Protein AF-A0A7Y1TLY4-F1 (afdb_monomer_lite)

Foldseek 3Di:
DVDPCLALLAAAEAAAPVVQLCCQQQQLRQNLRYYYFAAADALVPQDDDDPVVLLVQQVLVQVQQCVPHPAHKAAALVVPLPDPDPQGKHKYFNHIDTRQDRRPQEAEEEAADELAVQQPLLLVLVLVLLLLVDPVSVVVCVVPVSHAYEYEYEAAHDPPCVVSVSVSSVSLNVSLVSHDPSCRRRYMYIYSNNVLVDPVSVVVDPDGDDPLSVLLSHLEYERAGQDDDQCVVLLSNLSNLHAYEYECHPPNSSSCVNQVVVDDPLLGQDHLYDYDSDRDSVSSVVSSCSRPPVVVCVVNSVSSNVNSVCRHHPVNSVVVVVVSVVSSVLSVVPDDPDQDVVLVVLLVVLVCLLPFDDPLLCLQFVCVPDPQAQFLDQQQFDFDPCVLVPLVCVSSVVSNLSSNLSVLLVVLVVLDPPPPPDDPNLNSQLSVSLVSLQVAFPDFAPDDDSRGPCVSVVHGTHRSSSRHDSQSSQLSSLVSVCVRVVDPDFDDPPDADDFDPDLVRRLQVLQVFPAAQADPSVVLLVQLLDQAEEEEEDDLRRVSVCCRNPVVSVCVNLVHDPPDDDDLVSCVVRVPSRAAYEYEAEPPDRRRGDHPVRVVCVLCVCPPVRSVSCVVVRSYHYQYFQTRGPADSQSRGDPRVSNVLSVSLVRLHAYEGEDQSHVRRCAQGQHKYWYWYAQQDPSSCQLQVHDHRHTYTATDHHGDDQFPDPPDTPGHVSNSSVVCVDPVVVVVVD

pLDDT: mean 88.94, std 9.63, range [45.25, 98.44]

Sequence (734 aa):
MVYPWNSRSWLNVNINELQHKHLINKKGHNPANSAMIGTAVDTSKSHQISRRDIIKALMQMASIFANKKDTITVHNVANHIESERSLKPILLGCKTIQKFDFVHNNIIFLQPTRVISRKTIELNFLLVKQLFNDADFVKKFEENSQLTLSILVSGPIPHGQRNYYKNLLEDFKDFLEKIDPKFRSNVLLGFFFSEFDKHEFKKNYKRPIDIERLYEVASLILLPSQTEGRGLPIIEAAACGTPIFCKQYEPRAVYEHVIGYHLDESERLKVLEFKGNTIPRSLIKKISDHIFYPQNNMEDLLHNRNVIQQRYSLEALQKNIEYLLKRLHSQLKAISNEPNENVVRLLKKYKKMVDFENDDLKTILNKKTRHYLPGYGRLAFMIYLKSLIDPSFFRVEEQMIKGRLMKYTRLMENDLPDLKNTDLSKIHDYYNAVEDIFSCVEGESKIRHDHSLAYRHRNKKLYSYHQFTYQELTGLVNMIYNDIFKPKKRQDHSLAPQFFSDWELALFQLTNSTFLGIDNRKRLTEMLKDNVPKGYFPGRFIKNELEYFVLQPIRAQLKLSLEEELTTNILEARGKNLKKVYIFIHEPKISKWFSGANIRSYLELETEPELAILYKAGVIEIVETEQWCEGVHFPQMGAAAIKVLRKIKESEGFLIINGEHASMMADIIEIDHFHIGKARHRMTAKIMGIPKESGFIQFVPAGVRTTLAYPTPIQTSKNFDNALKSELYNELQE

Secondary structure (DSSP, 8-state):
---GGGSTT--EEESSHHHHHHHHHTT---GGGEEE------GGG-PPPPHHHHHHHHHHHHHHHHTTSSSEEEEEGGGTSS----S--EEEESS-EEEE-SSSSEEEEEE-S-S-GGG-TTHHHHHHHHHTTSHHHHHHHHH-TT-EEEEEE-S---TT-HHHHHHHHHHHHHHHHTS-TTTGGGEEEEE-TTGGGSHHHHHT-SS---HHHHHHH-SEEEE--SB-SS-HHHHHHHHHT--EEEE-PBSHHHHHHHHTTTS-GGGS---EEE-TT---HHHHHHHHHHHH-GGGGHHHHHHHHHHHHHHSSHHHHHHHHHHHHHHHHHHHHT--SS--HHHHHHHHHHHHHHT---HHHHHHB-TTTS----SS-BTTB---HHHHH-TTTHHHHHHHHHHHHHHHHHHHHHT-GGGTT--HHHHHHHHHHHHHTTT-EEEE-S---TTBHHHHTTS-EEEGGGGSBHHHHHHHHHHHHHHHH--S--------PPPPS-HHHHHHHHTT-S-EEEE-HHHHHHHHHSSS-EEEE--S-HHHHHIIIIIHHHHHHTT--SS----HHHHHHH-TTPPPEEEEEESS--TTSPPHHHHHHHHHS-SSHHHHHHHHTTSEEEEEE---SSS--GGGS-HHHHHHHHHHHHTT-EEEEESHHHHTT-TTBSSEEEEEEE--SHHHHHHHTS-TT-EEEEEE-TT--SSBSSSS-SB-HHHHHHHTTSHHHHHHH-

Radius of gyration: 34.44 Å; chains: 1; bounding box: 81×58×98 Å

Structure (mmCIF, N/CA/C/O backbone):
data_AF-A0A7Y1TLY4-F1
#
_entry.id   AF-A0A7Y1TLY4-F1
#
loop_
_atom_site.group_PDB
_atom_site.id
_atom_site.type_symbol
_atom_site.label_atom_id
_atom_site.label_alt_id
_atom_site.label_comp_id
_atom_site.label_asym_id
_atom_site.label_entity_id
_atom_site.label_seq_id
_atom_site.pdbx_PDB_ins_code
_atom_site.Cartn_x
_atom_site.Cartn_y
_atom_site.Cartn_z
_atom_site.occupancy
_atom_site.B_iso_or_equiv
_atom_site.auth_seq_id
_atom_site.auth_comp_id
_atom_site.auth_asym_id
_atom_site.auth_atom_id
_atom_site.pdbx_PDB_model_num
ATOM 1 N N . MET A 1 1 ? 22.346 17.360 7.745 1.00 52.28 1 MET A N 1
ATOM 2 C CA . MET A 1 1 ? 20.945 16.910 7.574 1.00 52.28 1 MET A CA 1
ATOM 3 C C . MET A 1 1 ? 20.066 17.897 8.344 1.00 52.28 1 MET A C 1
ATOM 5 O O . MET A 1 1 ? 20.391 18.149 9.491 1.00 52.28 1 MET A O 1
ATOM 9 N N . VAL A 1 2 ? 19.054 18.535 7.736 1.00 55.41 2 VAL A N 1
ATOM 10 C CA . VAL A 1 2 ? 18.255 19.600 8.408 1.00 55.41 2 VAL A CA 1
ATOM 11 C C . VAL A 1 2 ? 17.177 19.023 9.339 1.00 55.41 2 VAL A C 1
ATOM 13 O O . VAL A 1 2 ? 16.756 19.680 10.282 1.00 55.41 2 VAL A O 1
ATOM 16 N N . TYR A 1 3 ? 16.759 17.777 9.102 1.00 71.38 3 TYR A N 1
ATOM 17 C CA . TYR A 1 3 ? 15.761 17.078 9.909 1.00 71.38 3 TYR A CA 1
ATOM 18 C C . TYR A 1 3 ? 16.442 16.003 10.763 1.00 71.38 3 TYR A C 1
ATOM 20 O O . TYR A 1 3 ? 16.709 14.917 10.244 1.00 71.38 3 TYR A O 1
ATOM 28 N N . PRO A 1 4 ? 16.757 16.280 12.042 1.00 75.94 4 PRO A N 1
ATOM 29 C CA . PRO A 1 4 ? 17.478 15.333 12.893 1.00 75.94 4 PRO A CA 1
ATOM 30 C C . PRO A 1 4 ? 16.724 14.006 13.054 1.00 75.94 4 PRO A C 1
ATOM 32 O O . PRO A 1 4 ? 17.350 12.951 13.067 1.00 75.94 4 PRO A O 1
ATOM 35 N N . TRP A 1 5 ? 15.388 14.040 13.040 1.00 82.75 5 TRP A N 1
ATOM 36 C CA . TRP A 1 5 ? 14.511 12.864 13.146 1.00 82.75 5 TRP A CA 1
ATOM 37 C C . TRP A 1 5 ? 14.529 11.911 11.938 1.00 82.75 5 TRP A C 1
ATOM 39 O O . TRP A 1 5 ? 13.851 10.882 11.963 1.00 82.75 5 TRP A O 1
ATOM 49 N N . ASN A 1 6 ? 15.266 12.250 10.876 1.00 81.31 6 ASN A N 1
ATOM 50 C CA . ASN A 1 6 ? 15.497 11.376 9.724 1.00 81.31 6 ASN A CA 1
ATOM 51 C C . ASN A 1 6 ? 16.886 10.713 9.753 1.00 81.31 6 ASN A C 1
ATOM 53 O O . ASN A 1 6 ? 17.294 10.110 8.769 1.00 81.31 6 ASN A O 1
ATOM 57 N N . SER A 1 7 ? 17.641 10.884 10.841 1.00 86.50 7 SER A N 1
ATOM 58 C CA . SER A 1 7 ? 18.947 10.251 11.017 1.00 86.50 7 SER A CA 1
ATOM 59 C C . SER A 1 7 ? 18.830 8.913 11.746 1.00 86.50 7 SER A C 1
ATOM 61 O O . SER A 1 7 ? 17.825 8.630 12.402 1.00 86.50 7 SER A O 1
ATOM 63 N N . ARG A 1 8 ? 19.898 8.112 11.684 1.00 89.94 8 ARG A N 1
ATOM 64 C CA . ARG A 1 8 ? 19.963 6.792 12.326 1.00 89.94 8 ARG A CA 1
ATOM 65 C C . ARG A 1 8 ? 19.817 6.829 13.848 1.00 89.94 8 ARG A C 1
ATOM 67 O O . ARG A 1 8 ? 19.443 5.827 14.444 1.00 89.94 8 ARG A O 1
ATOM 74 N N . SER A 1 9 ? 20.051 7.979 14.482 1.00 90.00 9 SER A N 1
ATOM 75 C CA . SER A 1 9 ? 19.856 8.144 15.926 1.00 90.00 9 SER A CA 1
ATOM 76 C C . SER A 1 9 ? 18.391 8.272 16.349 1.00 90.00 9 SER A C 1
ATOM 78 O O . SER A 1 9 ? 18.110 8.326 17.544 1.00 90.00 9 SER A O 1
ATOM 80 N N . TRP A 1 10 ? 17.451 8.288 15.397 1.00 92.25 10 TRP A N 1
ATOM 81 C CA . TRP A 1 10 ? 16.020 8.398 15.664 1.00 92.25 10 TRP A CA 1
ATOM 82 C C . TRP A 1 10 ? 15.254 7.187 15.125 1.00 92.25 10 TRP A C 1
ATOM 84 O O . TRP A 1 10 ? 15.478 6.730 14.005 1.00 92.25 10 TRP A O 1
ATOM 94 N N . LEU A 1 11 ? 14.294 6.694 15.911 1.00 93.62 11 LEU A N 1
ATOM 95 C CA . LEU A 1 11 ? 13.315 5.692 15.491 1.00 93.62 11 LEU A CA 1
ATOM 96 C C . LEU A 1 11 ? 11.920 6.322 15.519 1.00 93.62 11 LEU A C 1
ATOM 98 O O . LEU A 1 11 ? 11.433 6.744 16.564 1.00 93.62 11 LEU A O 1
ATOM 102 N N . ASN A 1 12 ? 11.263 6.372 14.363 1.00 94.44 12 ASN A N 1
ATOM 103 C CA . ASN A 1 12 ? 9.893 6.855 14.247 1.00 94.44 12 ASN A CA 1
ATOM 104 C C . ASN A 1 12 ? 8.931 5.707 14.568 1.00 94.44 12 ASN A C 1
ATOM 106 O O . ASN A 1 12 ? 8.779 4.767 13.781 1.00 94.44 12 ASN A O 1
ATOM 110 N N . VAL A 1 13 ? 8.279 5.789 15.724 1.00 94.44 13 VAL A N 1
ATOM 111 C CA . VAL A 1 13 ? 7.338 4.777 16.206 1.00 94.44 13 VAL A CA 1
ATOM 112 C C . VAL A 1 13 ? 5.909 5.233 15.918 1.00 94.44 13 VAL A C 1
ATOM 114 O O . VAL A 1 13 ? 5.438 6.237 16.446 1.00 94.44 13 VAL A O 1
ATOM 117 N N . ASN A 1 14 ? 5.226 4.506 15.038 1.00 91.31 14 ASN A N 1
ATOM 118 C CA . ASN A 1 14 ? 3.929 4.888 14.487 1.00 91.31 14 ASN A CA 1
ATOM 119 C C . ASN A 1 14 ? 2.808 4.049 15.090 1.00 91.31 14 ASN A C 1
ATOM 121 O O . ASN A 1 14 ? 2.974 2.864 15.361 1.00 91.31 14 ASN A O 1
ATOM 125 N N . ILE A 1 15 ? 1.632 4.648 15.230 1.00 85.12 15 ILE A N 1
ATOM 126 C CA . ILE A 1 15 ? 0.485 4.012 15.894 1.00 85.12 15 ILE A CA 1
ATOM 127 C C . ILE A 1 15 ? -0.463 3.338 14.895 1.00 85.12 15 ILE A C 1
ATOM 129 O O . ILE A 1 15 ? -1.442 2.712 15.285 1.00 85.12 15 ILE A O 1
ATOM 133 N N . ASN A 1 16 ? -0.208 3.527 13.598 1.00 81.31 16 ASN A N 1
ATOM 134 C CA . ASN A 1 16 ? -0.938 2.898 12.509 1.00 81.31 16 ASN A CA 1
ATOM 135 C C . ASN A 1 16 ? -0.050 2.733 11.267 1.00 81.31 16 ASN A C 1
ATOM 137 O O . ASN A 1 16 ? 0.959 3.421 11.079 1.00 81.31 16 ASN A O 1
ATOM 141 N N . GLU A 1 17 ? -0.471 1.824 10.392 1.00 83.94 17 GLU A N 1
ATOM 142 C CA . GLU A 1 17 ? 0.270 1.465 9.187 1.00 83.94 17 GLU A CA 1
ATOM 143 C C . GLU A 1 17 ? 0.312 2.602 8.151 1.00 83.94 17 GLU A C 1
ATOM 145 O O . GLU A 1 17 ? 1.292 2.740 7.419 1.00 83.94 17 GLU A O 1
ATOM 150 N N . LEU A 1 18 ? -0.718 3.456 8.099 1.00 86.25 18 LEU A N 1
ATOM 151 C CA . LEU A 1 18 ? -0.786 4.573 7.152 1.00 86.25 18 LEU A CA 1
ATOM 152 C C . LEU A 1 18 ? 0.327 5.597 7.406 1.00 86.25 18 LEU A C 1
ATOM 154 O O . LEU A 1 18 ? 1.001 6.012 6.462 1.00 86.25 18 LEU A O 1
ATOM 158 N N . GLN A 1 19 ? 0.559 5.964 8.669 1.00 88.50 19 GLN A N 1
ATOM 159 C CA . GLN A 1 19 ? 1.664 6.837 9.079 1.00 88.50 19 GLN A CA 1
ATOM 160 C C . GLN A 1 19 ? 3.016 6.196 8.759 1.00 88.50 19 GLN A C 1
ATOM 162 O O . GLN A 1 19 ? 3.852 6.816 8.101 1.00 88.50 19 GLN A O 1
ATOM 167 N N . HIS A 1 20 ? 3.190 4.924 9.128 1.00 90.62 20 HIS A N 1
ATOM 168 C CA . HIS A 1 20 ? 4.411 4.170 8.849 1.00 90.62 20 HIS A CA 1
ATOM 169 C C . HIS A 1 20 ? 4.730 4.123 7.339 1.00 90.62 20 HIS A C 1
ATOM 171 O O . HIS A 1 20 ? 5.833 4.481 6.913 1.00 90.62 20 HIS A O 1
ATOM 177 N N . LYS A 1 21 ? 3.740 3.771 6.504 1.00 91.25 21 LYS A N 1
ATOM 178 C CA . LYS A 1 21 ? 3.849 3.775 5.035 1.00 91.25 21 LYS A CA 1
ATOM 179 C C . LYS A 1 21 ? 4.097 5.177 4.481 1.00 91.25 21 LYS A C 1
ATOM 181 O O . LYS A 1 21 ? 4.828 5.302 3.503 1.00 91.25 21 LYS A O 1
ATOM 186 N N . HIS A 1 22 ? 3.510 6.224 5.061 1.00 92.75 22 HIS A N 1
ATOM 187 C CA . HIS A 1 22 ? 3.726 7.602 4.617 1.00 92.75 22 HIS A CA 1
ATOM 188 C C . HIS A 1 22 ? 5.175 8.053 4.841 1.00 92.75 22 HIS A C 1
ATOM 190 O O . HIS A 1 22 ? 5.802 8.561 3.908 1.00 92.75 22 HIS A O 1
ATOM 196 N N . LEU A 1 23 ? 5.728 7.830 6.038 1.00 93.44 23 LEU A N 1
ATOM 197 C CA . LEU A 1 23 ? 7.110 8.206 6.355 1.00 93.44 23 LEU A CA 1
ATOM 198 C C . LEU A 1 23 ? 8.109 7.545 5.400 1.00 93.44 23 LEU A C 1
ATOM 200 O O . LEU A 1 23 ? 8.995 8.207 4.864 1.00 93.44 23 LEU A O 1
ATOM 204 N N . ILE A 1 24 ? 7.912 6.265 5.097 1.00 93.50 24 ILE A N 1
ATOM 205 C CA . ILE A 1 24 ? 8.792 5.543 4.177 1.00 93.50 24 ILE A CA 1
ATOM 206 C C . ILE A 1 24 ? 8.528 5.981 2.732 1.00 93.50 24 ILE A C 1
ATOM 208 O O . ILE A 1 24 ? 9.391 6.564 2.086 1.00 93.50 24 ILE A O 1
ATOM 212 N N . ASN A 1 25 ? 7.310 5.777 2.224 1.00 92.94 25 ASN A N 1
ATOM 213 C CA . ASN A 1 25 ? 7.016 5.883 0.790 1.00 92.94 25 ASN A CA 1
ATOM 214 C C . ASN A 1 25 ? 6.947 7.327 0.270 1.00 92.94 25 ASN A C 1
ATOM 216 O O . ASN A 1 25 ? 6.978 7.542 -0.945 1.00 92.94 25 ASN A O 1
ATOM 220 N N . LYS A 1 26 ? 6.748 8.313 1.157 1.00 90.19 26 LYS A N 1
ATOM 221 C CA . LYS A 1 26 ? 6.586 9.732 0.791 1.00 90.19 26 LYS A CA 1
ATOM 222 C C . LYS A 1 26 ? 7.655 10.632 1.388 1.00 90.19 26 LYS A C 1
ATOM 224 O O . LYS A 1 26 ? 8.052 11.571 0.707 1.00 90.19 26 LYS A O 1
ATOM 229 N N . LYS A 1 27 ? 8.081 10.380 2.630 1.00 91.50 27 LYS A N 1
ATOM 230 C CA . LYS A 1 27 ? 9.113 11.189 3.298 1.00 91.50 27 LYS A CA 1
ATOM 231 C C . LYS A 1 27 ? 10.525 10.634 3.124 1.00 91.50 27 LYS A C 1
ATOM 233 O O . LYS A 1 27 ? 11.475 11.360 3.393 1.00 91.50 27 LYS A O 1
ATOM 238 N N . GLY A 1 28 ? 10.668 9.402 2.630 1.00 92.31 28 GLY A N 1
ATOM 239 C CA . GLY A 1 28 ? 11.972 8.801 2.367 1.00 92.31 28 GLY A CA 1
ATOM 240 C C . GLY A 1 28 ? 12.731 8.412 3.625 1.00 92.31 28 GLY A C 1
ATOM 241 O O . GLY A 1 28 ? 13.956 8.380 3.584 1.00 92.31 28 GLY A O 1
ATOM 242 N N . HIS A 1 29 ? 12.021 8.145 4.725 1.00 93.81 29 HIS A N 1
ATOM 243 C CA . HIS A 1 29 ? 12.646 7.605 5.927 1.00 93.81 29 HIS A CA 1
ATOM 244 C C . HIS A 1 29 ? 13.159 6.195 5.640 1.00 93.81 29 HIS A C 1
ATOM 246 O O . HIS A 1 29 ? 12.454 5.389 5.018 1.00 93.81 29 HIS A O 1
ATOM 252 N N . ASN A 1 30 ? 14.358 5.897 6.136 1.00 93.88 30 ASN A N 1
ATOM 253 C CA . ASN A 1 30 ? 14.908 4.552 6.145 1.00 93.88 30 ASN A CA 1
ATOM 254 C C . ASN A 1 30 ? 13.918 3.608 6.868 1.00 93.88 30 ASN A C 1
ATOM 256 O O . ASN A 1 30 ? 13.531 3.891 8.010 1.00 93.88 30 ASN A O 1
ATOM 260 N N . PRO A 1 31 ? 13.460 2.509 6.234 1.00 93.69 31 PRO A N 1
ATOM 261 C CA . PRO A 1 31 ? 12.548 1.562 6.864 1.00 93.69 31 PRO A CA 1
ATOM 262 C C . PRO A 1 31 ? 13.073 1.014 8.189 1.00 93.69 31 PRO A C 1
ATOM 264 O O . PRO A 1 31 ? 12.267 0.790 9.087 1.00 93.69 31 PRO A O 1
ATOM 267 N N . ALA A 1 32 ? 14.393 0.886 8.355 1.00 93.31 32 ALA A N 1
ATOM 268 C CA . ALA A 1 32 ? 15.025 0.468 9.600 1.00 93.31 32 ALA A CA 1
ATOM 269 C C . ALA A 1 32 ? 14.797 1.461 10.762 1.00 93.31 32 ALA A C 1
ATOM 271 O O . ALA A 1 32 ? 14.731 1.025 11.912 1.00 93.31 32 ALA A O 1
ATOM 272 N N . ASN A 1 33 ? 14.546 2.742 10.466 1.00 92.75 33 ASN A N 1
ATOM 273 C CA . ASN A 1 33 ? 14.225 3.824 11.410 1.00 92.75 33 ASN A CA 1
ATOM 274 C C . ASN A 1 33 ? 12.724 4.138 11.499 1.00 92.75 33 ASN A C 1
ATOM 276 O O . ASN A 1 33 ? 12.330 5.179 12.035 1.00 92.75 33 ASN A O 1
ATOM 280 N N . SER A 1 34 ? 11.863 3.254 10.995 1.00 93.44 34 SER A N 1
ATOM 281 C CA . SER A 1 34 ? 10.414 3.388 11.113 1.00 93.44 34 SER A CA 1
ATOM 282 C C . SER A 1 34 ? 9.780 2.064 11.520 1.00 93.44 34 SER A C 1
ATOM 284 O O . SER A 1 34 ? 10.058 1.007 10.950 1.00 93.44 34 SER A O 1
ATOM 286 N N . ALA A 1 35 ? 8.898 2.109 12.508 1.00 92.19 35 ALA A N 1
ATOM 287 C CA . ALA A 1 35 ? 8.239 0.923 13.029 1.00 92.19 35 ALA A CA 1
ATOM 288 C C . ALA A 1 35 ? 6.820 1.238 13.500 1.00 92.19 35 ALA A C 1
ATOM 290 O O . ALA A 1 35 ? 6.435 2.407 13.591 1.00 92.19 35 ALA A O 1
ATOM 291 N N . MET A 1 36 ? 6.050 0.193 13.785 1.00 90.69 36 MET A N 1
ATOM 292 C CA . MET A 1 36 ? 4.739 0.310 14.413 1.00 90.69 36 MET A CA 1
ATOM 293 C C . MET A 1 36 ? 4.813 -0.134 15.869 1.00 90.69 36 MET A C 1
ATOM 295 O O . MET A 1 36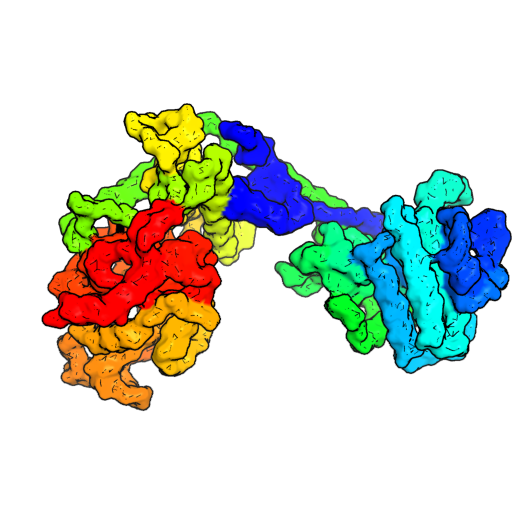 ? 5.528 -1.088 16.186 1.00 90.69 36 MET A O 1
ATOM 299 N N . ILE A 1 37 ? 4.061 0.557 16.724 1.00 91.25 37 ILE A N 1
ATOM 300 C CA . ILE A 1 37 ? 3.813 0.136 18.099 1.00 91.25 37 ILE A CA 1
ATOM 301 C C . ILE A 1 37 ? 2.388 -0.377 18.244 1.00 91.25 37 ILE A C 1
ATOM 303 O O . ILE A 1 37 ? 1.440 0.243 17.753 1.00 91.25 37 ILE A O 1
ATOM 307 N N . GLY A 1 38 ? 2.263 -1.517 18.913 1.00 87.44 38 GLY A N 1
ATOM 308 C CA . GLY A 1 38 ? 0.983 -2.100 19.275 1.00 87.44 38 GLY A CA 1
ATOM 309 C C . GLY A 1 38 ? 0.253 -1.298 20.352 1.00 87.44 38 GLY A C 1
ATOM 310 O O . GLY A 1 38 ? 0.688 -0.245 20.824 1.00 87.44 38 GLY A O 1
ATOM 311 N N . THR A 1 39 ? -0.894 -1.827 20.751 1.00 89.81 39 THR A N 1
ATOM 312 C CA . THR A 1 39 ? -1.624 -1.391 21.940 1.00 89.81 39 THR A CA 1
ATOM 313 C C . THR A 1 39 ? -1.836 -2.604 22.829 1.00 89.81 39 THR A C 1
ATOM 315 O O . THR A 1 39 ? -1.827 -3.723 22.323 1.00 89.81 39 THR A O 1
ATOM 318 N N . ALA A 1 40 ? -2.035 -2.387 24.124 1.00 92.12 40 ALA A N 1
ATOM 319 C CA . ALA A 1 40 ? -2.321 -3.469 25.050 1.00 92.12 40 ALA A CA 1
ATOM 320 C C . ALA A 1 40 ? -3.453 -3.119 26.007 1.00 92.12 40 ALA A C 1
ATOM 322 O O . ALA A 1 40 ? -3.703 -1.944 26.284 1.00 92.12 40 ALA A O 1
ATOM 323 N N . VAL A 1 41 ? -4.090 -4.170 26.502 1.00 91.62 41 VAL A N 1
ATOM 324 C CA . VAL A 1 41 ? -4.985 -4.181 27.654 1.00 91.62 41 VAL A CA 1
ATOM 325 C C . VAL A 1 41 ? -4.409 -5.139 28.694 1.00 91.62 41 VAL A C 1
ATOM 327 O O . VAL A 1 41 ? -3.687 -6.081 28.358 1.00 91.62 41 VAL A O 1
ATOM 330 N N . ASP A 1 42 ? -4.688 -4.873 29.965 1.00 86.62 42 ASP A N 1
ATOM 331 C CA . ASP A 1 42 ? -4.224 -5.720 31.057 1.00 86.62 42 ASP A CA 1
ATOM 332 C C . ASP A 1 42 ? -5.088 -6.986 31.135 1.00 86.62 42 ASP A C 1
ATOM 334 O O . ASP A 1 42 ? -6.185 -6.986 31.692 1.00 86.62 42 ASP A O 1
ATOM 338 N N . THR A 1 43 ? -4.600 -8.075 30.543 1.00 80.94 43 THR A N 1
ATOM 339 C CA . THR A 1 43 ? -5.309 -9.361 30.533 1.00 80.94 43 THR A CA 1
ATOM 340 C C . THR A 1 43 ? -5.289 -10.047 31.889 1.00 80.94 43 THR A C 1
ATOM 342 O O . THR A 1 43 ? -6.163 -10.874 32.150 1.00 80.94 43 THR A O 1
ATOM 345 N N . SER A 1 44 ? -4.366 -9.665 32.782 1.00 72.06 44 SER A N 1
ATOM 346 C CA . SER A 1 44 ? -4.296 -10.232 34.126 1.00 72.06 44 SER A CA 1
ATOM 347 C C . SER A 1 44 ? -5.527 -9.885 34.950 1.00 72.06 44 SER A C 1
ATOM 349 O O . SER A 1 44 ? -5.855 -10.634 35.854 1.00 72.06 44 SER A O 1
ATOM 351 N N . LYS A 1 45 ? -6.244 -8.801 34.631 1.00 66.69 45 LYS A N 1
ATOM 352 C CA . LYS A 1 45 ? -7.449 -8.378 35.355 1.00 66.69 45 LYS A CA 1
ATOM 353 C C . LYS A 1 45 ? -8.730 -9.067 34.899 1.00 66.69 45 LYS A C 1
ATOM 355 O O . LYS A 1 45 ? -9.667 -9.128 35.691 1.00 66.69 45 LYS A O 1
ATOM 360 N N . SER A 1 46 ? -8.750 -9.665 33.706 1.00 59.75 46 SER A N 1
ATOM 361 C CA . SER A 1 46 ? -9.901 -10.409 33.179 1.00 59.75 46 SER A CA 1
ATOM 362 C C . SER A 1 46 ? -10.045 -11.757 33.896 1.00 59.75 46 SER A C 1
ATOM 364 O O . SER A 1 46 ? -9.536 -12.787 33.454 1.00 59.75 46 SER A O 1
ATOM 366 N N . HIS A 1 47 ? -10.699 -11.752 35.058 1.00 59.91 47 HIS A N 1
ATOM 367 C CA . HIS A 1 47 ? -10.922 -12.953 35.864 1.00 59.91 47 HIS A CA 1
ATOM 368 C C . HIS A 1 47 ? -12.319 -13.526 35.631 1.00 59.91 47 HIS A C 1
ATOM 370 O O . HIS A 1 47 ? -13.265 -12.808 35.317 1.00 59.91 47 HIS A O 1
ATOM 376 N N . GLN A 1 48 ? -12.487 -14.831 35.868 1.00 63.62 48 GLN A N 1
ATOM 377 C CA . GLN A 1 48 ? -13.823 -15.398 36.040 1.00 63.62 48 GLN A CA 1
ATOM 378 C C . GLN A 1 48 ? -14.510 -14.733 37.230 1.00 63.62 48 GLN A C 1
ATOM 380 O O . GLN A 1 48 ? -14.081 -14.822 38.380 1.00 63.62 48 GLN A O 1
ATOM 385 N N . ILE A 1 49 ? -15.601 -14.056 36.925 1.00 74.31 49 ILE A N 1
ATOM 386 C CA . ILE A 1 49 ? -16.342 -13.270 37.884 1.00 74.31 49 ILE A CA 1
ATOM 387 C C . ILE A 1 49 ? -17.345 -14.161 38.595 1.00 74.31 49 ILE A C 1
ATOM 389 O O . ILE A 1 49 ? -18.150 -14.839 37.956 1.00 74.31 49 ILE A O 1
ATOM 393 N N . SER A 1 50 ? -17.382 -14.094 39.923 1.00 81.38 50 SER A N 1
ATOM 394 C CA . SER A 1 50 ? -18.449 -14.763 40.660 1.00 81.38 50 SER A CA 1
ATOM 395 C C . SER A 1 50 ? -19.792 -14.051 40.454 1.00 81.38 50 SER A C 1
ATOM 397 O O . SER A 1 50 ? -19.872 -12.821 40.380 1.00 81.38 50 SER A O 1
ATOM 399 N N . ARG A 1 51 ? -20.899 -14.803 40.487 1.00 82.12 51 ARG A N 1
ATOM 400 C CA . ARG A 1 51 ? -22.257 -14.224 40.486 1.00 82.12 51 ARG A CA 1
ATOM 401 C C . ARG A 1 51 ? -22.427 -13.140 41.561 1.00 82.12 51 ARG A C 1
ATOM 403 O O . ARG A 1 51 ? -23.112 -12.144 41.343 1.00 82.12 51 ARG A O 1
ATOM 410 N N . ARG A 1 52 ? -21.770 -13.303 42.716 1.00 85.44 52 ARG A N 1
ATOM 411 C CA . ARG A 1 52 ? -21.796 -12.329 43.816 1.00 85.44 52 ARG A CA 1
ATOM 412 C C . ARG A 1 52 ? -21.134 -11.012 43.425 1.00 85.44 52 ARG A C 1
ATOM 414 O O . ARG A 1 52 ? -21.623 -9.955 43.816 1.00 85.44 52 ARG A O 1
ATOM 421 N N . ASP A 1 53 ? -20.046 -11.057 42.671 1.00 85.94 53 ASP A N 1
ATOM 422 C CA . ASP A 1 53 ? -19.366 -9.845 42.233 1.00 85.94 53 ASP A CA 1
ATOM 423 C C . ASP A 1 53 ? -20.164 -9.131 41.135 1.00 85.94 53 ASP A C 1
ATOM 425 O O . ASP A 1 53 ? -20.137 -7.900 41.085 1.00 85.94 53 ASP A O 1
ATOM 429 N N . ILE A 1 54 ? -20.878 -9.859 40.262 1.00 86.31 54 ILE A N 1
ATOM 430 C CA . ILE A 1 54 ? -21.804 -9.247 39.285 1.00 86.31 54 ILE A CA 1
ATOM 431 C C . ILE A 1 54 ? -22.881 -8.464 40.038 1.00 86.31 54 ILE A C 1
ATOM 433 O O . ILE A 1 54 ? -23.059 -7.274 39.796 1.00 86.31 54 ILE A O 1
ATOM 437 N N . ILE A 1 55 ? -23.520 -9.094 41.030 1.00 89.25 55 ILE A N 1
ATOM 438 C CA . ILE A 1 55 ? -24.540 -8.443 41.865 1.00 89.25 55 ILE A CA 1
ATOM 439 C C . ILE A 1 55 ? -23.971 -7.194 42.549 1.00 89.25 55 ILE A C 1
ATOM 441 O O . ILE A 1 55 ? -24.591 -6.137 42.502 1.00 89.25 55 ILE A O 1
ATOM 445 N N . LYS A 1 56 ? -22.771 -7.268 43.140 1.00 90.88 56 LYS A N 1
ATOM 446 C CA . LYS A 1 56 ? -22.127 -6.096 43.763 1.00 90.88 56 LYS A CA 1
ATOM 447 C C . LYS A 1 56 ? -21.888 -4.958 42.768 1.00 90.88 56 LYS A C 1
ATOM 449 O O . LYS A 1 56 ? -22.057 -3.799 43.137 1.00 90.88 56 LYS A O 1
ATOM 454 N N . ALA A 1 57 ? -21.480 -5.270 41.539 1.00 91.25 57 ALA A N 1
ATOM 455 C CA . ALA A 1 57 ? -21.275 -4.263 40.504 1.00 91.25 57 ALA A CA 1
ATOM 456 C C . ALA A 1 57 ? -22.605 -3.628 40.067 1.00 91.25 57 ALA A C 1
ATOM 458 O O . ALA A 1 57 ? -22.703 -2.404 40.025 1.00 91.25 57 ALA A O 1
ATOM 459 N N . LEU A 1 58 ? -23.656 -4.431 39.878 1.00 92.44 58 LEU A N 1
ATOM 460 C CA . LEU A 1 58 ? -25.010 -3.941 39.604 1.00 92.44 58 LEU A CA 1
ATOM 461 C C . LEU A 1 58 ? -25.554 -3.062 40.739 1.00 92.44 58 LEU A C 1
ATOM 463 O O . LEU A 1 58 ? -26.154 -2.027 40.471 1.00 92.44 58 LEU A O 1
ATOM 467 N N . MET A 1 59 ? -25.295 -3.413 42.003 1.00 91.88 59 MET A N 1
ATOM 468 C CA . MET A 1 59 ? -25.662 -2.584 43.160 1.00 91.88 59 MET A CA 1
ATOM 469 C C . MET A 1 59 ? -24.934 -1.232 43.168 1.00 91.88 59 MET A C 1
ATOM 471 O O . MET A 1 59 ? -25.511 -0.216 43.552 1.00 91.88 59 MET A O 1
ATOM 475 N N . GLN A 1 60 ? -23.671 -1.198 42.739 1.00 93.75 60 GLN A N 1
ATOM 476 C CA . GLN A 1 60 ? -22.926 0.051 42.581 1.00 93.75 60 GLN A CA 1
ATOM 477 C C . GLN A 1 60 ? -23.445 0.884 41.396 1.00 93.75 60 GLN A C 1
ATOM 479 O O . GLN A 1 60 ? -23.568 2.097 41.511 1.00 93.75 60 GLN A O 1
ATOM 484 N N . MET A 1 61 ? -23.834 0.260 40.281 1.00 93.88 61 MET A N 1
ATOM 485 C CA . MET A 1 61 ? -24.499 0.962 39.170 1.00 93.88 61 MET A CA 1
ATOM 486 C C . MET A 1 61 ? -25.866 1.522 39.590 1.00 93.88 61 MET A C 1
ATOM 488 O O . MET A 1 61 ? -26.218 2.652 39.255 1.00 93.88 61 MET A O 1
ATOM 492 N N . ALA A 1 62 ? -26.616 0.752 40.378 1.00 92.94 62 ALA A N 1
ATOM 493 C CA . ALA A 1 62 ? -27.880 1.164 40.968 1.00 92.94 62 ALA A CA 1
ATOM 494 C C . ALA A 1 62 ? -27.716 2.406 41.864 1.00 92.94 62 ALA A C 1
ATOM 496 O O . ALA A 1 62 ? -28.502 3.349 41.755 1.00 92.94 62 ALA A O 1
ATOM 497 N N . SER A 1 63 ? -26.670 2.456 42.699 1.00 92.44 63 SER A N 1
ATOM 498 C CA . SER A 1 63 ? -26.418 3.609 43.577 1.00 92.44 63 SER A CA 1
ATOM 499 C C . SER A 1 63 ? -26.051 4.882 42.805 1.00 92.44 63 SER A C 1
ATOM 501 O O . SER A 1 63 ? -26.455 5.976 43.211 1.00 92.44 63 SER A O 1
ATOM 503 N N . ILE A 1 64 ? -25.370 4.747 41.659 1.00 92.69 64 ILE A N 1
ATOM 504 C CA . ILE A 1 64 ? -25.092 5.862 40.740 1.00 92.69 64 ILE A CA 1
ATOM 505 C C . ILE A 1 64 ? -26.406 6.503 40.274 1.00 92.69 64 ILE A C 1
ATOM 507 O O . ILE A 1 64 ? -26.565 7.720 40.375 1.00 92.69 64 ILE A O 1
ATOM 511 N N . PHE A 1 65 ? -27.377 5.700 39.826 1.00 93.25 65 PHE A N 1
ATOM 512 C CA . PHE A 1 65 ? -28.679 6.211 39.382 1.00 93.25 65 PHE A CA 1
ATOM 513 C C . PHE A 1 65 ? -29.576 6.701 40.523 1.00 93.25 65 PHE A C 1
ATOM 515 O O . PHE A 1 65 ? -30.381 7.612 40.320 1.00 93.25 65 PHE A O 1
ATOM 522 N N . ALA A 1 66 ? -29.436 6.141 41.726 1.00 90.00 66 ALA A N 1
ATOM 523 C CA . ALA A 1 66 ? -30.188 6.590 42.893 1.00 90.00 66 ALA A CA 1
ATOM 524 C C . ALA A 1 66 ? -29.775 8.004 43.353 1.00 90.00 66 ALA A C 1
ATOM 526 O O . ALA A 1 66 ? -30.583 8.711 43.954 1.00 90.00 66 ALA A O 1
ATOM 527 N N . ASN A 1 67 ? -28.553 8.457 43.029 1.00 82.62 67 ASN A N 1
ATOM 528 C CA . ASN A 1 67 ? -28.084 9.832 43.243 1.00 82.62 67 ASN A CA 1
ATOM 529 C C . ASN A 1 67 ? -28.337 10.330 44.685 1.00 82.62 67 ASN A C 1
ATOM 531 O O . ASN A 1 67 ? -28.990 11.353 44.905 1.00 82.62 67 ASN A O 1
ATOM 535 N N . LYS A 1 68 ? -27.821 9.566 45.663 1.00 77.62 68 LYS A N 1
ATOM 536 C CA . LYS A 1 68 ? -27.970 9.751 47.126 1.00 77.62 68 LYS A CA 1
ATOM 537 C C . LYS A 1 68 ? -29.366 9.460 47.708 1.00 77.62 68 LYS A C 1
ATOM 539 O O . LYS A 1 68 ? -29.585 9.737 48.881 1.00 77.62 68 LYS A O 1
ATOM 544 N N . LYS A 1 69 ? -30.299 8.917 46.921 1.00 82.75 69 LYS A N 1
ATOM 545 C CA . LYS A 1 69 ? -31.602 8.425 47.406 1.00 82.75 69 LYS A CA 1
ATOM 546 C C . LYS A 1 69 ? -31.553 6.926 47.707 1.00 82.75 69 LYS A C 1
ATOM 548 O O . LYS A 1 69 ? -30.691 6.223 47.189 1.00 82.75 69 LYS A O 1
ATOM 553 N N . ASP A 1 70 ? -32.545 6.437 48.448 1.00 83.31 70 ASP A N 1
ATOM 554 C CA . ASP A 1 70 ? -32.685 5.006 48.767 1.00 83.31 70 ASP A CA 1
ATOM 555 C C . ASP A 1 70 ? -33.229 4.170 47.601 1.00 83.31 70 ASP A C 1
ATOM 557 O O . ASP A 1 70 ? -33.126 2.947 47.600 1.00 83.31 70 ASP A O 1
ATOM 561 N N . THR A 1 71 ? -33.849 4.811 46.604 1.00 89.12 71 THR A N 1
ATOM 562 C CA . THR A 1 71 ? -34.505 4.120 45.488 1.00 89.12 71 THR A CA 1
ATOM 563 C C . THR A 1 71 ? -34.228 4.799 44.152 1.00 89.12 71 THR A C 1
ATOM 565 O O . THR A 1 71 ? -34.052 6.018 44.073 1.00 89.12 71 THR A O 1
ATOM 568 N N . ILE A 1 72 ? -34.211 4.002 43.082 1.00 93.12 72 ILE A N 1
ATOM 569 C CA . ILE A 1 72 ? -34.030 4.491 41.714 1.00 93.12 72 ILE A CA 1
ATOM 570 C C . ILE A 1 72 ? -35.372 4.968 41.169 1.00 93.12 72 ILE A C 1
ATOM 572 O O . ILE A 1 72 ? -36.412 4.331 41.356 1.00 93.12 72 ILE A O 1
ATOM 576 N N . THR A 1 73 ? -35.340 6.102 40.474 1.00 93.38 73 THR A N 1
ATOM 577 C CA . THR A 1 73 ? -36.477 6.613 39.709 1.00 93.38 73 THR A CA 1
ATOM 578 C C . THR A 1 73 ? -36.115 6.610 38.231 1.00 93.38 73 THR A C 1
ATOM 580 O O . THR A 1 73 ? -35.174 7.295 37.832 1.00 93.38 73 THR A O 1
ATOM 583 N N . VAL A 1 74 ? -36.875 5.872 37.422 1.00 94.88 74 VAL A N 1
ATOM 584 C CA . VAL A 1 74 ? -36.866 6.055 35.965 1.00 94.88 74 VAL A CA 1
ATOM 585 C C . VAL A 1 74 ? -37.695 7.292 35.675 1.00 94.88 74 VAL A C 1
ATOM 587 O O . VAL A 1 74 ? -38.813 7.413 36.175 1.00 94.88 74 VAL A O 1
ATOM 590 N N . HIS A 1 75 ? -37.164 8.217 34.890 1.00 94.12 75 HIS A N 1
ATOM 591 C CA . HIS A 1 75 ? -37.872 9.432 34.517 1.00 94.12 75 HIS A CA 1
ATOM 592 C C . HIS A 1 75 ? -38.475 9.319 33.112 1.00 94.12 75 HIS A C 1
ATOM 594 O O . HIS A 1 75 ? -37.860 8.751 32.213 1.00 94.12 75 HIS A O 1
ATOM 600 N N . ASN A 1 76 ? -39.657 9.904 32.902 1.00 93.94 76 ASN A N 1
ATOM 601 C CA . ASN A 1 76 ? -40.213 10.044 31.555 1.00 93.94 76 ASN A CA 1
ATOM 602 C C . ASN A 1 76 ? -39.304 10.941 30.696 1.00 93.94 76 ASN A C 1
ATOM 604 O O . ASN A 1 76 ? -39.101 12.106 31.047 1.00 93.94 76 ASN A O 1
ATOM 608 N N . VAL A 1 77 ? -38.797 10.419 29.574 1.00 93.62 77 VAL A N 1
ATOM 609 C CA . VAL A 1 77 ? -37.927 11.166 28.651 1.00 93.62 77 VAL A CA 1
ATOM 610 C C . VAL A 1 77 ? -38.568 12.467 28.163 1.00 93.62 77 VAL A C 1
ATOM 612 O O . VAL A 1 77 ? -37.888 13.489 28.133 1.00 93.62 77 VAL A O 1
ATOM 615 N N . ALA A 1 78 ? -39.878 12.475 27.889 1.00 90.19 78 ALA A N 1
ATOM 616 C CA . ALA A 1 78 ? -40.584 13.650 27.373 1.00 90.19 78 ALA A CA 1
ATOM 617 C C . ALA A 1 78 ? -40.473 14.871 28.304 1.00 90.19 78 ALA A C 1
ATOM 619 O O . ALA A 1 78 ? -40.438 16.003 27.836 1.00 90.19 78 ALA A O 1
ATOM 620 N N . ASN A 1 79 ? -40.338 14.639 29.614 1.00 88.38 79 ASN A N 1
ATOM 621 C CA . ASN A 1 79 ? -40.240 15.700 30.617 1.00 88.38 79 ASN A CA 1
ATOM 622 C C . ASN A 1 79 ? -38.792 16.172 30.861 1.00 88.38 79 ASN A C 1
ATOM 624 O O . ASN A 1 79 ? -38.580 17.080 31.661 1.00 88.38 79 ASN A O 1
ATOM 628 N N . HIS A 1 80 ? -37.788 15.540 30.236 1.00 84.88 80 HIS A N 1
ATOM 629 C CA . HIS A 1 80 ? -36.361 15.828 30.463 1.00 84.88 80 HIS A CA 1
ATOM 630 C C . HIS A 1 80 ? -35.631 16.408 29.245 1.00 84.88 80 HIS A C 1
ATOM 632 O O . HIS A 1 80 ? -34.486 16.823 29.399 1.00 84.88 80 HIS A O 1
ATOM 638 N N . ILE A 1 81 ? -36.282 16.505 28.080 1.00 81.12 81 ILE A N 1
ATOM 639 C CA . ILE A 1 81 ? -35.694 17.068 26.846 1.00 81.12 81 ILE A CA 1
ATOM 640 C C . ILE A 1 81 ? -35.272 18.536 27.034 1.00 81.12 81 ILE A C 1
ATOM 642 O O . ILE A 1 81 ? -34.212 18.944 26.563 1.00 81.12 81 ILE A O 1
ATOM 646 N N . GLU A 1 82 ? -36.075 19.324 27.752 1.00 74.31 82 GLU A N 1
ATOM 647 C CA . GLU A 1 82 ? -35.821 20.757 27.980 1.00 74.31 82 GLU A CA 1
ATOM 648 C C . GLU A 1 82 ? -35.299 21.077 29.383 1.00 74.31 82 GLU A C 1
ATOM 650 O O . GLU A 1 82 ? -35.067 22.237 29.711 1.00 74.31 82 GLU A O 1
ATOM 655 N N . SER A 1 83 ? -35.103 20.068 30.238 1.00 69.88 83 SER A N 1
ATOM 656 C CA . SER A 1 83 ? -34.687 20.339 31.612 1.00 69.88 83 SER A CA 1
ATOM 657 C C . SER A 1 83 ? -33.235 20.832 31.653 1.00 69.88 83 SER A C 1
ATOM 659 O O . SER A 1 83 ? -32.329 20.164 31.154 1.00 69.88 83 SER A O 1
ATOM 661 N N . GLU A 1 84 ? -32.981 21.944 32.347 1.00 62.06 84 GLU A N 1
ATOM 662 C CA . GLU A 1 84 ? -31.623 22.427 32.663 1.00 62.06 84 GLU A CA 1
ATOM 663 C C . GLU A 1 84 ? -30.905 21.562 33.719 1.00 62.06 84 GLU A C 1
ATOM 665 O O . GLU A 1 84 ? -29.927 21.983 34.344 1.00 62.06 84 GLU A O 1
ATOM 670 N N . ARG A 1 85 ? -31.408 20.348 33.980 1.00 60.31 85 ARG A N 1
ATOM 671 C CA . ARG A 1 85 ? -30.951 19.508 35.081 1.00 60.31 85 ARG A CA 1
ATOM 672 C C . ARG A 1 85 ? -29.439 19.301 34.983 1.00 60.31 85 ARG A C 1
ATOM 674 O O . ARG A 1 85 ? -28.898 18.932 33.944 1.00 60.31 85 ARG A O 1
ATOM 681 N N . SER A 1 86 ? -28.762 19.522 36.112 1.00 56.19 86 SER A N 1
ATOM 682 C CA . SER A 1 86 ? -27.330 19.268 36.292 1.00 56.19 86 SER A CA 1
ATOM 683 C C . SER A 1 86 ? -26.939 17.902 35.716 1.00 56.19 86 SER A C 1
ATOM 685 O O . SER A 1 86 ? -27.694 16.959 35.951 1.00 56.19 86 SER A O 1
ATOM 687 N N . LEU A 1 87 ? -25.768 17.805 35.064 1.00 71.12 87 LEU A N 1
ATOM 688 C CA . LEU A 1 87 ? -25.098 16.606 34.506 1.00 71.12 87 LEU A CA 1
ATOM 689 C C . LEU A 1 87 ? -24.876 15.480 35.546 1.00 71.12 87 LEU A C 1
ATOM 691 O O . LEU A 1 87 ? -23.751 15.071 35.827 1.00 71.12 87 LEU A O 1
ATOM 695 N N . LYS A 1 88 ? -25.952 15.024 36.178 1.00 87.00 88 LYS A N 1
ATOM 696 C CA . LYS A 1 88 ? -25.999 13.947 37.157 1.00 87.00 88 LYS A CA 1
ATOM 697 C C . LYS A 1 88 ? -26.522 12.697 36.464 1.00 87.00 88 LYS A C 1
ATOM 699 O O . LYS A 1 88 ? -27.318 12.828 35.531 1.00 87.00 88 LYS A O 1
ATOM 704 N N . PRO A 1 89 ? -26.113 11.511 36.927 1.00 92.06 89 PRO A N 1
ATOM 705 C CA . PRO A 1 89 ? -26.601 10.262 36.375 1.00 92.06 89 PRO A CA 1
ATOM 706 C C . PRO A 1 89 ? -28.123 10.218 36.305 1.00 92.06 89 PRO A C 1
ATOM 708 O O . PRO A 1 89 ? -28.814 10.676 37.223 1.00 92.06 89 PRO A O 1
ATOM 711 N N . ILE A 1 90 ? -28.641 9.676 35.209 1.00 93.19 90 ILE A N 1
ATOM 712 C CA . ILE A 1 90 ? -30.076 9.647 34.938 1.00 93.19 90 ILE A CA 1
ATOM 713 C C . ILE A 1 90 ? -30.459 8.367 34.206 1.00 93.19 90 ILE A C 1
ATOM 715 O O . ILE A 1 90 ? -29.704 7.880 33.368 1.00 93.19 90 ILE A O 1
ATOM 719 N N . LEU A 1 91 ? -31.644 7.851 34.526 1.00 95.44 91 LEU A N 1
ATOM 720 C CA . LEU A 1 91 ? -32.281 6.729 33.849 1.00 95.44 91 LEU A CA 1
ATOM 721 C C . LEU A 1 91 ? -33.631 7.192 33.291 1.00 95.44 91 LEU A C 1
ATOM 723 O O . LEU A 1 91 ? -34.435 7.793 34.011 1.00 95.44 91 LEU A O 1
ATOM 727 N N . LEU A 1 92 ? -33.851 6.952 32.003 1.00 95.69 92 LEU A N 1
ATOM 728 C CA . LEU A 1 92 ? -34.966 7.466 31.214 1.00 95.69 92 LEU A CA 1
ATOM 729 C C . LEU A 1 92 ? -35.785 6.318 30.620 1.00 95.69 92 LEU A C 1
ATOM 731 O O . LEU A 1 92 ? -35.230 5.289 30.242 1.00 95.69 92 LEU A O 1
ATOM 735 N N . GLY A 1 93 ? -37.095 6.518 30.500 1.00 96.44 93 GLY A N 1
ATOM 736 C CA . GLY A 1 93 ? -38.028 5.577 29.877 1.00 96.44 93 GLY A CA 1
ATOM 737 C C . GLY A 1 93 ? -39.299 6.273 29.385 1.00 96.44 93 GLY A C 1
ATOM 738 O O . GLY A 1 93 ? -39.391 7.503 29.402 1.00 96.44 93 GLY A O 1
ATOM 739 N N . CYS A 1 94 ? -40.302 5.494 28.968 1.00 95.44 94 CYS A N 1
ATOM 740 C CA . CYS A 1 94 ? -41.558 6.034 28.421 1.00 95.44 94 CYS A CA 1
ATOM 741 C C . CYS A 1 94 ? -42.470 6.690 29.476 1.00 95.44 94 CYS A C 1
ATOM 743 O O . CYS A 1 94 ? -43.352 7.476 29.144 1.00 95.44 94 CYS A O 1
ATOM 745 N N . LYS A 1 95 ? -42.294 6.337 30.754 1.00 94.38 95 LYS A N 1
ATOM 746 C CA . LYS A 1 95 ? -43.053 6.865 31.893 1.00 94.38 95 LYS A CA 1
ATOM 747 C C . LYS A 1 95 ? -42.175 6.909 33.137 1.00 94.38 95 LYS A C 1
ATOM 749 O O . LYS A 1 95 ? -41.141 6.247 33.199 1.00 94.38 95 LYS A O 1
ATOM 754 N N . THR A 1 96 ? -42.605 7.667 34.140 1.00 94.50 96 THR A N 1
ATOM 755 C CA . THR A 1 96 ? -41.921 7.688 35.434 1.00 94.50 96 THR A CA 1
ATOM 756 C C . THR A 1 96 ? -42.210 6.395 36.199 1.00 94.50 96 THR A C 1
ATOM 758 O O . THR A 1 96 ? -43.374 6.048 36.389 1.00 94.50 96 THR A O 1
ATOM 761 N N . ILE A 1 97 ? -41.166 5.701 36.655 1.00 93.50 97 ILE A N 1
ATOM 762 C CA . ILE A 1 97 ? -41.271 4.480 37.470 1.00 93.50 97 ILE A CA 1
ATOM 763 C C . ILE A 1 97 ? -40.529 4.730 38.780 1.00 93.50 97 ILE A C 1
ATOM 765 O O . ILE A 1 97 ? -39.332 5.023 38.779 1.00 93.50 97 ILE A O 1
ATOM 769 N N . GLN A 1 98 ? -41.246 4.643 39.898 1.00 92.06 98 GLN A N 1
ATOM 770 C CA . GLN A 1 98 ? -40.663 4.758 41.234 1.00 92.06 98 GLN A CA 1
ATOM 771 C C . GLN A 1 98 ? -40.201 3.387 41.732 1.00 92.06 98 GLN A C 1
ATOM 773 O O . GLN A 1 98 ? -40.809 2.377 41.391 1.00 92.06 98 GLN A O 1
ATOM 778 N N . LYS A 1 99 ? -39.162 3.368 42.576 1.00 90.69 99 LYS A N 1
ATOM 779 C CA . LYS A 1 99 ? -38.604 2.142 43.173 1.00 90.69 99 LYS A CA 1
ATOM 780 C C . LYS A 1 99 ? -38.213 1.094 42.125 1.00 90.69 99 LYS A C 1
ATOM 782 O O . LYS A 1 99 ? -38.507 -0.086 42.279 1.00 90.69 99 LYS A O 1
ATOM 787 N N . PHE A 1 100 ? -37.564 1.544 41.054 1.00 92.31 100 PHE A N 1
ATOM 788 C CA . PHE A 1 100 ? -37.105 0.656 39.993 1.00 92.31 100 PHE A CA 1
ATOM 789 C C . PHE A 1 100 ? -36.013 -0.294 40.504 1.00 92.31 100 PHE A C 1
ATOM 791 O O . PHE A 1 100 ? -35.028 0.158 41.093 1.00 92.31 100 PHE A O 1
ATOM 798 N N . ASP A 1 101 ? -36.179 -1.592 40.254 1.00 90.75 101 ASP A N 1
ATOM 799 C CA . ASP A 1 101 ? -35.155 -2.596 40.526 1.00 90.75 101 ASP A CA 1
ATOM 800 C C . ASP A 1 101 ? -34.223 -2.718 39.319 1.00 90.75 101 ASP A C 1
ATOM 802 O O . ASP A 1 101 ? -34.570 -3.297 38.296 1.00 90.75 101 ASP A O 1
ATOM 806 N N . PHE A 1 102 ? -33.031 -2.136 39.436 1.00 90.12 102 PHE A N 1
ATOM 807 C CA . PHE A 1 102 ? -32.012 -2.194 38.389 1.00 90.12 102 PHE A CA 1
ATOM 808 C C . PHE A 1 102 ? -31.172 -3.479 38.438 1.00 90.12 102 PHE A C 1
ATOM 810 O O . PHE A 1 102 ? -30.489 -3.802 37.465 1.00 90.12 102 PHE A O 1
ATOM 817 N N . VAL A 1 103 ? -31.172 -4.182 39.575 1.00 88.12 103 VAL A N 1
ATOM 818 C CA . VAL A 1 103 ? -30.257 -5.300 39.841 1.00 88.12 103 VAL A CA 1
ATOM 819 C C . VAL A 1 103 ? -30.814 -6.608 39.287 1.00 88.12 103 VAL A C 1
ATOM 821 O O . VAL A 1 103 ? -30.044 -7.437 38.801 1.00 88.12 103 VAL A O 1
ATOM 824 N N . HIS A 1 104 ? -32.131 -6.799 39.341 1.00 86.81 104 HIS A N 1
ATOM 825 C CA . HIS A 1 104 ? -32.786 -8.009 38.843 1.00 86.81 104 HIS A CA 1
ATOM 826 C C . HIS A 1 104 ? -33.483 -7.765 37.502 1.00 86.81 104 HIS A C 1
ATOM 828 O O . HIS A 1 104 ? -33.941 -6.664 37.219 1.00 86.81 104 HIS A O 1
ATOM 834 N N . ASN A 1 105 ? -33.589 -8.821 36.685 1.00 86.44 105 ASN A N 1
ATOM 835 C CA . ASN A 1 105 ? -34.356 -8.824 35.433 1.00 86.44 105 ASN A CA 1
ATOM 836 C C . ASN A 1 105 ? -33.998 -7.677 34.465 1.00 86.44 105 ASN A C 1
ATOM 838 O O . ASN A 1 105 ? -34.877 -7.112 33.821 1.00 86.44 105 ASN A O 1
ATOM 842 N N . ASN A 1 106 ? -32.715 -7.331 34.339 1.00 92.62 106 ASN A N 1
ATOM 843 C CA . ASN A 1 106 ? -32.260 -6.251 33.464 1.00 92.62 106 ASN A CA 1
ATOM 844 C C . ASN A 1 106 ? -31.144 -6.726 32.524 1.00 92.62 106 ASN A C 1
ATOM 846 O O . ASN A 1 106 ? -30.084 -7.163 32.973 1.00 92.62 106 ASN A O 1
ATOM 850 N N . ILE A 1 107 ? -31.389 -6.626 31.219 1.00 95.94 107 ILE A N 1
ATOM 851 C CA . ILE A 1 107 ? -30.408 -6.834 30.152 1.00 95.94 107 ILE A CA 1
ATOM 852 C C . ILE A 1 107 ? -29.679 -5.512 29.939 1.00 95.94 107 ILE A C 1
ATOM 854 O O . ILE A 1 107 ? -30.301 -4.486 29.667 1.00 95.94 107 ILE A O 1
ATOM 858 N N . ILE A 1 108 ? -28.352 -5.529 30.035 1.00 97.12 108 ILE A N 1
ATOM 859 C CA . ILE A 1 108 ? -27.548 -4.307 29.972 1.00 97.12 108 ILE A CA 1
ATOM 860 C C . ILE A 1 108 ? -26.807 -4.246 28.648 1.00 97.12 108 ILE A C 1
ATOM 862 O O . ILE A 1 108 ? -25.907 -5.041 28.385 1.00 97.12 108 ILE A O 1
ATOM 866 N N . PHE A 1 109 ? -27.143 -3.255 27.833 1.00 98.25 109 PHE A N 1
ATOM 867 C CA . PHE A 1 109 ? -26.353 -2.888 26.670 1.00 98.25 109 PHE A CA 1
ATOM 868 C C . PHE A 1 109 ? -25.474 -1.695 27.021 1.00 98.25 109 PHE A C 1
ATOM 870 O O . PHE A 1 109 ? -25.981 -0.616 27.318 1.00 98.25 109 PHE A O 1
ATOM 877 N N . LEU A 1 110 ? -24.156 -1.867 26.991 1.00 98.12 110 LEU A N 1
ATOM 878 C CA . LEU A 1 110 ? -23.218 -0.822 27.388 1.00 98.12 110 LEU A CA 1
ATOM 879 C C . LEU A 1 110 ? -22.598 -0.147 26.167 1.00 98.12 110 LEU A C 1
ATOM 881 O O . LEU A 1 110 ? -21.954 -0.793 25.347 1.00 98.12 110 LEU A O 1
ATOM 885 N N . GLN A 1 111 ? -22.703 1.176 26.103 1.00 97.00 111 GLN A N 1
ATOM 886 C CA . GLN A 1 111 ? -21.922 2.024 25.215 1.00 97.00 111 GLN A CA 1
ATOM 887 C C . GLN A 1 111 ? -20.839 2.777 26.015 1.00 97.00 111 GLN A C 1
ATOM 889 O O . GLN A 1 111 ? -21.116 3.813 26.637 1.00 97.00 111 GLN A O 1
ATOM 894 N N . PRO A 1 112 ? -19.579 2.303 25.990 1.00 95.25 112 PRO A N 1
ATOM 895 C CA . PRO A 1 112 ? -18.491 2.817 26.820 1.00 95.25 112 PRO A CA 1
ATOM 896 C C . PRO A 1 112 ? -17.848 4.082 26.219 1.00 95.25 112 PRO A C 1
ATOM 898 O O . PRO A 1 112 ? -16.643 4.147 25.976 1.00 95.25 112 PRO A O 1
ATOM 901 N N . THR A 1 113 ? -18.648 5.101 25.894 1.00 94.38 113 THR A N 1
ATOM 902 C CA . THR A 1 113 ? -18.165 6.278 25.153 1.00 94.38 113 THR A CA 1
ATOM 903 C C . THR A 1 113 ? -18.674 7.597 25.719 1.00 94.38 113 THR A C 1
ATOM 905 O O . THR A 1 113 ? -19.699 7.653 26.390 1.00 94.38 113 THR A O 1
ATOM 908 N N . ARG A 1 114 ? -17.970 8.689 25.395 1.00 93.62 114 ARG A N 1
ATOM 909 C CA . ARG A 1 114 ? -18.476 10.057 25.593 1.00 93.62 114 ARG A CA 1
ATOM 910 C C . ARG A 1 114 ? -19.695 10.306 24.704 1.00 93.62 114 ARG A C 1
ATOM 912 O O . ARG A 1 114 ? -19.739 9.803 23.582 1.00 93.62 114 ARG A O 1
ATOM 919 N N . VAL A 1 115 ? -20.612 11.154 25.161 1.00 94.19 115 VAL A N 1
ATOM 920 C CA . VAL A 1 115 ? -21.810 11.548 24.406 1.00 94.19 115 VAL A CA 1
ATOM 921 C C . VAL A 1 115 ? -21.434 12.591 23.349 1.00 94.19 115 VAL A C 1
ATOM 923 O O . VAL A 1 115 ? -21.432 13.790 23.620 1.00 94.19 115 VAL A O 1
ATOM 926 N N . ILE A 1 116 ? -21.032 12.129 22.161 1.00 94.69 116 ILE A N 1
ATOM 927 C CA . ILE A 1 116 ? -20.621 12.973 21.025 1.00 94.69 116 ILE A CA 1
ATOM 928 C C . ILE A 1 116 ? -21.146 12.413 19.702 1.00 94.69 116 ILE A C 1
ATOM 930 O O . ILE A 1 116 ? -21.177 11.195 19.523 1.00 94.69 116 ILE A O 1
ATOM 934 N N . SER A 1 117 ? -21.450 13.291 18.745 1.00 93.25 117 SER A N 1
ATOM 935 C CA . SER A 1 117 ? -22.126 12.920 17.488 1.00 93.25 117 SER A CA 1
ATOM 936 C C . SER A 1 117 ? -21.443 11.805 16.691 1.00 93.25 117 SER A C 1
ATOM 938 O O . SER A 1 117 ? -22.092 10.874 16.231 1.00 93.25 117 SER A O 1
ATOM 940 N N . ARG A 1 118 ? -20.108 11.816 16.586 1.00 92.44 118 ARG A N 1
ATOM 941 C CA . ARG A 1 118 ? -19.357 10.781 15.843 1.00 92.44 118 ARG A CA 1
ATOM 942 C C . ARG A 1 118 ? -19.460 9.361 16.424 1.00 92.44 118 ARG A C 1
ATOM 944 O O . ARG A 1 118 ? -19.015 8.418 15.771 1.00 92.44 118 ARG A O 1
ATOM 951 N N . LYS A 1 119 ? -19.952 9.215 17.663 1.00 94.38 119 LYS A N 1
ATOM 952 C CA . LYS A 1 119 ? -20.205 7.915 18.308 1.00 94.38 119 LYS A CA 1
ATOM 953 C C . LYS A 1 119 ? -21.570 7.338 17.951 1.00 94.38 119 LYS A C 1
ATOM 955 O O . LYS A 1 119 ? -21.791 6.175 18.262 1.00 94.38 119 LYS A O 1
ATOM 960 N N . THR A 1 120 ? -22.432 8.129 17.308 1.00 94.75 120 THR A N 1
ATOM 961 C CA . THR A 1 120 ? -23.699 7.698 16.702 1.00 94.75 120 THR A CA 1
ATOM 962 C C . THR A 1 120 ? -24.530 6.786 17.604 1.00 94.75 120 THR A C 1
ATOM 964 O O . THR A 1 120 ? -24.896 5.674 17.219 1.00 94.75 120 THR A O 1
ATOM 967 N N . ILE A 1 121 ? -24.761 7.237 18.841 1.00 95.88 121 ILE A N 1
ATOM 968 C CA . ILE A 1 121 ? -25.488 6.496 19.885 1.00 95.88 121 ILE A CA 1
ATOM 969 C C . ILE A 1 121 ? -26.905 6.135 19.412 1.00 95.88 121 ILE A C 1
ATOM 971 O O . ILE A 1 121 ? -27.418 5.071 19.747 1.00 95.88 121 ILE A O 1
ATOM 975 N N . GLU A 1 122 ? -27.512 6.975 18.576 1.00 95.12 122 GLU A N 1
ATOM 976 C CA . GLU A 1 122 ? -28.846 6.786 18.008 1.00 95.12 122 GLU A CA 1
ATOM 977 C C . GLU A 1 122 ? -29.002 5.475 17.209 1.00 95.12 122 GLU A C 1
ATOM 979 O O . GLU A 1 122 ? -30.095 4.910 17.142 1.00 95.12 122 GLU A O 1
ATOM 984 N N . LEU A 1 123 ? -27.913 4.907 16.668 1.00 95.50 123 LEU A N 1
ATOM 985 C CA . LEU A 1 123 ? -27.957 3.602 15.991 1.00 95.50 123 LEU A CA 1
ATOM 986 C C . LEU A 1 123 ? -28.271 2.439 16.944 1.00 95.50 123 LEU A C 1
ATOM 988 O O . LEU A 1 123 ? -28.763 1.400 16.499 1.00 95.50 123 LEU A O 1
ATOM 992 N N . ASN A 1 124 ? -28.062 2.610 18.249 1.00 96.69 124 ASN A N 1
ATOM 993 C CA . ASN A 1 124 ? -28.489 1.622 19.237 1.00 96.69 124 ASN A CA 1
ATOM 994 C C . ASN A 1 124 ? -30.011 1.488 19.272 1.00 96.69 124 ASN A C 1
ATOM 996 O O . ASN A 1 124 ? -30.529 0.389 19.449 1.00 96.69 124 ASN A O 1
ATOM 1000 N N . PHE A 1 125 ? -30.736 2.590 19.069 1.00 97.31 125 PHE A N 1
ATOM 1001 C CA . PHE A 1 125 ? -32.198 2.581 19.040 1.00 97.31 125 PHE A CA 1
ATOM 1002 C C . PHE A 1 125 ? -32.706 1.794 17.833 1.00 97.31 125 PHE A C 1
ATOM 1004 O O . PHE A 1 125 ? -33.674 1.044 17.937 1.00 97.31 125 PHE A O 1
ATOM 1011 N N . LEU A 1 126 ? -32.006 1.887 16.697 1.00 95.44 126 LEU A N 1
ATOM 1012 C CA . LEU A 1 126 ? -32.293 1.060 15.527 1.00 95.44 126 LEU A CA 1
ATOM 1013 C C . LEU A 1 126 ? -32.080 -0.431 15.818 1.00 95.44 126 LEU A C 1
ATOM 1015 O O . LEU A 1 126 ? -32.942 -1.234 15.463 1.00 95.44 126 LEU A O 1
ATOM 1019 N N . LEU A 1 127 ? -30.974 -0.797 16.477 1.00 96.94 127 LEU A N 1
ATOM 1020 C CA . LEU A 1 127 ? -30.714 -2.182 16.884 1.00 96.94 127 LEU A CA 1
ATOM 1021 C C . LEU A 1 127 ? -31.835 -2.709 17.787 1.00 96.94 127 LEU A C 1
ATOM 1023 O O . LEU A 1 127 ? -32.422 -3.751 17.498 1.00 96.94 127 LEU A O 1
ATOM 1027 N N . VAL A 1 128 ? -32.159 -1.976 18.854 1.00 97.44 128 VAL A N 1
ATOM 1028 C CA . VAL A 1 128 ? -33.191 -2.395 19.811 1.00 97.44 128 VAL A CA 1
ATOM 1029 C C . VAL A 1 128 ? -34.557 -2.475 19.137 1.00 97.44 128 VAL A C 1
ATOM 1031 O O . VAL A 1 128 ? -35.275 -3.448 19.344 1.00 97.44 128 VAL A O 1
ATOM 1034 N N . LYS A 1 129 ? -34.895 -1.535 18.246 1.00 96.50 129 LYS A N 1
ATOM 1035 C CA . LYS A 1 129 ? -36.126 -1.613 17.448 1.00 96.50 129 LYS A CA 1
ATOM 1036 C C . LYS A 1 129 ? -36.204 -2.915 16.654 1.00 96.50 129 LYS A C 1
ATOM 1038 O O . LYS A 1 129 ? -37.262 -3.527 16.592 1.00 96.50 129 LYS A O 1
ATOM 1043 N N . GLN A 1 130 ? -35.108 -3.325 16.021 1.00 96.12 130 GLN A N 1
ATOM 1044 C CA . GLN A 1 130 ? -35.090 -4.563 15.247 1.00 96.12 130 GLN A CA 1
ATOM 1045 C C . GLN A 1 130 ? -35.184 -5.811 16.130 1.00 96.12 130 GLN A C 1
ATOM 1047 O O . GLN A 1 130 ? -35.867 -6.748 15.732 1.00 96.12 130 GLN A O 1
ATOM 1052 N N . LEU A 1 131 ? -34.578 -5.805 17.323 1.00 96.81 131 LEU A N 1
ATOM 1053 C CA . LEU A 1 131 ? -34.734 -6.886 18.304 1.00 96.81 131 LEU A CA 1
ATOM 1054 C C . LEU A 1 131 ? -36.198 -7.032 18.746 1.00 96.81 131 LEU A C 1
ATOM 1056 O O . LEU A 1 131 ? -36.735 -8.128 18.716 1.00 96.81 131 LEU A O 1
ATOM 1060 N N . PHE A 1 132 ? -36.893 -5.936 19.054 1.00 96.00 132 PHE A N 1
ATOM 1061 C CA . PHE A 1 132 ? -38.321 -5.977 19.415 1.00 96.00 132 PHE A CA 1
ATOM 1062 C C . PHE A 1 132 ? -39.276 -6.229 18.232 1.00 96.00 132 PHE A C 1
ATOM 1064 O O . PHE A 1 132 ? -40.477 -6.366 18.443 1.00 96.00 132 PHE A O 1
ATOM 1071 N N . ASN A 1 133 ? -38.763 -6.312 17.001 1.00 94.00 133 ASN A N 1
ATOM 1072 C CA . ASN A 1 133 ? -39.515 -6.790 15.837 1.00 94.00 133 ASN A CA 1
ATOM 1073 C C . ASN A 1 133 ? -39.256 -8.276 15.540 1.00 94.00 133 ASN A C 1
ATOM 1075 O O . ASN A 1 133 ? -39.885 -8.836 14.641 1.00 94.00 133 ASN A O 1
ATOM 1079 N N . ASP A 1 134 ? -38.309 -8.900 16.241 1.00 94.50 134 ASP A N 1
ATOM 1080 C CA . ASP A 1 134 ? -37.994 -10.316 16.117 1.00 94.50 134 ASP A CA 1
ATOM 1081 C C . ASP A 1 134 ? -38.867 -11.132 17.081 1.00 94.50 134 ASP A C 1
ATOM 1083 O O . ASP A 1 134 ? -38.909 -10.868 18.284 1.00 94.50 134 ASP A O 1
ATOM 1087 N N . ALA A 1 135 ? -39.597 -12.111 16.544 1.00 91.94 135 ALA A N 1
ATOM 1088 C CA . ALA A 1 135 ? -40.591 -12.862 17.308 1.00 91.94 135 ALA A CA 1
ATOM 1089 C C . ALA A 1 135 ? -39.964 -13.689 18.444 1.00 91.94 135 ALA A C 1
ATOM 1091 O O . ALA A 1 135 ? -40.538 -13.763 19.531 1.00 91.94 135 ALA A O 1
ATOM 1092 N N . ASP A 1 136 ? -38.778 -14.265 18.221 1.00 90.38 136 ASP A N 1
ATOM 1093 C CA . ASP A 1 136 ? -38.093 -15.092 19.219 1.00 90.38 136 ASP A CA 1
ATOM 1094 C C . ASP A 1 136 ? -37.587 -14.237 20.386 1.00 90.38 136 ASP A C 1
ATOM 1096 O O . ASP A 1 136 ? -37.720 -14.623 21.551 1.00 90.38 136 ASP A O 1
ATOM 1100 N N . PHE A 1 137 ? -37.057 -13.047 20.085 1.00 94.62 137 PHE A N 1
ATOM 1101 C CA . PHE A 1 137 ? -36.642 -12.079 21.100 1.00 94.62 137 PHE A CA 1
ATOM 1102 C C . PHE A 1 137 ? -37.834 -11.580 21.930 1.00 94.62 137 PHE A C 1
ATOM 1104 O O . PHE A 1 137 ? -37.789 -11.582 23.162 1.00 94.62 137 PHE A O 1
ATOM 1111 N N . VAL A 1 138 ? -38.926 -11.191 21.263 1.00 94.12 138 VAL A N 1
ATOM 1112 C CA . VAL A 1 138 ? -40.153 -10.693 21.904 1.00 94.12 138 VAL A CA 1
ATOM 1113 C C . VAL A 1 138 ? -40.771 -11.729 22.838 1.00 94.12 138 VAL A C 1
ATOM 1115 O O . VAL A 1 138 ? -41.151 -11.386 23.960 1.00 94.12 138 VAL A O 1
ATOM 1118 N N . LYS A 1 139 ? -40.799 -13.002 22.428 1.00 93.38 139 LYS A N 1
ATOM 1119 C CA . LYS A 1 139 ? -41.335 -14.102 23.237 1.00 93.38 139 LYS A CA 1
ATOM 1120 C C . LYS A 1 139 ? -40.714 -14.155 24.639 1.00 93.38 139 LYS A C 1
ATOM 1122 O O . LYS A 1 139 ? -41.408 -14.449 25.606 1.00 93.38 139 LYS A O 1
ATOM 1127 N N . LYS A 1 140 ? -39.432 -13.798 24.789 1.00 92.94 140 LYS A N 1
ATOM 1128 C CA . LYS A 1 140 ? -38.756 -13.749 26.099 1.00 92.94 140 LYS A CA 1
ATOM 1129 C C . LYS A 1 140 ? -39.270 -12.650 27.023 1.00 92.94 140 LYS A C 1
ATOM 1131 O O . LYS A 1 140 ? -39.331 -12.859 28.232 1.00 92.94 140 LYS A O 1
ATOM 1136 N N . PHE A 1 141 ? -39.679 -11.512 26.471 1.00 93.94 141 PHE A N 1
ATOM 1137 C CA . PHE A 1 141 ? -40.316 -10.436 27.236 1.00 93.94 141 PHE A CA 1
ATOM 1138 C C . PHE A 1 141 ? -41.785 -10.744 27.557 1.00 93.94 141 PHE A C 1
ATOM 1140 O O . PHE A 1 141 ? -42.301 -10.259 28.561 1.00 93.94 141 PHE A O 1
ATOM 1147 N N . GLU A 1 142 ? -42.455 -11.571 26.750 1.00 93.00 142 GLU A N 1
ATOM 1148 C CA . GLU A 1 142 ? -43.800 -12.079 27.060 1.00 93.00 142 GLU A CA 1
ATOM 1149 C C . GLU A 1 142 ? -43.766 -13.133 28.175 1.00 93.00 142 GLU A C 1
ATOM 1151 O O . GLU A 1 142 ? -44.588 -13.089 29.087 1.00 93.00 142 GLU A O 1
ATOM 1156 N N . GLU A 1 143 ? -42.781 -14.039 28.142 1.00 92.50 143 GLU A N 1
ATOM 1157 C CA . GLU A 1 143 ? -42.546 -15.057 29.177 1.00 92.50 143 GLU A CA 1
ATOM 1158 C C . GLU A 1 143 ? -42.150 -14.436 30.533 1.00 92.50 143 GLU A C 1
ATOM 1160 O O . GLU A 1 143 ? -42.430 -15.015 31.583 1.00 92.50 143 GLU A O 1
ATOM 1165 N N . ASN A 1 144 ? -41.515 -13.255 30.534 1.00 89.88 144 ASN A N 1
ATOM 1166 C CA . ASN A 1 144 ? -41.121 -12.537 31.746 1.00 89.88 144 ASN A CA 1
ATOM 1167 C C . ASN A 1 144 ? -41.406 -11.031 31.640 1.00 89.88 144 ASN A C 1
ATOM 1169 O O . ASN A 1 144 ? -40.562 -10.244 31.207 1.00 89.88 144 ASN A O 1
ATOM 1173 N N . SER A 1 145 ? -42.567 -10.610 32.145 1.00 86.25 145 SER A N 1
ATOM 1174 C CA . SER A 1 145 ? -43.007 -9.210 32.102 1.00 86.25 145 SER A CA 1
ATOM 1175 C C . SER A 1 145 ? -42.154 -8.245 32.938 1.00 86.25 145 SER A C 1
ATOM 1177 O O . SER A 1 145 ? -42.268 -7.030 32.767 1.00 86.25 145 SER A O 1
ATOM 1179 N N . GLN A 1 146 ? -41.326 -8.754 33.861 1.00 88.31 146 GLN A N 1
ATOM 1180 C CA . GLN A 1 146 ? -40.408 -7.941 34.669 1.00 88.31 146 GLN A CA 1
ATOM 1181 C C . GLN A 1 146 ? -39.076 -7.671 33.958 1.00 88.31 146 GLN A C 1
ATOM 1183 O O . GLN A 1 146 ? -38.286 -6.865 34.446 1.00 88.31 146 GLN A O 1
ATOM 1188 N N . LEU A 1 147 ? -38.809 -8.339 32.830 1.00 93.50 147 LEU A N 1
ATOM 1189 C CA . LEU A 1 147 ? -37.566 -8.190 32.085 1.00 93.50 147 LEU A CA 1
ATOM 1190 C C . LEU A 1 147 ? -37.462 -6.794 31.466 1.00 93.50 147 LEU A C 1
ATOM 1192 O O . LEU A 1 147 ? -38.382 -6.315 30.809 1.00 93.50 147 LEU A O 1
ATOM 1196 N N . THR A 1 148 ? -36.322 -6.144 31.649 1.00 95.81 148 THR A N 1
ATOM 1197 C CA . THR A 1 148 ? -36.019 -4.817 31.110 1.00 95.81 148 THR A CA 1
ATOM 1198 C C . THR A 1 148 ? -34.751 -4.862 30.268 1.00 95.81 148 THR A C 1
ATOM 1200 O O . THR A 1 148 ? -33.919 -5.753 30.428 1.00 95.81 148 THR A O 1
ATOM 1203 N N . LEU A 1 149 ? -34.615 -3.916 29.341 1.00 97.69 149 LEU A N 1
ATOM 1204 C CA . LEU A 1 149 ? -33.422 -3.700 28.533 1.00 97.69 149 LEU A CA 1
ATOM 1205 C C . LEU A 1 149 ? -32.958 -2.261 28.723 1.00 97.69 149 LEU A C 1
ATOM 1207 O O . LEU A 1 149 ? -33.637 -1.319 28.314 1.00 97.69 149 LEU A O 1
ATOM 1211 N N . SER A 1 150 ? -31.785 -2.100 29.325 1.00 97.94 150 SER A N 1
ATOM 1212 C CA . SER A 1 150 ? -31.169 -0.803 29.587 1.00 97.94 150 SER A CA 1
ATOM 1213 C C . SER A 1 150 ? -30.000 -0.550 28.640 1.00 97.94 150 SER A C 1
ATOM 1215 O O . SER A 1 150 ? -28.994 -1.256 28.687 1.00 97.94 150 SER A O 1
ATOM 1217 N N . ILE A 1 151 ? -30.096 0.500 27.823 1.00 98.44 151 ILE A N 1
ATOM 1218 C CA . ILE A 1 151 ? -28.966 1.046 27.062 1.00 98.44 151 ILE A CA 1
ATOM 1219 C C . ILE A 1 151 ? -28.232 2.032 27.969 1.00 98.44 151 ILE A C 1
ATOM 1221 O O . ILE A 1 151 ? -28.807 3.038 28.375 1.00 98.44 151 ILE A O 1
ATOM 1225 N N . LEU A 1 152 ? -26.973 1.771 28.303 1.00 97.88 152 LEU A N 1
ATOM 1226 C CA . LEU A 1 152 ? -26.192 2.577 29.239 1.00 97.88 152 LEU A CA 1
ATOM 1227 C C . LEU A 1 152 ? -25.034 3.264 28.530 1.00 97.88 152 LEU A C 1
ATOM 1229 O O . LEU A 1 152 ? -24.183 2.603 27.943 1.00 97.88 152 LEU A O 1
ATOM 1233 N N . VAL A 1 153 ? -24.948 4.585 28.644 1.00 97.00 153 VAL A N 1
ATOM 1234 C CA . VAL A 1 153 ? -23.823 5.370 28.130 1.00 97.00 153 VAL A CA 1
ATOM 1235 C C . VAL A 1 153 ? -22.951 5.826 29.296 1.00 97.00 153 VAL A C 1
ATOM 1237 O O . VAL A 1 153 ? -23.411 6.529 30.202 1.00 97.00 153 VAL A O 1
ATOM 1240 N N . SER A 1 154 ? -21.683 5.411 29.301 1.00 95.00 154 SER A N 1
ATOM 1241 C CA . SER A 1 154 ? -20.825 5.587 30.480 1.00 95.00 154 SER A CA 1
ATOM 1242 C C . SER A 1 154 ? -20.200 6.982 30.601 1.00 95.00 154 SER A C 1
ATOM 1244 O O . SER A 1 154 ? -20.087 7.508 31.708 1.00 95.00 154 SER A O 1
ATOM 1246 N N . GLY A 1 155 ? -19.787 7.588 29.484 1.00 92.75 155 GLY A N 1
ATOM 1247 C CA . GLY A 1 155 ? -18.956 8.792 29.478 1.00 92.75 155 GLY A CA 1
ATOM 1248 C C . GLY A 1 155 ? -19.724 10.114 29.624 1.00 92.75 155 GLY A C 1
ATOM 1249 O O . GLY A 1 155 ? -20.950 10.156 29.519 1.00 92.75 155 GLY A O 1
ATOM 1250 N N . PRO A 1 156 ? -19.009 11.235 29.835 1.00 92.75 156 PRO A N 1
ATOM 1251 C CA . PRO A 1 156 ? -19.604 12.560 29.983 1.00 92.75 156 PRO A CA 1
ATOM 1252 C C . PRO A 1 156 ? -20.060 13.145 28.639 1.00 92.75 156 PRO A C 1
ATOM 1254 O O . PRO A 1 156 ? -19.700 12.645 27.569 1.00 92.75 156 PRO A O 1
ATOM 1257 N N . ILE A 1 157 ? -20.783 14.267 28.711 1.00 92.25 157 ILE A N 1
ATOM 1258 C CA . ILE A 1 157 ? -21.080 15.154 27.577 1.00 92.25 157 ILE A CA 1
ATOM 1259 C C . ILE A 1 157 ? -19.955 16.199 27.472 1.00 92.25 157 ILE A C 1
ATOM 1261 O O . ILE A 1 157 ? -19.824 17.036 28.369 1.00 92.25 157 ILE A O 1
ATOM 1265 N N . PRO A 1 158 ? -19.117 16.182 26.420 1.00 90.75 158 PRO A N 1
ATOM 1266 C CA . PRO A 1 158 ? -18.072 17.187 26.234 1.00 90.75 158 PRO A CA 1
ATOM 1267 C C . PRO A 1 158 ? -18.630 18.577 25.915 1.00 90.75 158 PRO A C 1
ATOM 1269 O O . PRO A 1 158 ? -19.785 18.741 25.513 1.00 90.75 158 PRO A O 1
ATOM 1272 N N . HIS A 1 159 ? -17.776 19.594 26.045 1.00 85.88 159 HIS A N 1
ATOM 1273 C CA . HIS A 1 159 ? -18.135 20.962 25.677 1.00 85.88 159 HIS A CA 1
ATOM 1274 C C . HIS A 1 159 ? -18.580 21.044 24.203 1.00 85.88 159 HIS A C 1
ATOM 1276 O O . HIS A 1 159 ? -17.993 20.400 23.333 1.00 85.88 159 HIS A O 1
ATOM 1282 N N . GLY A 1 160 ? -19.648 21.800 23.931 1.00 86.88 160 GLY A N 1
ATOM 1283 C CA . GLY A 1 160 ? -20.230 21.946 22.589 1.00 86.88 160 GLY A CA 1
ATOM 1284 C C . GLY A 1 160 ? -21.120 20.789 22.105 1.00 86.88 160 GLY A C 1
ATOM 1285 O O . GLY A 1 160 ? -21.630 20.855 20.994 1.00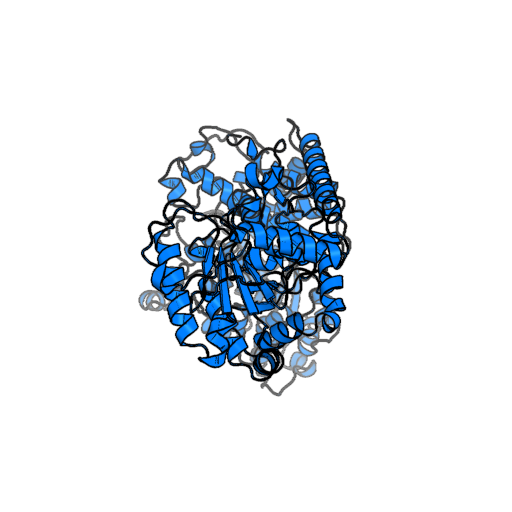 86.88 160 GLY A O 1
ATOM 1286 N N . GLN A 1 161 ? -21.342 19.740 22.909 1.00 91.38 161 GLN A N 1
ATOM 1287 C CA . GLN A 1 161 ? -22.127 18.553 22.507 1.00 91.38 161 GLN A CA 1
ATOM 1288 C C . GLN A 1 161 ? -23.497 18.457 23.204 1.00 91.38 161 GLN A C 1
ATOM 1290 O O . GLN A 1 161 ? -24.173 17.435 23.121 1.00 91.38 161 GLN A O 1
ATOM 1295 N N . ARG A 1 162 ? -23.943 19.535 23.866 1.00 89.06 162 ARG A N 1
ATOM 1296 C CA . ARG A 1 162 ? -25.256 19.587 24.536 1.00 89.06 162 ARG A CA 1
ATOM 1297 C C . ARG A 1 162 ? -26.423 19.433 23.561 1.00 89.06 162 ARG A C 1
ATOM 1299 O O . ARG A 1 162 ? -27.357 18.706 23.869 1.00 89.06 162 ARG A O 1
ATOM 1306 N N . ASN A 1 163 ? -26.335 20.046 22.380 1.00 91.19 163 ASN A N 1
ATOM 1307 C CA . ASN A 1 163 ? -27.370 19.910 21.350 1.00 91.19 163 ASN A CA 1
ATOM 1308 C C . ASN A 1 163 ? -27.479 18.462 20.865 1.00 91.19 163 ASN A C 1
ATOM 1310 O O . ASN A 1 163 ? -28.578 17.948 20.737 1.00 91.19 163 ASN A O 1
ATOM 1314 N N . TYR A 1 164 ? -26.347 17.773 20.680 1.00 94.06 164 TYR A N 1
ATOM 1315 C CA . TYR A 1 164 ? -26.365 16.352 20.330 1.00 94.06 164 TYR A CA 1
ATOM 1316 C C . TYR A 1 164 ? -27.035 15.509 21.421 1.00 94.06 164 TYR A C 1
ATOM 1318 O O . TYR A 1 164 ? -27.854 14.655 21.108 1.00 94.06 164 TYR A O 1
ATOM 1326 N N . TYR A 1 165 ? -26.744 15.778 22.698 1.00 93.00 165 TYR A N 1
ATOM 1327 C CA . TYR A 1 165 ? -27.436 15.109 23.799 1.00 93.00 165 TYR A CA 1
ATOM 1328 C C . TYR A 1 165 ? -28.949 15.376 23.789 1.00 93.00 165 TYR A C 1
ATOM 1330 O O . TYR A 1 165 ? -29.710 14.430 23.951 1.00 93.00 165 TYR A O 1
ATOM 1338 N N . LYS A 1 166 ? -29.392 16.621 23.550 1.00 92.19 166 LYS A N 1
ATOM 1339 C CA . LYS A 1 166 ? -30.824 16.954 23.439 1.00 92.19 166 LYS A CA 1
ATOM 1340 C C . LYS A 1 166 ? -31.492 16.169 22.305 1.00 92.19 166 LYS A C 1
ATOM 1342 O O . LYS A 1 166 ? -32.476 15.481 22.556 1.00 92.19 166 LYS A O 1
ATOM 1347 N N . ASN A 1 167 ? -30.899 16.198 21.112 1.00 94.31 167 ASN A N 1
ATOM 1348 C CA . ASN A 1 167 ? -31.394 15.449 19.956 1.00 94.31 167 ASN A CA 1
ATOM 1349 C C . ASN A 1 167 ? -31.459 13.946 20.252 1.00 94.31 167 ASN A C 1
ATOM 1351 O O . ASN A 1 167 ? -32.420 13.291 19.885 1.00 94.31 167 ASN A O 1
ATOM 1355 N N . LEU A 1 168 ? -30.487 13.400 20.988 1.00 94.94 168 LEU A N 1
ATOM 1356 C CA . LEU A 1 168 ? -30.490 11.990 21.374 1.00 94.94 168 LEU A CA 1
ATOM 1357 C C . LEU A 1 168 ? -31.672 11.627 22.293 1.00 94.94 168 LEU A C 1
ATOM 1359 O O . LEU A 1 168 ? -32.177 10.507 22.226 1.00 94.94 168 LEU A O 1
ATOM 1363 N N . LEU A 1 169 ? -32.118 12.549 23.154 1.00 94.88 169 LEU A N 1
ATOM 1364 C CA . LEU A 1 169 ? -33.316 12.347 23.977 1.00 94.88 169 LEU A CA 1
ATOM 1365 C C . LEU A 1 169 ? -34.597 12.389 23.134 1.00 94.88 169 LEU A C 1
ATOM 1367 O O . LEU A 1 169 ? -35.506 11.595 23.378 1.00 94.88 169 LEU A O 1
ATOM 1371 N N . GLU A 1 170 ? -34.655 13.286 22.148 1.00 95.25 170 GLU A N 1
ATOM 1372 C CA . GLU A 1 170 ? -35.743 13.353 21.163 1.00 95.25 170 GLU A CA 1
ATOM 1373 C C . GLU A 1 170 ? -35.796 12.063 20.329 1.00 95.25 170 GLU A C 1
ATOM 1375 O O . GLU A 1 170 ? -36.829 11.395 20.296 1.00 95.25 170 GLU A O 1
ATOM 1380 N N . ASP A 1 171 ? -34.657 11.623 19.790 1.00 96.38 171 ASP A N 1
ATOM 1381 C CA . ASP A 1 171 ? -34.523 10.367 19.048 1.00 96.38 171 ASP A CA 1
ATOM 1382 C C . ASP A 1 171 ? -34.967 9.158 19.886 1.00 96.38 171 ASP A C 1
ATOM 1384 O O . ASP A 1 171 ? -35.625 8.250 19.372 1.00 96.38 171 ASP A O 1
ATOM 1388 N N . PHE A 1 172 ? -34.634 9.134 21.185 1.00 97.38 172 PHE A N 1
ATOM 1389 C CA . PHE A 1 172 ? -35.057 8.066 22.093 1.00 97.38 172 PHE A CA 1
ATOM 1390 C C . PHE A 1 172 ? -36.571 8.081 22.337 1.00 97.38 172 PHE A C 1
ATOM 1392 O O . PHE A 1 172 ? -37.201 7.022 22.340 1.00 97.38 172 PHE A O 1
ATOM 1399 N N . LYS A 1 173 ? -37.174 9.265 22.508 1.00 96.25 173 LYS A N 1
ATOM 1400 C CA . LYS A 1 173 ? -38.630 9.417 22.639 1.00 96.25 173 LYS A CA 1
ATOM 1401 C C . LYS A 1 173 ? -39.343 8.881 21.392 1.00 96.25 173 LYS A C 1
ATOM 1403 O O . LYS A 1 173 ? -40.204 8.009 21.513 1.00 96.25 173 LYS A O 1
ATOM 1408 N N . ASP A 1 174 ? -38.931 9.335 20.213 1.00 96.50 174 ASP A N 1
ATOM 1409 C CA . ASP A 1 174 ? -39.514 8.925 18.930 1.00 96.50 174 ASP A CA 1
ATOM 1410 C C . ASP A 1 174 ? -39.297 7.432 18.651 1.00 96.50 174 ASP A C 1
ATOM 1412 O O . ASP A 1 174 ? -40.098 6.765 17.989 1.00 96.50 174 ASP A O 1
ATOM 1416 N N . PHE A 1 175 ? -38.184 6.880 19.135 1.00 96.88 175 PHE A N 1
ATOM 1417 C CA . PHE A 1 175 ? -37.917 5.450 19.098 1.00 96.88 175 PHE A CA 1
ATOM 1418 C C . PHE A 1 175 ? -38.907 4.656 19.962 1.00 96.88 175 PHE A C 1
ATOM 1420 O O . PHE A 1 175 ? -39.449 3.662 19.476 1.00 96.88 175 PHE A O 1
ATOM 1427 N N . LEU A 1 176 ? -39.183 5.086 21.198 1.00 96.50 176 LEU A N 1
ATOM 1428 C CA . LEU A 1 176 ? -40.117 4.391 22.093 1.00 96.50 176 LEU A CA 1
ATOM 1429 C C . LEU A 1 176 ? -41.534 4.327 21.508 1.00 96.50 176 LEU A C 1
ATOM 1431 O O . LEU A 1 176 ? -42.221 3.321 21.676 1.00 96.50 176 LEU A O 1
ATOM 1435 N N . GLU A 1 177 ? -41.966 5.352 20.770 1.00 94.94 177 GLU A N 1
ATOM 1436 C CA . GLU A 1 177 ? -43.262 5.350 20.074 1.00 94.94 177 GLU A CA 1
ATOM 1437 C C . GLU A 1 177 ? -43.350 4.264 18.986 1.00 94.94 177 GLU A C 1
ATOM 1439 O O . GLU A 1 177 ? -44.436 3.750 18.706 1.00 94.94 177 GLU A O 1
ATOM 1444 N N . LYS A 1 178 ? -42.207 3.851 18.425 1.00 95.19 178 LYS A N 1
ATOM 1445 C CA . LYS A 1 178 ? -42.102 2.806 17.391 1.00 95.19 178 LYS A CA 1
ATOM 1446 C C . LYS A 1 178 ? -42.014 1.385 17.961 1.00 95.19 178 LYS A C 1
ATOM 1448 O O . LYS A 1 178 ? -42.000 0.442 17.173 1.00 95.19 178 LYS A O 1
ATOM 1453 N N . ILE A 1 179 ? -41.925 1.231 19.283 1.00 95.69 179 ILE A N 1
ATOM 1454 C CA . ILE A 1 179 ? -42.014 -0.059 19.980 1.00 95.69 179 ILE A CA 1
ATOM 1455 C C . ILE A 1 179 ? -43.484 -0.344 20.316 1.00 95.69 179 ILE A C 1
ATOM 1457 O O . ILE A 1 179 ? -44.237 0.583 20.637 1.00 95.69 179 ILE A O 1
ATOM 1461 N N . ASP A 1 180 ? -43.885 -1.619 20.256 1.00 94.12 180 ASP A N 1
ATOM 1462 C CA . ASP A 1 180 ? -45.216 -2.073 20.681 1.00 94.12 180 ASP A CA 1
ATOM 1463 C C . ASP A 1 180 ? -45.538 -1.518 22.087 1.00 94.12 180 ASP A C 1
ATOM 1465 O O . ASP A 1 180 ? -44.717 -1.679 23.002 1.00 94.12 180 ASP A O 1
ATOM 1469 N N . PRO A 1 181 ? -46.700 -0.856 22.284 1.00 93.81 181 PRO A N 1
ATOM 1470 C CA . PRO A 1 181 ? -47.116 -0.293 23.567 1.00 93.81 181 PRO A CA 1
ATOM 1471 C C . PRO A 1 181 ? -46.892 -1.203 24.777 1.00 93.81 181 PRO A C 1
ATOM 1473 O O . PRO A 1 181 ? -46.536 -0.693 25.842 1.00 93.81 181 PRO A O 1
ATOM 1476 N N . LYS A 1 182 ? -47.043 -2.526 24.614 1.00 93.75 182 LYS A N 1
ATOM 1477 C CA . LYS A 1 182 ? -46.881 -3.496 25.706 1.00 93.75 182 LYS A CA 1
ATOM 1478 C C . LYS A 1 182 ? -45.446 -3.602 26.237 1.00 93.75 182 LYS A C 1
ATOM 1480 O O . LYS A 1 182 ? -45.271 -3.956 27.397 1.00 93.75 182 LYS A O 1
ATOM 1485 N N . PHE A 1 183 ? -44.438 -3.235 25.437 1.00 95.06 183 PHE A N 1
ATOM 1486 C CA . PHE A 1 183 ? -43.016 -3.328 25.804 1.00 95.06 183 PHE A CA 1
ATOM 1487 C C . PHE A 1 183 ? -42.325 -1.986 26.039 1.00 95.06 183 PHE A C 1
ATOM 1489 O O . PHE A 1 183 ? -41.170 -1.950 26.464 1.00 95.06 183 PHE A O 1
ATOM 1496 N N . ARG A 1 184 ? -42.995 -0.855 25.782 1.00 94.62 184 ARG A N 1
ATOM 1497 C CA . ARG A 1 184 ? -42.369 0.478 25.891 1.00 94.62 184 ARG A CA 1
ATOM 1498 C C . ARG A 1 184 ? -41.776 0.753 27.271 1.00 94.62 184 ARG A C 1
ATOM 1500 O O . ARG A 1 184 ? -40.747 1.413 27.372 1.00 94.62 184 ARG A O 1
ATOM 1507 N N . SER A 1 185 ? -42.405 0.244 28.332 1.00 93.88 185 SER A N 1
ATOM 1508 C CA . SER A 1 185 ? -41.904 0.397 29.703 1.00 93.88 185 SER A CA 1
ATOM 1509 C C . SER A 1 185 ? -40.707 -0.491 30.036 1.00 93.88 185 SER A C 1
ATOM 1511 O O . SER A 1 185 ? -40.072 -0.262 31.061 1.00 93.88 185 SER A O 1
ATOM 1513 N N . ASN A 1 186 ? -40.404 -1.485 29.200 1.00 95.31 186 ASN A N 1
ATOM 1514 C CA . ASN A 1 186 ? -39.292 -2.408 29.399 1.00 95.31 186 ASN A CA 1
ATOM 1515 C C . ASN A 1 186 ? -37.972 -1.851 28.843 1.00 95.31 186 ASN A C 1
ATOM 1517 O O . ASN A 1 186 ? -36.917 -2.353 29.213 1.00 95.31 186 ASN A O 1
ATOM 1521 N N . VAL A 1 187 ? -38.002 -0.822 27.986 1.00 97.50 187 VAL A N 1
ATOM 1522 C CA . VAL A 1 187 ? -36.803 -0.255 27.348 1.00 97.50 187 VAL A CA 1
ATOM 1523 C C . VAL A 1 187 ? -36.383 1.050 28.018 1.00 97.50 187 VAL A C 1
ATOM 1525 O O . VAL A 1 187 ? -37.166 1.997 28.109 1.00 97.50 187 VAL A O 1
ATOM 1528 N N . LEU A 1 188 ? -35.125 1.109 28.457 1.00 97.94 188 LEU A N 1
ATOM 1529 C CA . LEU A 1 188 ? -34.568 2.207 29.243 1.00 97.94 188 LEU A CA 1
ATOM 1530 C C . LEU A 1 188 ? -33.281 2.758 28.615 1.00 97.94 188 LEU A C 1
ATOM 1532 O O . LEU A 1 188 ? -32.507 2.024 27.999 1.00 97.94 188 LEU A O 1
ATOM 1536 N N . LEU A 1 189 ? -33.022 4.049 28.827 1.00 97.62 189 LEU A N 1
ATOM 1537 C CA . LEU A 1 189 ? -31.781 4.728 28.448 1.00 97.62 189 LEU A CA 1
ATOM 1538 C C . LEU A 1 189 ? -31.153 5.384 29.679 1.00 97.62 189 LEU A C 1
ATOM 1540 O O . LEU A 1 189 ? -31.761 6.241 30.318 1.00 97.62 189 LEU A O 1
ATOM 1544 N N . GLY A 1 190 ? -29.936 4.980 30.020 1.00 96.00 190 GLY A N 1
ATOM 1545 C CA . GLY A 1 190 ? -29.194 5.467 31.175 1.00 96.00 190 GLY A CA 1
ATOM 1546 C C . GLY A 1 190 ? -27.918 6.202 30.784 1.00 96.00 190 GLY A C 1
ATOM 1547 O O . GLY A 1 190 ? -27.203 5.786 29.874 1.00 96.00 190 GLY A O 1
ATOM 1548 N N . PHE A 1 191 ? -27.588 7.259 31.521 1.00 95.50 191 PHE A N 1
ATOM 1549 C CA . PHE A 1 191 ? -26.315 7.968 31.402 1.00 95.50 191 PHE A CA 1
ATOM 1550 C C . PHE A 1 191 ? -25.614 8.027 32.755 1.00 95.50 191 PHE A C 1
ATOM 1552 O O . PHE A 1 191 ? -26.196 8.499 33.732 1.00 95.50 191 PHE A O 1
ATOM 1559 N N . PHE A 1 192 ? -24.356 7.584 32.811 1.00 94.38 192 PHE A N 1
ATOM 1560 C CA . PHE A 1 192 ? -23.534 7.684 34.023 1.00 94.38 192 PHE A CA 1
ATOM 1561 C C . PHE A 1 192 ? -22.747 8.986 34.122 1.00 94.38 192 PHE A C 1
ATOM 1563 O O . PHE A 1 192 ? -22.391 9.387 35.223 1.00 94.38 192 PHE A O 1
ATOM 1570 N N . PHE A 1 193 ? -22.430 9.628 32.995 1.00 92.69 193 PHE A N 1
ATOM 1571 C CA . PHE A 1 193 ? -21.600 10.837 32.948 1.00 92.69 193 PHE A CA 1
ATOM 1572 C C . PHE A 1 193 ? -20.278 10.727 33.736 1.00 92.69 193 PHE A C 1
ATOM 1574 O O . PHE A 1 193 ? -19.849 11.686 34.379 1.00 92.69 193 PHE A O 1
ATOM 1581 N N . SER A 1 194 ? -19.624 9.560 33.676 1.00 90.31 194 SER A N 1
ATOM 1582 C CA . SER A 1 194 ? -18.394 9.244 34.420 1.00 90.31 194 SER A CA 1
ATOM 1583 C C . SER A 1 194 ? -18.506 9.400 35.945 1.00 90.31 194 SER A C 1
ATOM 1585 O O . SER A 1 194 ? -17.515 9.683 36.614 1.00 90.31 194 SER A O 1
ATOM 1587 N N . GLU A 1 195 ? -19.689 9.199 36.536 1.00 90.44 195 GLU A N 1
ATOM 1588 C CA . GLU A 1 195 ? -19.857 9.277 37.997 1.00 90.44 195 GLU A CA 1
ATOM 1589 C C . GLU A 1 195 ? -18.960 8.288 38.749 1.00 90.44 195 GLU A C 1
ATOM 1591 O O . GLU A 1 195 ? -18.370 8.644 39.766 1.00 90.44 195 GLU A O 1
ATOM 1596 N N . PHE A 1 196 ? -18.794 7.075 38.214 1.00 90.81 196 PHE A N 1
ATOM 1597 C CA . PHE A 1 196 ? -17.943 6.041 38.809 1.00 90.81 196 PHE A CA 1
ATOM 1598 C C . PHE A 1 196 ? -16.455 6.436 38.857 1.00 90.81 196 PHE A C 1
ATOM 1600 O O . PHE A 1 196 ? -15.706 5.930 39.693 1.00 90.81 196 PHE A O 1
ATOM 1607 N N . ASP A 1 197 ? -16.019 7.383 38.019 1.00 89.62 197 ASP A N 1
ATOM 1608 C CA . ASP A 1 197 ? -14.646 7.891 38.024 1.00 89.62 197 ASP A CA 1
ATOM 1609 C C . ASP A 1 197 ? -14.395 8.940 39.115 1.00 89.62 197 ASP A C 1
ATOM 1611 O O . ASP A 1 197 ? -13.235 9.179 39.476 1.00 89.62 197 ASP A O 1
ATOM 1615 N N . LYS A 1 198 ? -15.455 9.553 39.664 1.00 90.00 198 LYS A N 1
ATOM 1616 C CA . LYS A 1 198 ? -15.344 10.643 40.639 1.00 90.00 198 LYS A CA 1
ATOM 1617 C C . LYS A 1 198 ? -14.794 10.154 41.975 1.00 90.00 198 LYS A C 1
ATOM 1619 O O . LYS A 1 198 ? -15.160 9.097 42.489 1.00 90.00 198 LYS A O 1
ATOM 1624 N N . HIS A 1 199 ? -13.965 10.992 42.595 1.00 88.56 199 HIS A N 1
ATOM 1625 C CA . HIS A 1 199 ? -13.362 10.691 43.892 1.00 88.56 199 HIS A CA 1
ATOM 1626 C C . HIS A 1 199 ? -14.424 10.452 44.984 1.00 88.56 199 HIS A C 1
ATOM 1628 O O . HIS A 1 199 ? -14.252 9.564 45.820 1.00 88.56 199 HIS A O 1
ATOM 1634 N N . GLU A 1 200 ? -15.519 11.217 44.981 1.00 88.19 200 GLU A N 1
ATOM 1635 C CA . GLU A 1 200 ? -16.620 11.055 45.942 1.00 88.19 200 GLU A CA 1
ATOM 1636 C C . GLU A 1 200 ? -17.241 9.658 45.875 1.00 88.19 200 GLU A C 1
ATOM 1638 O O . GLU A 1 200 ? -17.430 9.024 46.910 1.00 88.19 200 GLU A O 1
ATOM 1643 N N . PHE A 1 201 ? -17.489 9.144 44.667 1.00 89.75 201 PHE A N 1
ATOM 1644 C CA . PHE A 1 201 ? -18.022 7.799 44.475 1.00 89.75 201 PHE A CA 1
ATOM 1645 C C . PHE A 1 201 ? -17.028 6.733 44.948 1.00 89.75 201 PHE A C 1
ATOM 1647 O O . PHE A 1 201 ? -17.386 5.851 45.730 1.00 89.75 201 PHE A O 1
ATOM 1654 N N . LYS A 1 202 ? -15.757 6.850 44.538 1.00 90.69 202 LYS A N 1
ATOM 1655 C CA . LYS A 1 202 ? -14.709 5.875 44.878 1.00 90.69 202 LYS A CA 1
ATOM 1656 C C . LYS A 1 202 ? -14.470 5.742 46.386 1.00 90.69 202 LYS A C 1
ATOM 1658 O O . LYS A 1 202 ? -14.153 4.650 46.839 1.00 90.69 202 LYS A O 1
ATOM 1663 N N . LYS A 1 203 ? -14.671 6.808 47.177 1.00 91.06 203 LYS A N 1
ATOM 1664 C CA . LYS A 1 203 ? -14.557 6.760 48.652 1.00 91.06 203 LYS A CA 1
ATOM 1665 C C . LYS A 1 203 ? -15.613 5.872 49.318 1.00 91.06 203 LYS A C 1
ATOM 1667 O O . LYS A 1 203 ? -15.354 5.347 50.397 1.00 91.06 203 LYS A O 1
ATOM 1672 N N . ASN A 1 204 ? -16.777 5.694 48.694 1.00 88.06 204 ASN A N 1
ATOM 1673 C CA . ASN A 1 204 ? -17.896 4.964 49.298 1.00 88.06 204 ASN A CA 1
ATOM 1674 C C . ASN A 1 204 ? -17.729 3.438 49.232 1.00 88.06 204 ASN A C 1
ATOM 1676 O O . ASN A 1 204 ? -18.486 2.708 49.870 1.00 88.06 204 ASN A O 1
ATOM 1680 N N . TYR A 1 205 ? -16.744 2.940 48.478 1.00 88.88 205 TYR A N 1
ATOM 1681 C CA . TYR A 1 205 ? -16.570 1.515 48.223 1.00 88.88 205 TYR A CA 1
ATOM 1682 C C . TYR A 1 205 ? -15.112 1.093 48.400 1.00 88.88 205 TYR A C 1
ATOM 1684 O O . TYR A 1 205 ? -14.204 1.702 47.851 1.00 88.88 205 TYR A O 1
ATOM 1692 N N . LYS A 1 206 ? -14.882 -0.024 49.105 1.00 86.31 206 LYS A N 1
ATOM 1693 C CA . LYS A 1 206 ? -13.538 -0.630 49.221 1.00 86.31 206 LYS A CA 1
ATOM 1694 C C . LYS A 1 206 ? -12.981 -1.089 47.867 1.00 86.31 206 LYS A C 1
ATOM 1696 O O . LYS A 1 206 ? -11.773 -1.103 47.668 1.00 86.31 206 LYS A O 1
ATOM 1701 N N . ARG A 1 207 ? -13.871 -1.515 46.966 1.00 87.50 207 ARG A N 1
ATOM 1702 C CA . ARG A 1 207 ? -13.585 -1.913 45.581 1.00 87.50 207 ARG A CA 1
ATOM 1703 C C . ARG A 1 207 ? -14.627 -1.243 44.678 1.00 87.50 207 ARG A C 1
ATOM 1705 O O . ARG A 1 207 ? -15.687 -1.839 44.455 1.00 87.50 207 ARG A O 1
ATOM 1712 N N . PRO A 1 208 ? -14.402 0.020 44.283 1.00 90.75 208 PRO A N 1
ATOM 1713 C CA . PRO A 1 208 ? -15.329 0.731 43.415 1.00 90.75 208 PRO A CA 1
ATOM 1714 C C . PRO A 1 208 ? -15.360 0.085 42.027 1.00 90.75 208 PRO A C 1
ATOM 1716 O O . PRO A 1 208 ? -14.342 -0.439 41.575 1.00 90.75 208 PRO A O 1
ATOM 1719 N N . ILE A 1 209 ? -16.515 0.116 41.362 1.00 91.38 209 ILE A N 1
ATOM 1720 C CA . ILE A 1 209 ? -16.612 -0.298 39.958 1.00 91.38 209 ILE A CA 1
ATOM 1721 C C . ILE A 1 209 ? -15.776 0.619 39.062 1.00 91.38 209 ILE A C 1
ATOM 1723 O O . ILE A 1 209 ? -15.702 1.830 39.279 1.00 91.38 209 ILE A O 1
ATOM 1727 N N . ASP A 1 210 ? -15.183 0.029 38.034 1.00 89.44 210 ASP A N 1
ATOM 1728 C CA . ASP A 1 210 ? -14.465 0.704 36.961 1.00 89.44 210 ASP A CA 1
ATOM 1729 C C . ASP A 1 210 ? -15.036 0.293 35.595 1.00 89.44 210 ASP A C 1
ATOM 1731 O O . ASP A 1 210 ? -16.047 -0.407 35.504 1.00 89.44 210 ASP A O 1
ATOM 1735 N N . ILE A 1 211 ? -14.418 0.770 34.513 1.00 90.31 211 ILE A N 1
ATOM 1736 C CA . ILE A 1 211 ? -14.903 0.501 33.158 1.00 90.31 211 ILE A CA 1
ATOM 1737 C C . ILE A 1 211 ? -14.798 -0.982 32.779 1.00 90.31 211 ILE A C 1
ATOM 1739 O O . ILE A 1 211 ? -15.718 -1.496 32.151 1.00 90.31 211 ILE A O 1
ATOM 1743 N N . GLU A 1 212 ? -13.734 -1.677 33.198 1.00 88.31 212 GLU A N 1
ATOM 1744 C CA . GLU A 1 212 ? -13.547 -3.121 32.980 1.00 88.31 212 GLU A CA 1
ATOM 1745 C C . GLU A 1 212 ? -14.720 -3.886 33.598 1.00 88.31 212 GLU A C 1
ATOM 1747 O O . GLU A 1 212 ? -15.390 -4.676 32.930 1.00 88.31 212 GLU A O 1
ATOM 1752 N N . ARG A 1 213 ? -15.077 -3.531 34.836 1.00 89.00 213 ARG A N 1
ATOM 1753 C CA . ARG A 1 213 ? -16.228 -4.103 35.528 1.00 89.00 213 ARG A CA 1
ATOM 1754 C C . ARG A 1 213 ? -17.557 -3.830 34.831 1.00 89.00 213 ARG A C 1
ATOM 1756 O O . ARG A 1 213 ? -18.459 -4.660 34.897 1.00 89.00 213 ARG A O 1
ATOM 1763 N N . LEU A 1 214 ? -17.697 -2.676 34.179 1.00 92.31 214 LEU A N 1
ATOM 1764 C CA . LEU A 1 214 ? -18.883 -2.366 33.381 1.00 92.31 214 LEU A CA 1
ATOM 1765 C C . LEU A 1 214 ? -18.961 -3.242 32.123 1.00 92.31 214 LEU A C 1
ATOM 1767 O O . LEU A 1 214 ? -20.045 -3.738 31.818 1.00 92.31 214 LEU A O 1
ATOM 1771 N N . TYR A 1 215 ? -17.844 -3.460 31.416 1.00 92.25 215 TYR A N 1
ATOM 1772 C CA . TYR A 1 215 ? -17.802 -4.374 30.265 1.00 92.25 215 TYR A CA 1
ATOM 1773 C C . TYR A 1 215 ? -18.242 -5.782 30.656 1.00 92.25 215 TYR A C 1
ATOM 1775 O O . TYR A 1 215 ? -19.043 -6.408 29.965 1.00 92.25 215 TYR A O 1
ATOM 1783 N N . GLU A 1 216 ? -17.736 -6.248 31.789 1.00 89.12 216 GLU A N 1
ATOM 1784 C CA . GLU A 1 216 ? -17.966 -7.574 32.340 1.00 89.12 216 GLU A CA 1
ATOM 1785 C C . GLU A 1 216 ? -19.422 -7.871 32.741 1.00 89.12 216 GLU A C 1
ATOM 1787 O O . GLU A 1 216 ? -19.872 -9.009 32.625 1.00 89.12 216 GLU A O 1
ATOM 1792 N N . VAL A 1 217 ? -20.160 -6.876 33.250 1.00 90.75 217 VAL A N 1
ATOM 1793 C CA . VAL A 1 217 ? -21.576 -7.052 33.638 1.00 90.75 217 VAL A CA 1
ATOM 1794 C C . VAL A 1 217 ? -22.552 -6.795 32.494 1.00 90.75 217 VAL A C 1
ATOM 1796 O O . VAL A 1 217 ? -23.740 -7.090 32.627 1.00 90.75 217 VAL A O 1
ATOM 1799 N N . ALA A 1 218 ? -22.083 -6.214 31.392 1.00 94.12 218 ALA A N 1
ATOM 1800 C CA . ALA A 1 218 ? -22.916 -5.956 30.233 1.00 94.12 218 ALA A CA 1
ATOM 1801 C C . ALA A 1 218 ? -23.262 -7.261 29.503 1.00 94.12 218 ALA A C 1
ATOM 1803 O O . ALA A 1 218 ? -22.446 -8.168 29.373 1.00 94.12 218 ALA A O 1
ATOM 1804 N N . SER A 1 219 ? -24.477 -7.328 28.970 1.00 94.75 219 SER A N 1
ATOM 1805 C CA . SER A 1 219 ? -24.928 -8.410 28.091 1.00 94.75 219 SER A CA 1
ATOM 1806 C C . SER A 1 219 ? -24.432 -8.221 26.652 1.00 94.75 219 SER A C 1
ATOM 1808 O O . SER A 1 219 ? -24.260 -9.192 25.922 1.00 94.75 219 SER A O 1
ATOM 1810 N N . LEU A 1 220 ? -24.213 -6.970 26.233 1.00 97.12 220 LEU A N 1
ATOM 1811 C CA . LEU A 1 220 ? -23.722 -6.610 24.903 1.00 97.12 220 LEU A CA 1
ATOM 1812 C C . LEU A 1 220 ? -23.013 -5.254 24.950 1.00 97.12 220 LEU A C 1
ATOM 1814 O O . LEU A 1 220 ? -23.513 -4.305 25.560 1.00 97.12 220 LEU A O 1
ATOM 1818 N N . ILE A 1 221 ? -21.880 -5.140 24.261 1.00 97.88 221 ILE A N 1
ATOM 1819 C CA . ILE A 1 221 ? -21.178 -3.868 24.068 1.00 97.88 221 ILE A CA 1
ATOM 1820 C C . ILE A 1 221 ? -21.601 -3.238 22.747 1.00 97.88 221 ILE A C 1
ATOM 1822 O O . ILE A 1 221 ? -21.579 -3.894 21.707 1.00 97.88 221 ILE A O 1
ATOM 1826 N N . LEU A 1 222 ? -21.955 -1.955 22.784 1.00 97.94 222 LEU A N 1
ATOM 1827 C CA . LEU A 1 222 ? -22.422 -1.182 21.639 1.00 97.94 222 LEU A CA 1
ATOM 1828 C C . LEU A 1 222 ? -21.361 -0.171 21.191 1.00 97.94 222 LEU A C 1
ATOM 1830 O O . LEU A 1 222 ? -21.047 0.790 21.899 1.00 97.94 222 LEU A O 1
ATOM 1834 N N . LEU A 1 223 ? -20.830 -0.374 19.985 1.00 96.62 223 LEU A N 1
ATOM 1835 C CA . LEU A 1 223 ? -19.821 0.481 19.352 1.00 96.62 223 LEU A CA 1
ATOM 1836 C C . LEU A 1 223 ? -20.236 0.869 17.921 1.00 96.62 223 LEU A C 1
ATOM 1838 O O . LEU A 1 223 ? -19.554 0.512 16.954 1.00 96.62 223 LEU A O 1
ATOM 1842 N N . PRO A 1 224 ? -21.343 1.614 17.740 1.00 95.06 224 PRO A N 1
ATOM 1843 C CA . PRO A 1 224 ? -21.821 2.005 16.413 1.00 95.06 224 PRO A CA 1
ATOM 1844 C C . PRO A 1 224 ? -21.008 3.138 15.756 1.00 95.06 224 PRO A C 1
ATOM 1846 O O . PRO A 1 224 ? -21.396 3.610 14.690 1.00 95.06 224 PRO A O 1
ATOM 1849 N N . SER A 1 225 ? -19.906 3.579 16.371 1.00 93.81 225 SER A N 1
ATOM 1850 C CA . SER A 1 225 ? -19.101 4.745 15.992 1.00 93.81 225 SER A CA 1
ATOM 1851 C C . SER A 1 225 ? -18.801 4.866 14.495 1.00 93.81 225 SER A C 1
ATOM 1853 O O . SER A 1 225 ? -18.438 3.899 13.830 1.00 93.81 225 SER A O 1
ATOM 1855 N N . GLN A 1 226 ? -18.820 6.098 13.978 1.00 91.94 226 GLN A N 1
ATOM 1856 C CA . GLN A 1 226 ? -18.339 6.393 12.622 1.00 91.94 226 GLN A CA 1
ATOM 1857 C C . GLN A 1 226 ? -16.818 6.382 12.532 1.00 91.94 226 GLN A C 1
ATOM 1859 O O . GLN A 1 226 ? -16.273 6.016 11.496 1.00 91.94 226 GLN A O 1
ATOM 1864 N N . THR A 1 227 ? -16.137 6.819 13.596 1.00 90.06 227 THR A N 1
ATOM 1865 C CA . THR A 1 227 ? -14.674 6.884 13.637 1.00 90.06 227 THR A CA 1
ATOM 1866 C C . THR A 1 227 ? -14.117 6.453 14.984 1.00 90.06 227 THR A C 1
ATOM 1868 O O . THR A 1 227 ? -14.631 6.837 16.041 1.00 90.06 227 THR A O 1
ATOM 1871 N N . GLU A 1 228 ? -13.019 5.702 14.946 1.00 84.88 228 GLU A N 1
ATOM 1872 C CA . GLU A 1 228 ? -12.251 5.304 16.126 1.00 84.88 228 GLU A CA 1
ATOM 1873 C C . GLU A 1 228 ? -10.750 5.475 15.894 1.00 84.88 228 GLU A C 1
ATOM 1875 O O . GLU A 1 228 ? -10.255 5.395 14.773 1.00 84.88 228 GLU A O 1
ATOM 1880 N N . GLY A 1 229 ? -10.015 5.731 16.979 1.00 80.12 229 GLY A N 1
ATOM 1881 C CA . GLY A 1 229 ? -8.567 5.942 16.914 1.00 80.12 229 GLY A CA 1
ATOM 1882 C C . GLY A 1 229 ? -7.774 4.638 16.815 1.00 80.12 229 GLY A C 1
ATOM 1883 O O . GLY A 1 229 ? -7.016 4.445 15.873 1.00 80.12 229 GLY A O 1
ATOM 1884 N N . ARG A 1 230 ? -7.926 3.759 17.815 1.00 82.00 230 ARG A N 1
ATOM 1885 C CA . ARG A 1 230 ? -7.182 2.486 17.927 1.00 82.00 230 ARG A CA 1
ATOM 1886 C C . ARG A 1 230 ? -8.068 1.266 18.193 1.00 82.00 230 ARG A C 1
ATOM 1888 O O . ARG A 1 230 ? -7.547 0.191 18.446 1.00 82.00 230 ARG A O 1
ATOM 1895 N N . GLY A 1 231 ? -9.390 1.444 18.204 1.00 88.19 231 GLY A N 1
ATOM 1896 C CA . GLY A 1 231 ? -10.331 0.367 18.522 1.00 88.19 231 GLY A CA 1
ATOM 1897 C C . GLY A 1 231 ? -10.222 -0.180 19.950 1.00 88.19 231 GLY A C 1
ATOM 1898 O O . GLY A 1 231 ? -10.678 -1.289 20.185 1.00 88.19 231 GLY A O 1
ATOM 1899 N N . LEU A 1 232 ? -9.656 0.581 20.900 1.00 90.75 232 LEU A N 1
ATOM 1900 C CA . LEU A 1 232 ? -9.501 0.156 22.302 1.00 90.75 232 LEU A CA 1
ATOM 1901 C C . LEU A 1 232 ? -10.786 -0.426 22.913 1.00 90.75 232 LEU A C 1
ATOM 1903 O O . LEU A 1 232 ? -10.692 -1.514 23.462 1.00 90.75 232 LEU A O 1
ATOM 1907 N N . PRO A 1 233 ? -11.983 0.171 22.731 1.00 92.50 233 PRO A N 1
ATOM 1908 C CA . PRO A 1 233 ? -13.202 -0.418 23.281 1.00 92.50 233 PRO A CA 1
ATOM 1909 C C . PRO A 1 233 ? -13.537 -1.819 22.749 1.00 92.50 233 PRO A C 1
ATOM 1911 O O . PRO A 1 233 ? -14.126 -2.620 23.464 1.00 92.50 233 PRO A O 1
ATOM 1914 N N . ILE A 1 234 ? -13.156 -2.135 21.502 1.00 94.81 234 ILE A N 1
ATOM 1915 C CA . ILE A 1 234 ? -13.312 -3.488 20.943 1.00 94.81 234 ILE A CA 1
ATOM 1916 C C . ILE A 1 234 ? -12.351 -4.445 21.653 1.00 94.81 234 ILE A C 1
ATOM 1918 O O . ILE A 1 234 ? -12.738 -5.545 22.031 1.00 94.81 234 ILE A O 1
ATOM 1922 N N . ILE A 1 235 ? -11.102 -4.017 21.843 1.00 94.25 235 ILE A N 1
ATOM 1923 C CA . ILE A 1 235 ? -10.044 -4.815 22.472 1.00 94.25 235 ILE A CA 1
ATOM 1924 C C . ILE A 1 235 ? -10.380 -5.081 23.949 1.00 94.25 235 ILE A C 1
ATOM 1926 O O . ILE A 1 235 ? -10.286 -6.217 24.399 1.00 94.25 235 ILE A O 1
ATOM 1930 N N . GLU A 1 236 ? -10.828 -4.057 24.679 1.00 92.81 236 GLU A N 1
ATOM 1931 C CA . GLU A 1 236 ? -11.275 -4.140 26.078 1.00 92.81 236 GLU A CA 1
ATOM 1932 C C . GLU A 1 236 ? -12.464 -5.099 26.226 1.00 92.81 236 GLU A C 1
ATOM 1934 O O . GLU A 1 236 ? -12.407 -6.042 27.012 1.00 92.81 236 GLU A O 1
ATOM 1939 N N . ALA A 1 237 ? -13.510 -4.927 25.411 1.00 92.75 237 ALA A N 1
ATOM 1940 C CA . ALA A 1 237 ? -14.681 -5.800 25.443 1.00 92.75 237 ALA A CA 1
ATOM 1941 C C . ALA A 1 237 ? -14.342 -7.264 25.115 1.00 92.75 237 ALA A C 1
ATOM 1943 O O . ALA A 1 237 ? -14.842 -8.186 2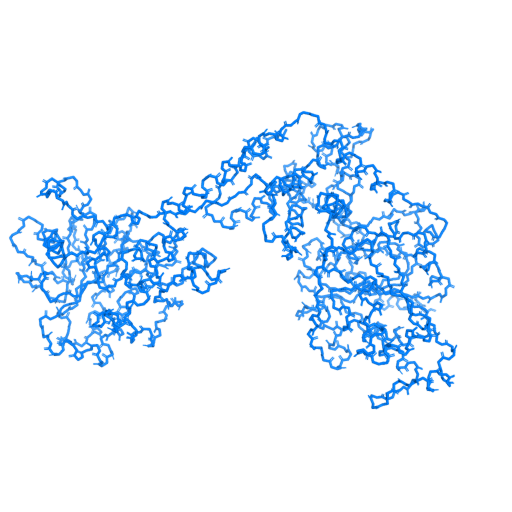5.764 1.00 92.75 237 ALA A O 1
ATOM 1944 N N . ALA A 1 238 ? -13.458 -7.480 24.136 1.00 93.88 238 ALA A N 1
ATOM 1945 C CA . ALA A 1 238 ? -12.999 -8.811 23.759 1.00 93.88 238 ALA A CA 1
ATOM 1946 C C . ALA A 1 238 ? -12.173 -9.458 24.879 1.00 93.88 238 ALA A C 1
ATOM 1948 O O . ALA A 1 238 ? -12.302 -10.660 25.108 1.00 93.88 238 ALA A O 1
ATOM 1949 N N . ALA A 1 239 ? -11.380 -8.671 25.614 1.00 91.81 239 ALA A N 1
ATOM 1950 C CA . ALA A 1 239 ? -10.626 -9.150 26.770 1.00 91.81 239 ALA A CA 1
ATOM 1951 C C . ALA A 1 239 ? -11.550 -9.603 27.908 1.00 91.81 239 ALA A C 1
ATOM 1953 O O . ALA A 1 239 ? -11.318 -10.661 28.499 1.00 91.81 239 ALA A O 1
ATOM 1954 N N . CYS A 1 240 ? -12.628 -8.856 28.173 1.00 88.88 240 CYS A N 1
ATOM 1955 C CA . CYS A 1 240 ? -13.650 -9.228 29.157 1.00 88.88 240 CYS A CA 1
ATOM 1956 C C . CYS A 1 240 ? -14.455 -10.469 28.728 1.00 88.88 240 CYS A C 1
ATOM 1958 O O . CYS A 1 240 ? -14.939 -11.223 29.572 1.00 88.88 240 CYS A O 1
ATOM 1960 N N . GLY A 1 241 ? -14.527 -10.752 27.425 1.00 88.56 241 GLY A N 1
ATOM 1961 C CA . GLY A 1 241 ? -15.349 -11.834 26.884 1.00 88.56 241 GLY A CA 1
ATOM 1962 C C . GLY A 1 241 ? -16.822 -11.440 26.777 1.00 88.56 241 GLY A C 1
ATOM 1963 O O . GLY A 1 241 ? -17.699 -12.281 26.955 1.00 88.56 241 GLY A O 1
ATOM 1964 N N . THR A 1 242 ? -17.095 -10.167 26.498 1.00 90.25 242 THR A N 1
ATOM 1965 C CA . THR A 1 242 ? -18.456 -9.670 26.280 1.00 90.25 242 THR A CA 1
ATOM 1966 C C . THR A 1 242 ? -18.724 -9.573 24.776 1.00 90.25 242 THR A C 1
ATOM 1968 O O . THR A 1 242 ? -17.860 -9.077 24.047 1.00 90.25 242 THR A O 1
ATOM 1971 N N . PRO A 1 243 ? -19.897 -10.008 24.273 1.00 94.31 243 PRO A N 1
ATOM 1972 C CA . PRO A 1 243 ? -20.259 -9.843 22.868 1.00 94.31 243 PRO A CA 1
ATOM 1973 C C . PRO A 1 243 ? -20.184 -8.376 22.426 1.00 94.31 243 PRO A C 1
ATOM 1975 O O . PRO A 1 243 ? -20.558 -7.465 23.170 1.00 94.31 243 PRO A O 1
ATOM 1978 N N . ILE A 1 244 ? -19.708 -8.142 21.201 1.00 96.56 244 ILE A N 1
ATOM 1979 C CA . ILE A 1 244 ? -19.393 -6.799 20.696 1.00 96.56 244 ILE A CA 1
ATOM 1980 C C . ILE A 1 244 ? -20.190 -6.538 19.432 1.00 96.56 244 ILE A C 1
ATOM 1982 O O . ILE A 1 244 ? -19.885 -7.103 18.385 1.00 96.56 244 ILE A O 1
ATOM 1986 N N . PHE A 1 245 ? -21.168 -5.643 19.512 1.00 97.38 245 PHE A N 1
ATOM 1987 C CA . PHE A 1 245 ? -21.840 -5.088 18.347 1.00 97.38 245 PHE A CA 1
ATOM 1988 C C . PHE A 1 245 ? -21.108 -3.830 17.889 1.00 97.38 245 PHE A C 1
ATOM 1990 O O . PHE A 1 245 ? -21.017 -2.851 18.635 1.00 97.38 245 PHE A O 1
ATOM 1997 N N . CYS A 1 246 ? -20.575 -3.832 16.668 1.00 96.19 246 CYS A N 1
ATOM 1998 C CA . CYS A 1 246 ? -19.807 -2.694 16.177 1.00 96.19 246 CYS A CA 1
ATOM 1999 C C . CYS A 1 246 ? -20.079 -2.353 14.715 1.00 96.19 246 CYS A C 1
ATOM 2001 O O . CYS A 1 246 ? -20.351 -3.205 13.872 1.00 96.19 246 CYS A O 1
ATOM 2003 N N . LYS A 1 247 ? -19.975 -1.065 14.398 1.00 95.31 247 LYS A N 1
ATOM 2004 C CA . LYS A 1 247 ? -19.947 -0.618 13.009 1.00 95.31 247 LYS A CA 1
ATOM 2005 C C . LYS A 1 247 ? -18.535 -0.774 12.458 1.00 95.31 247 LYS A C 1
ATOM 2007 O O . LYS A 1 247 ? -17.550 -0.505 13.148 1.00 95.31 247 LYS A O 1
ATOM 2012 N N . GLN A 1 248 ? -18.443 -1.131 11.183 1.00 94.88 248 GLN A N 1
ATOM 2013 C CA . GLN A 1 248 ? -17.223 -0.997 10.394 1.00 94.88 248 GLN A CA 1
ATOM 2014 C C . GLN A 1 248 ? -16.849 0.493 10.258 1.00 94.88 248 GLN A C 1
ATOM 2016 O O . GLN A 1 248 ? -17.283 1.162 9.319 1.00 94.88 248 GLN A O 1
ATOM 2021 N N . TYR A 1 249 ? -16.108 1.025 11.233 1.00 92.38 249 TYR A N 1
ATOM 2022 C CA . TYR A 1 249 ? -15.786 2.451 11.340 1.00 92.38 249 TYR A CA 1
ATOM 2023 C C . TYR A 1 249 ? -14.659 2.892 10.395 1.00 92.38 249 TYR A C 1
ATOM 2025 O O . TYR A 1 249 ? -13.846 2.091 9.930 1.00 92.38 249 TYR A O 1
ATOM 2033 N N . GLU A 1 250 ? -14.568 4.204 10.170 1.00 89.38 250 GLU A N 1
ATOM 2034 C CA . GLU A 1 250 ? -13.489 4.845 9.424 1.00 89.38 250 GLU A CA 1
ATOM 2035 C C . GLU A 1 250 ? -12.357 5.358 10.346 1.00 89.38 250 GLU A C 1
ATOM 2037 O O . GLU A 1 250 ? -12.614 5.792 11.473 1.00 89.38 250 GLU A O 1
ATOM 2042 N N . PRO A 1 251 ? -11.092 5.376 9.888 1.00 89.06 251 PRO A N 1
ATOM 2043 C CA . PRO A 1 251 ? -10.622 4.855 8.607 1.00 89.06 251 PRO A CA 1
ATOM 2044 C C . PRO A 1 251 ? -10.696 3.325 8.539 1.00 89.06 251 PRO A C 1
ATOM 2046 O O . PRO A 1 251 ? -10.236 2.648 9.461 1.00 89.06 251 PRO A O 1
ATOM 2049 N N . ARG A 1 252 ? -11.189 2.779 7.421 1.00 89.38 252 ARG A N 1
ATOM 2050 C CA . ARG A 1 252 ? -11.386 1.332 7.232 1.00 89.38 252 ARG A CA 1
ATOM 2051 C C . ARG A 1 252 ? -10.138 0.509 7.554 1.00 89.38 252 ARG A C 1
ATOM 2053 O O . ARG A 1 252 ? -10.226 -0.479 8.271 1.00 89.38 252 ARG A O 1
ATOM 2060 N N . ALA A 1 253 ? -8.963 0.966 7.123 1.00 86.56 253 ALA A N 1
ATOM 2061 C CA . ALA A 1 253 ? -7.694 0.287 7.393 1.00 86.56 253 ALA A CA 1
ATOM 2062 C C . ALA A 1 253 ? -7.396 0.118 8.898 1.00 86.56 253 ALA A C 1
ATOM 2064 O O . ALA A 1 253 ? -6.769 -0.859 9.296 1.00 86.56 253 ALA A O 1
ATOM 2065 N N . VAL A 1 254 ? -7.845 1.051 9.748 1.00 86.69 254 VAL A N 1
ATOM 2066 C CA . VAL A 1 254 ? -7.686 0.941 11.207 1.00 86.69 254 VAL A CA 1
ATOM 2067 C C . VAL A 1 254 ? -8.613 -0.139 11.756 1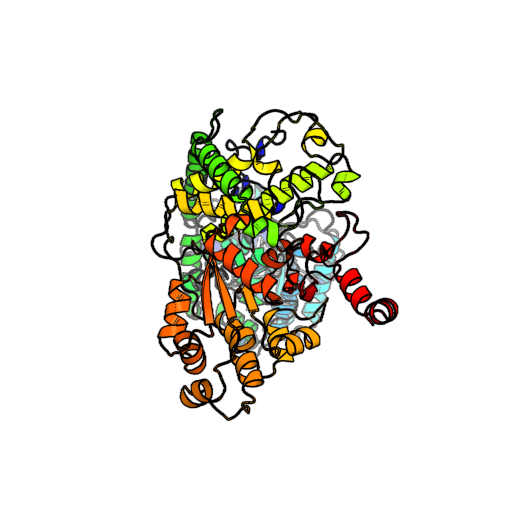.00 86.69 254 VAL A C 1
ATOM 2069 O O . VAL A 1 254 ? -8.174 -0.952 12.564 1.00 86.69 254 VAL A O 1
ATOM 2072 N N . TYR A 1 255 ? -9.869 -0.177 11.303 1.00 92.19 255 TYR A N 1
ATOM 2073 C CA . TYR A 1 255 ? -10.822 -1.226 11.673 1.00 92.19 255 TYR A CA 1
ATOM 2074 C C . TYR A 1 255 ? -10.298 -2.619 11.295 1.00 92.19 255 TYR A C 1
ATOM 2076 O O . TYR A 1 255 ? -10.184 -3.494 12.148 1.00 92.19 255 TYR A O 1
ATOM 2084 N N . GLU A 1 256 ? -9.898 -2.804 10.035 1.00 92.56 256 GLU A N 1
ATOM 2085 C CA . GLU A 1 256 ? -9.401 -4.088 9.519 1.00 92.56 256 GLU A CA 1
ATOM 2086 C C . GLU A 1 256 ? -8.136 -4.561 10.242 1.00 92.56 256 GLU A C 1
ATOM 2088 O O . GLU A 1 256 ? -7.926 -5.764 10.412 1.00 92.56 256 GLU A O 1
ATOM 2093 N N . HIS A 1 257 ? -7.297 -3.626 10.698 1.00 89.75 257 HIS A N 1
ATOM 2094 C CA . HIS A 1 257 ? -6.112 -3.945 11.484 1.00 89.75 257 HIS A CA 1
ATOM 2095 C C . HIS A 1 257 ? -6.459 -4.376 12.916 1.00 89.75 257 HIS A C 1
ATOM 2097 O O . HIS A 1 257 ? -5.869 -5.333 13.413 1.00 89.75 257 HIS A O 1
ATOM 2103 N N . VAL A 1 258 ? -7.429 -3.714 13.561 1.00 92.31 258 VAL A N 1
ATOM 2104 C CA . VAL A 1 258 ? -7.922 -4.113 14.891 1.00 92.31 258 VAL A CA 1
ATOM 2105 C C . VAL A 1 258 ? -8.555 -5.501 14.826 1.00 92.31 258 VAL A C 1
ATOM 2107 O O . VAL A 1 258 ? -8.179 -6.382 15.591 1.00 92.31 258 VAL A O 1
ATOM 2110 N N . ILE A 1 259 ? -9.439 -5.743 13.856 1.00 95.56 259 ILE A N 1
ATOM 2111 C CA . ILE A 1 259 ? -10.051 -7.066 13.695 1.00 95.56 259 ILE A CA 1
ATOM 2112 C C . ILE A 1 259 ? -9.008 -8.118 13.300 1.00 95.56 259 ILE A C 1
ATOM 2114 O O . ILE A 1 259 ? -8.981 -9.200 13.877 1.00 95.56 259 ILE A O 1
ATOM 2118 N N . GLY A 1 260 ? -8.080 -7.786 12.399 1.00 93.75 260 GLY A N 1
ATOM 2119 C CA . GLY A 1 260 ? -7.021 -8.692 11.947 1.00 93.75 260 GLY A CA 1
ATOM 2120 C C . GLY A 1 260 ? -7.275 -9.324 10.578 1.00 93.75 260 GLY A C 1
ATOM 2121 O O . GLY A 1 260 ? -6.767 -10.403 10.317 1.00 93.75 260 GLY A O 1
ATOM 2122 N N . TYR A 1 261 ? -8.017 -8.686 9.664 1.00 94.00 261 TYR A N 1
ATOM 2123 C CA . TYR A 1 261 ? -8.304 -9.261 8.329 1.00 94.00 261 TYR A CA 1
ATOM 2124 C C . TYR A 1 261 ? -7.076 -9.518 7.450 1.00 94.00 261 TYR A C 1
ATOM 2126 O O . TYR A 1 261 ? -7.162 -10.240 6.464 1.00 94.00 261 TYR A O 1
ATOM 2134 N N . HIS A 1 262 ? -5.933 -8.951 7.819 1.00 87.75 262 HIS A N 1
ATOM 2135 C CA . HIS A 1 262 ? -4.639 -9.195 7.188 1.00 87.75 262 HIS A CA 1
ATOM 2136 C C . HIS A 1 262 ? -3.889 -10.404 7.782 1.00 87.75 262 HIS A C 1
ATOM 2138 O O . HIS A 1 262 ? -2.777 -10.684 7.344 1.00 87.75 262 HIS A O 1
ATOM 2144 N N . LEU A 1 263 ? -4.468 -11.074 8.782 1.00 90.75 263 LEU A N 1
ATOM 2145 C CA . LEU A 1 263 ? -3.922 -12.233 9.489 1.00 90.75 263 LEU A CA 1
ATOM 2146 C C . LEU A 1 263 ? -4.760 -13.485 9.204 1.00 90.75 263 LEU A C 1
ATOM 2148 O O . LEU A 1 263 ? -5.853 -13.397 8.627 1.00 90.75 263 LEU A O 1
ATOM 2152 N N . ASP A 1 264 ? -4.263 -14.634 9.653 1.00 91.94 264 ASP A N 1
ATOM 2153 C CA . ASP A 1 264 ? -4.989 -15.902 9.622 1.00 91.94 264 ASP A CA 1
ATOM 2154 C C . ASP A 1 264 ? -6.250 -15.845 10.495 1.00 91.94 264 ASP A C 1
ATOM 2156 O O . ASP A 1 264 ? -6.337 -15.079 11.456 1.00 91.94 264 ASP A O 1
ATOM 2160 N N . GLU A 1 265 ? -7.258 -16.656 10.166 1.00 91.69 265 GLU A N 1
ATOM 2161 C CA . GLU A 1 265 ? -8.552 -16.631 10.864 1.00 91.69 265 GLU A CA 1
ATOM 2162 C C . GLU A 1 265 ? -8.440 -16.919 12.365 1.00 91.69 265 GLU A C 1
ATOM 2164 O O . GLU A 1 265 ? -9.179 -16.332 13.157 1.00 91.69 265 GLU A O 1
ATOM 2169 N N . SER A 1 266 ? -7.462 -17.736 12.767 1.00 92.81 266 SER A N 1
ATOM 2170 C CA . SER A 1 266 ? -7.145 -18.022 14.171 1.00 92.81 266 SER A CA 1
ATOM 2171 C C . SER A 1 266 ? -6.725 -16.786 14.975 1.00 92.81 266 SER A C 1
ATOM 2173 O O . SER A 1 266 ? -6.813 -16.801 16.197 1.00 92.81 266 SER A O 1
ATOM 2175 N N . GLU A 1 267 ? -6.287 -15.714 14.309 1.00 93.50 267 GLU A N 1
ATOM 2176 C CA . GLU A 1 267 ? -5.816 -14.473 14.934 1.00 93.50 267 GLU A CA 1
ATOM 2177 C C . GLU A 1 267 ? -6.817 -13.309 14.799 1.00 93.50 267 GLU A C 1
ATOM 2179 O O . GLU A 1 267 ? -6.518 -12.177 15.198 1.00 93.50 267 GLU A O 1
ATOM 2184 N N . ARG A 1 268 ? -8.007 -13.547 14.230 1.00 96.62 268 ARG A N 1
ATOM 2185 C CA . ARG A 1 268 ? -9.023 -12.509 13.985 1.00 96.62 268 ARG A CA 1
ATOM 2186 C C . ARG A 1 268 ? -9.992 -12.370 15.149 1.00 96.62 268 ARG A C 1
ATOM 2188 O O . ARG A 1 268 ? -10.535 -13.364 15.610 1.00 96.62 268 ARG A O 1
ATOM 2195 N N . LEU A 1 269 ? -10.289 -11.144 15.575 1.00 97.00 269 LEU A N 1
ATOM 2196 C CA . LEU A 1 269 ? -11.364 -10.909 16.542 1.00 97.00 269 LEU A CA 1
ATOM 2197 C C . LEU A 1 269 ? -12.726 -11.226 15.910 1.00 97.00 269 LEU A C 1
ATOM 2199 O O . LEU A 1 269 ? -13.063 -10.713 14.844 1.00 97.00 269 LEU A O 1
ATOM 2203 N N . LYS A 1 270 ? -13.530 -12.033 16.596 1.00 95.94 270 LYS A N 1
ATOM 2204 C CA . LYS A 1 270 ? -14.916 -12.328 16.240 1.00 95.94 270 LYS A CA 1
ATOM 2205 C C . LYS A 1 270 ? -15.831 -11.284 16.872 1.00 95.94 270 LYS A C 1
ATOM 2207 O O . LYS A 1 270 ? -15.931 -11.189 18.095 1.00 95.94 270 LYS A O 1
ATOM 2212 N N . VAL A 1 271 ? -16.477 -10.481 16.034 1.00 96.19 271 VAL A N 1
ATOM 2213 C CA . VAL A 1 271 ? -17.374 -9.391 16.445 1.00 96.19 271 VAL A CA 1
ATOM 2214 C C . VAL A 1 271 ? -18.680 -9.432 15.653 1.00 96.19 271 VAL A C 1
ATOM 2216 O O . VAL A 1 271 ? -18.732 -9.947 14.536 1.00 96.19 271 VAL A O 1
ATOM 2219 N N . LEU A 1 272 ? -19.740 -8.859 16.219 1.00 96.38 272 LEU A N 1
ATOM 2220 C CA . LEU A 1 272 ? -21.050 -8.710 15.589 1.00 96.38 272 LEU A CA 1
ATOM 2221 C C . LEU A 1 272 ? -21.055 -7.405 14.779 1.00 96.38 272 LEU A C 1
ATOM 2223 O O . LEU A 1 272 ? -21.568 -6.374 15.218 1.00 96.38 272 LEU A O 1
ATOM 2227 N N . GLU A 1 273 ? -20.404 -7.435 13.615 1.00 95.38 273 GLU A N 1
ATOM 2228 C CA . GLU A 1 273 ? -20.178 -6.246 12.788 1.00 95.38 273 GLU A CA 1
ATOM 2229 C C . GLU A 1 273 ? -21.244 -5.988 11.711 1.00 95.38 273 GLU A C 1
ATOM 2231 O O . GLU A 1 273 ? -21.856 -6.906 11.164 1.00 95.38 273 GLU A O 1
ATOM 2236 N N . PHE A 1 274 ? -21.428 -4.715 11.350 1.00 95.19 274 PHE A N 1
ATOM 2237 C CA . PHE A 1 274 ? -22.257 -4.295 10.216 1.00 95.19 274 PHE A CA 1
ATOM 2238 C C . PHE A 1 274 ? -21.653 -3.093 9.474 1.00 95.19 274 PHE A C 1
ATOM 2240 O O . PHE A 1 274 ? -20.808 -2.359 9.999 1.00 95.19 274 PHE A O 1
ATOM 2247 N N . LYS A 1 275 ? -22.106 -2.870 8.234 1.00 91.44 275 LYS A N 1
ATOM 2248 C CA . LYS A 1 275 ? -21.650 -1.774 7.368 1.00 91.44 275 LYS A CA 1
ATOM 2249 C C . LYS A 1 275 ? -22.766 -0.760 7.118 1.00 91.44 275 LYS A C 1
ATOM 2251 O O . LYS A 1 275 ? -23.928 -1.114 6.941 1.00 91.44 275 LYS A O 1
ATOM 2256 N N . GLY A 1 276 ? -22.398 0.519 7.039 1.00 87.88 276 GLY A N 1
ATOM 2257 C CA . GLY A 1 276 ? -23.349 1.598 6.772 1.00 87.88 276 GLY A CA 1
ATOM 2258 C C . GLY A 1 276 ? -24.300 1.825 7.948 1.00 87.88 276 GLY A C 1
ATOM 2259 O O . GLY A 1 276 ? -23.856 1.874 9.093 1.00 87.88 276 GLY A O 1
ATOM 2260 N N . ASN A 1 277 ? -25.589 2.009 7.663 1.00 84.81 277 ASN A N 1
ATOM 2261 C CA . ASN A 1 277 ? -26.620 2.271 8.677 1.00 84.81 277 ASN A CA 1
ATOM 2262 C C . ASN A 1 277 ? -27.694 1.171 8.730 1.00 84.81 277 ASN A C 1
ATOM 2264 O O . ASN A 1 277 ? -28.685 1.320 9.433 1.00 84.81 277 ASN A O 1
ATOM 2268 N N . THR A 1 278 ? -27.529 0.084 7.970 1.00 88.69 278 THR A N 1
ATOM 2269 C CA . THR A 1 278 ? -28.495 -1.022 7.931 1.00 88.69 278 THR A CA 1
ATOM 2270 C C . THR A 1 278 ? -27.938 -2.211 8.697 1.00 88.69 278 THR A C 1
ATOM 2272 O O . THR A 1 278 ? -26.837 -2.675 8.409 1.00 88.69 278 THR A O 1
ATOM 2275 N N . ILE A 1 279 ? -28.711 -2.703 9.663 1.00 93.38 279 ILE A N 1
ATOM 2276 C CA . ILE A 1 279 ? -28.371 -3.882 10.459 1.00 93.38 279 ILE A CA 1
ATOM 2277 C C . ILE A 1 279 ? -29.047 -5.106 9.811 1.00 93.38 279 ILE A C 1
ATOM 2279 O O . ILE A 1 279 ? -30.266 -5.081 9.619 1.00 93.38 279 ILE A O 1
ATOM 2283 N N . PRO A 1 280 ? -28.294 -6.150 9.413 1.00 93.69 280 PRO A N 1
ATOM 2284 C CA . PRO A 1 280 ? -28.870 -7.350 8.804 1.00 93.69 280 PRO A CA 1
ATOM 2285 C C . PRO A 1 280 ? -29.705 -8.173 9.796 1.00 93.69 280 PRO A C 1
ATOM 2287 O O . PRO A 1 280 ? -29.295 -8.364 10.938 1.00 93.69 280 PRO A O 1
ATOM 2290 N N . ARG A 1 281 ? -30.816 -8.775 9.342 1.00 91.81 281 ARG A N 1
ATOM 2291 C CA . ARG A 1 281 ? -31.655 -9.662 10.182 1.00 91.81 281 ARG A CA 1
ATOM 2292 C C . ARG A 1 281 ? -30.891 -10.863 10.750 1.00 91.81 281 ARG A C 1
ATOM 2294 O O . ARG A 1 281 ? -31.122 -11.253 11.887 1.00 91.81 281 ARG A O 1
ATOM 2301 N N . SER A 1 282 ? -29.952 -11.424 9.989 1.00 94.06 282 SER A N 1
ATOM 2302 C CA . SER A 1 282 ? -29.092 -12.515 10.467 1.00 94.06 282 SER A CA 1
ATOM 2303 C C . SER A 1 282 ? -28.247 -12.107 11.677 1.00 94.06 282 SER A C 1
ATOM 2305 O O . SER A 1 282 ? -27.981 -12.936 12.544 1.00 94.06 282 SER A O 1
ATOM 2307 N N . LEU A 1 283 ? -27.856 -10.831 11.763 1.00 95.19 283 LEU A N 1
ATOM 2308 C CA . LEU A 1 283 ? -27.111 -10.297 12.897 1.00 95.19 283 LEU A CA 1
ATOM 2309 C C . LEU A 1 283 ? -27.996 -10.158 14.139 1.00 95.19 283 LEU A C 1
ATOM 2311 O O . LEU A 1 283 ? -27.540 -10.459 15.234 1.00 95.19 283 LEU A O 1
ATOM 2315 N N . ILE A 1 284 ? -29.263 -9.769 13.966 1.00 95.56 284 ILE A N 1
ATOM 2316 C CA . ILE A 1 284 ? -30.252 -9.683 15.054 1.00 95.56 284 ILE A CA 1
ATOM 2317 C C . ILE A 1 284 ? -30.439 -11.039 15.730 1.00 95.56 284 ILE A C 1
ATOM 2319 O O . ILE A 1 284 ? -30.365 -11.120 16.954 1.00 95.56 284 ILE A O 1
ATOM 2323 N N . LYS A 1 285 ? -30.577 -12.110 14.939 1.00 92.56 285 LYS A N 1
ATOM 2324 C CA . LYS A 1 285 ? -30.686 -13.472 15.471 1.00 92.56 285 LYS A CA 1
ATOM 2325 C C . LYS A 1 285 ? -29.450 -13.871 16.282 1.00 92.56 285 LYS A C 1
ATOM 2327 O O . LYS A 1 285 ? -29.587 -14.304 17.419 1.00 92.56 285 LYS A O 1
ATOM 2332 N N . LYS A 1 286 ? -28.245 -13.621 15.750 1.00 93.88 286 LYS A N 1
ATOM 2333 C CA . LYS A 1 286 ? -26.989 -13.863 16.483 1.00 93.88 286 LYS A CA 1
ATOM 2334 C C . LYS A 1 286 ? -26.922 -13.073 17.791 1.00 93.88 286 LYS A C 1
ATOM 2336 O O . LYS A 1 286 ? -26.530 -13.623 18.812 1.00 93.88 286 LYS A O 1
ATOM 2341 N N . ILE A 1 287 ? -27.304 -11.794 17.776 1.00 95.19 287 ILE A N 1
ATOM 2342 C CA . ILE A 1 287 ? -27.332 -10.952 18.981 1.00 95.19 287 ILE A CA 1
ATOM 2343 C C . ILE A 1 287 ? -28.303 -11.530 20.020 1.00 95.19 287 ILE A C 1
ATOM 2345 O O . ILE A 1 287 ? -27.928 -11.652 21.182 1.00 95.19 287 ILE A O 1
ATOM 2349 N N . SER A 1 288 ? -29.513 -11.921 19.606 1.00 93.50 288 SER A N 1
ATOM 2350 C CA . SER A 1 288 ? -30.495 -12.577 20.481 1.00 93.50 288 SER A CA 1
ATOM 2351 C C . SER A 1 288 ? -29.922 -13.853 21.113 1.00 93.50 288 SER A C 1
ATOM 2353 O O . SER A 1 288 ? -29.983 -14.021 22.333 1.00 93.50 288 SER A O 1
ATOM 2355 N N . ASP A 1 289 ? -29.258 -14.690 20.309 1.00 90.94 289 ASP A N 1
ATOM 2356 C CA . ASP A 1 289 ? -28.609 -15.916 20.781 1.00 90.94 289 ASP A CA 1
ATOM 2357 C C . ASP A 1 289 ? -27.487 -15.632 21.793 1.00 90.94 289 ASP A C 1
ATOM 2359 O O . ASP A 1 289 ? -27.403 -16.302 22.821 1.00 90.94 289 ASP A O 1
ATOM 2363 N N . HIS A 1 290 ? -26.653 -14.610 21.563 1.00 91.00 290 HIS A N 1
ATOM 2364 C CA . HIS A 1 290 ? -25.613 -14.194 22.514 1.00 91.00 290 HIS A CA 1
ATOM 2365 C C . HIS A 1 290 ? -26.179 -13.712 23.858 1.00 91.00 290 HIS A C 1
ATOM 2367 O O . HIS A 1 290 ? -25.539 -13.919 24.889 1.00 91.00 290 HIS A O 1
ATOM 2373 N N . ILE A 1 291 ? -27.352 -13.071 23.855 1.00 91.69 291 ILE A N 1
ATOM 2374 C CA . ILE A 1 291 ? -27.978 -12.509 25.061 1.00 91.69 291 ILE A CA 1
ATOM 2375 C C . ILE A 1 291 ? -28.649 -13.602 25.895 1.00 91.69 291 ILE A C 1
ATOM 2377 O O . ILE A 1 291 ? -28.449 -13.654 27.108 1.00 91.69 291 ILE A O 1
ATOM 2381 N N . PHE A 1 292 ? -29.455 -14.461 25.265 1.00 91.00 292 PHE A N 1
ATOM 2382 C CA . PHE A 1 292 ? -30.274 -15.443 25.983 1.00 91.00 292 PHE A CA 1
ATOM 2383 C C . PHE A 1 292 ? -29.607 -16.812 26.139 1.00 91.00 292 PHE A C 1
ATOM 2385 O O . PHE A 1 292 ? -29.950 -17.550 27.065 1.00 91.00 292 PHE A O 1
ATOM 2392 N N . TYR A 1 293 ? -28.645 -17.145 25.275 1.00 90.38 293 TYR A N 1
ATOM 2393 C CA . TYR A 1 293 ? -27.933 -18.424 25.284 1.00 90.38 293 TYR A CA 1
ATOM 2394 C C . TYR A 1 293 ? -26.405 -18.226 25.229 1.00 90.38 293 TYR A C 1
ATOM 2396 O O . TYR A 1 293 ? -25.738 -18.754 24.333 1.00 90.38 293 TYR A O 1
ATOM 2404 N N . PRO A 1 294 ? -25.805 -17.487 26.184 1.00 85.12 294 PRO A N 1
ATOM 2405 C CA . PRO A 1 294 ? -24.372 -17.180 26.172 1.00 85.12 294 PRO A CA 1
ATOM 2406 C C . PRO A 1 294 ? -23.482 -18.435 26.139 1.00 85.12 294 PRO A C 1
ATOM 2408 O O . PRO A 1 294 ? -22.407 -18.408 25.541 1.00 85.12 294 PRO A O 1
ATOM 2411 N N . GLN A 1 295 ? -23.949 -19.557 26.699 1.00 84.44 295 GLN A N 1
ATOM 2412 C CA . GLN A 1 295 ? -23.250 -20.845 26.674 1.00 84.44 295 GLN A CA 1
ATOM 2413 C C . GLN A 1 295 ? -22.990 -21.383 25.258 1.00 84.44 295 GLN A C 1
ATOM 2415 O O . GLN A 1 295 ? -21.991 -22.068 25.049 1.00 84.44 295 GLN A O 1
ATOM 2420 N N . ASN A 1 296 ? -23.834 -21.041 24.279 1.00 86.00 296 ASN A N 1
ATOM 2421 C CA . ASN A 1 296 ? -23.684 -21.511 22.899 1.00 86.00 296 ASN A CA 1
ATOM 2422 C C . ASN A 1 296 ? -22.507 -20.838 22.177 1.00 86.00 296 ASN A C 1
ATOM 2424 O O . ASN A 1 296 ? -22.070 -21.318 21.139 1.00 86.00 296 ASN A O 1
ATOM 2428 N N . ASN A 1 297 ? -21.986 -19.737 22.725 1.00 83.75 297 ASN A N 1
ATOM 2429 C CA . ASN A 1 297 ? -20.959 -18.913 22.090 1.00 83.75 297 ASN A CA 1
ATOM 2430 C C . ASN A 1 297 ? -19.622 -18.949 22.848 1.00 83.75 297 ASN A C 1
ATOM 2432 O O . ASN A 1 297 ? -18.760 -18.094 22.643 1.00 83.75 297 ASN A O 1
ATOM 2436 N N . MET A 1 298 ? -19.431 -19.936 23.730 1.00 86.56 298 MET A N 1
ATOM 2437 C CA . MET A 1 298 ? -18.212 -20.081 24.535 1.00 86.56 298 MET A CA 1
ATOM 2438 C C . MET A 1 298 ? -16.945 -20.212 23.680 1.00 86.56 298 MET A C 1
ATOM 2440 O O . MET A 1 298 ? -15.901 -19.684 24.061 1.00 86.56 298 MET A O 1
ATOM 2444 N N . GLU A 1 299 ? -17.029 -20.858 22.515 1.00 89.38 299 GLU A N 1
ATOM 2445 C CA . GLU A 1 299 ? -15.902 -20.975 21.582 1.00 89.38 299 GLU A CA 1
ATOM 2446 C C . GLU A 1 299 ? -15.443 -19.613 21.051 1.00 89.38 299 GLU A C 1
ATOM 2448 O O . GLU A 1 299 ? -14.246 -19.333 21.023 1.00 89.38 299 GLU A O 1
ATOM 2453 N N . ASP A 1 300 ? -16.378 -18.732 20.688 1.00 89.88 300 ASP A N 1
ATOM 2454 C CA . ASP A 1 300 ? -16.064 -17.386 20.199 1.00 89.88 300 ASP A CA 1
ATOM 2455 C C . ASP A 1 300 ? -15.423 -16.522 21.291 1.00 89.88 300 ASP A C 1
ATOM 2457 O O . ASP A 1 300 ? -14.499 -15.749 21.020 1.00 89.88 300 ASP A O 1
ATOM 2461 N N . LEU A 1 301 ? -15.860 -16.695 22.542 1.00 88.38 301 LEU A N 1
ATOM 2462 C CA . LEU A 1 301 ? -15.275 -16.018 23.698 1.00 88.38 301 LEU A CA 1
ATOM 2463 C C . LEU A 1 301 ? -13.844 -16.488 23.977 1.00 88.38 301 LEU A C 1
ATOM 2465 O O . LEU A 1 301 ? -12.948 -15.659 24.156 1.00 88.38 301 LEU A O 1
ATOM 2469 N N . LEU A 1 302 ? -13.614 -17.805 24.000 1.00 90.31 302 LEU A N 1
ATOM 2470 C CA . LEU A 1 302 ? -12.282 -18.386 24.196 1.00 90.31 302 LEU A CA 1
ATOM 2471 C C . LEU A 1 302 ? -11.331 -17.986 23.065 1.00 90.31 302 LEU A C 1
ATOM 2473 O O . LEU A 1 302 ? -10.188 -17.604 23.325 1.00 90.31 302 LEU A O 1
ATOM 2477 N N . HIS A 1 303 ? -11.829 -18.003 21.828 1.00 94.44 303 HIS A N 1
ATOM 2478 C CA . HIS A 1 303 ? -11.106 -17.537 20.652 1.00 94.44 303 HIS A CA 1
ATOM 2479 C C . HIS A 1 303 ? -10.669 -16.079 20.808 1.00 94.44 303 HIS A C 1
ATOM 2481 O O . HIS A 1 303 ? -9.476 -15.789 20.747 1.00 94.44 303 HIS A O 1
ATOM 2487 N N . ASN A 1 304 ? -11.601 -15.165 21.094 1.00 94.75 304 ASN A N 1
ATOM 2488 C CA . ASN A 1 304 ? -11.277 -13.749 21.276 1.00 94.75 304 ASN A CA 1
ATOM 2489 C C . ASN A 1 304 ? -10.269 -13.523 22.403 1.00 94.75 304 ASN A C 1
ATOM 2491 O O . ASN A 1 304 ? -9.328 -12.753 22.222 1.00 94.75 304 ASN A O 1
ATOM 2495 N N . ARG A 1 305 ? -10.401 -14.220 23.537 1.00 91.19 305 ARG A N 1
ATOM 2496 C CA . ARG A 1 305 ? -9.424 -14.128 24.633 1.00 91.19 305 ARG A CA 1
ATOM 2497 C C . ARG A 1 305 ? -8.028 -14.578 24.209 1.00 91.19 305 ARG A C 1
ATOM 2499 O O . ARG A 1 305 ? -7.057 -13.907 24.550 1.00 91.19 305 ARG A O 1
ATOM 2506 N N . ASN A 1 306 ? -7.919 -15.657 23.436 1.00 93.12 306 ASN A N 1
ATOM 2507 C CA . ASN A 1 306 ? -6.636 -16.098 22.889 1.00 93.12 306 ASN A CA 1
ATOM 2508 C C . ASN A 1 306 ? -6.040 -15.047 21.937 1.00 93.12 306 ASN A C 1
ATOM 2510 O O . ASN A 1 306 ? -4.872 -14.686 22.067 1.00 93.12 306 ASN A O 1
ATOM 2514 N N . VAL A 1 307 ? -6.860 -14.475 21.049 1.00 95.69 307 VAL A N 1
ATOM 2515 C CA . VAL A 1 307 ? -6.447 -13.382 20.153 1.00 95.69 307 VAL A CA 1
ATOM 2516 C C . VAL A 1 307 ? -5.943 -12.170 20.948 1.00 95.69 307 VAL A C 1
ATOM 2518 O O . VAL A 1 307 ? -4.885 -11.622 20.630 1.00 95.69 307 VAL A O 1
ATOM 2521 N N . ILE A 1 308 ? -6.652 -11.767 22.009 1.00 94.94 308 ILE A N 1
ATOM 2522 C CA . ILE A 1 308 ? -6.213 -10.694 22.912 1.00 94.94 308 ILE A CA 1
ATOM 2523 C C . ILE A 1 308 ? -4.875 -11.047 23.566 1.00 94.94 308 ILE A C 1
ATOM 2525 O O . ILE A 1 308 ? -3.960 -10.226 23.533 1.00 94.94 308 ILE A O 1
ATOM 2529 N N . GLN A 1 309 ? -4.720 -12.260 24.103 1.00 92.69 309 GLN A N 1
ATOM 2530 C CA . GLN A 1 309 ? -3.484 -12.668 24.773 1.00 92.69 309 GLN A CA 1
ATOM 2531 C C . GLN A 1 309 ? -2.276 -12.672 23.824 1.00 92.69 309 GLN A C 1
ATOM 2533 O O . GLN A 1 309 ? -1.163 -12.333 24.232 1.00 92.69 309 GLN A O 1
ATOM 2538 N N . GLN A 1 310 ? -2.485 -13.022 22.555 1.00 92.56 310 GLN A N 1
ATOM 2539 C CA . GLN A 1 310 ? -1.428 -13.068 21.546 1.00 92.56 310 GLN A CA 1
ATOM 2540 C C . GLN A 1 310 ? -1.060 -11.683 20.995 1.00 92.56 310 GLN A C 1
ATOM 2542 O O . GLN A 1 310 ? 0.119 -11.415 20.760 1.00 92.56 310 GLN A O 1
ATOM 2547 N N . ARG A 1 311 ? -2.049 -10.802 20.785 1.00 93.38 311 ARG A N 1
ATOM 2548 C CA . ARG A 1 311 ? -1.866 -9.552 20.020 1.00 93.38 311 ARG A CA 1
ATOM 2549 C C . ARG A 1 311 ? -1.918 -8.278 20.857 1.00 93.38 311 ARG A C 1
ATOM 2551 O O . ARG A 1 311 ? -1.291 -7.288 20.486 1.00 93.38 311 ARG A O 1
ATOM 2558 N N . TYR A 1 312 ? -2.679 -8.287 21.945 1.00 94.44 312 TYR A N 1
ATOM 2559 C CA . TYR A 1 312 ? -3.063 -7.091 22.698 1.00 94.44 312 TYR A CA 1
ATOM 2560 C C . TYR A 1 312 ? -2.814 -7.222 24.205 1.00 94.44 312 TYR A C 1
ATOM 2562 O O . TYR A 1 312 ? -3.370 -6.456 24.987 1.00 94.44 312 TYR A O 1
ATOM 2570 N N . SER A 1 313 ? -1.983 -8.170 24.626 1.00 93.88 313 SER A N 1
ATOM 2571 C CA . SER A 1 313 ? -1.543 -8.299 26.013 1.00 93.88 313 SER A CA 1
ATOM 2572 C C . SER A 1 313 ? -0.366 -7.376 26.325 1.00 93.88 313 SER A C 1
ATOM 2574 O O . SER A 1 313 ? 0.329 -6.882 25.425 1.00 93.88 313 SER A O 1
ATOM 2576 N N . LEU A 1 314 ? -0.109 -7.158 27.617 1.00 94.00 314 LEU A N 1
ATOM 2577 C CA . LEU A 1 314 ? 1.092 -6.453 28.062 1.00 94.00 314 LEU A CA 1
ATOM 2578 C C . LEU A 1 314 ? 2.362 -7.191 27.617 1.00 94.00 314 LEU A C 1
ATOM 2580 O O . LEU A 1 314 ? 3.318 -6.536 27.206 1.00 94.00 314 LEU A O 1
ATOM 2584 N N . GLU A 1 315 ? 2.353 -8.528 27.585 1.00 93.81 315 GLU A N 1
ATOM 2585 C CA . GLU A 1 315 ? 3.475 -9.327 27.080 1.00 93.81 315 GLU A CA 1
ATOM 2586 C C . GLU A 1 315 ? 3.697 -9.113 25.576 1.00 93.81 315 GLU A C 1
ATOM 2588 O O . GLU A 1 315 ? 4.839 -9.006 25.122 1.00 93.81 315 GLU A O 1
ATOM 2593 N N . ALA A 1 316 ? 2.623 -9.029 24.783 1.00 93.44 316 ALA A N 1
ATOM 2594 C CA . ALA A 1 316 ? 2.718 -8.739 23.353 1.00 93.44 316 ALA A CA 1
ATOM 2595 C C . ALA A 1 316 ? 3.292 -7.334 23.104 1.00 93.44 316 ALA A C 1
ATOM 2597 O O . ALA A 1 316 ? 4.194 -7.165 22.274 1.00 93.44 316 ALA A O 1
ATOM 2598 N N . LEU A 1 317 ? 2.830 -6.331 23.860 1.00 94.31 317 LEU A N 1
ATOM 2599 C CA . LEU A 1 317 ? 3.378 -4.976 23.793 1.00 94.31 317 LEU A CA 1
ATOM 2600 C C . LEU A 1 317 ? 4.838 -4.927 24.257 1.00 94.31 317 LEU A C 1
ATOM 2602 O O . LEU A 1 317 ? 5.645 -4.269 23.603 1.00 94.31 317 LEU A O 1
ATOM 2606 N N . GLN A 1 318 ? 5.203 -5.649 25.318 1.00 95.44 318 GLN A N 1
ATOM 2607 C CA . GLN A 1 318 ? 6.589 -5.762 25.772 1.00 95.44 318 GLN A CA 1
ATOM 2608 C C . GLN A 1 318 ? 7.479 -6.342 24.668 1.00 95.44 318 GLN A C 1
ATOM 2610 O O . GLN A 1 318 ? 8.477 -5.717 24.313 1.00 95.44 318 GLN A O 1
ATOM 2615 N N . LYS A 1 319 ? 7.097 -7.474 24.059 1.00 94.12 319 LYS A N 1
ATOM 2616 C CA . LYS A 1 319 ? 7.833 -8.071 22.926 1.00 94.12 319 LYS A CA 1
ATOM 2617 C C . LYS A 1 319 ? 7.987 -7.087 21.768 1.00 94.12 319 LYS A C 1
ATOM 2619 O O . LYS A 1 319 ? 9.049 -7.005 21.150 1.00 94.12 319 LYS A O 1
ATOM 2624 N N . ASN A 1 320 ? 6.939 -6.315 21.476 1.00 94.06 320 ASN A N 1
ATOM 2625 C CA . ASN A 1 320 ? 6.996 -5.275 20.459 1.00 94.06 320 ASN A CA 1
ATOM 2626 C C . ASN A 1 320 ? 7.971 -4.148 20.846 1.00 94.06 320 ASN A C 1
ATOM 2628 O O . ASN A 1 320 ? 8.798 -3.777 20.017 1.00 94.06 320 ASN A O 1
ATOM 2632 N N . ILE A 1 321 ? 7.954 -3.654 22.088 1.00 95.88 321 ILE A N 1
ATOM 2633 C CA . ILE A 1 321 ? 8.911 -2.650 22.586 1.00 95.88 321 ILE A CA 1
ATOM 2634 C C . ILE A 1 321 ? 10.347 -3.184 22.543 1.00 95.88 321 ILE A C 1
ATOM 2636 O O . ILE A 1 321 ? 11.233 -2.494 22.047 1.00 95.88 321 ILE A O 1
ATOM 2640 N N . GLU A 1 322 ? 10.593 -4.418 22.981 1.00 95.31 322 GLU A N 1
ATOM 2641 C CA . GLU A 1 322 ? 11.912 -5.056 22.895 1.00 95.31 322 GLU A CA 1
ATOM 2642 C C . GLU A 1 322 ? 12.409 -5.131 21.448 1.00 95.31 322 GLU A C 1
ATOM 2644 O O . GLU A 1 322 ? 13.571 -4.833 21.167 1.00 95.31 322 GLU A O 1
ATOM 2649 N N . TYR A 1 323 ? 11.526 -5.478 20.508 1.00 92.12 323 TYR A N 1
ATOM 2650 C CA . TYR A 1 323 ? 11.839 -5.448 19.082 1.00 92.12 323 TYR A CA 1
ATOM 2651 C C . TYR A 1 323 ? 12.195 -4.032 18.600 1.00 92.12 323 TYR A C 1
ATOM 2653 O O . TYR A 1 323 ? 13.190 -3.858 17.896 1.00 92.12 323 TYR A O 1
ATOM 2661 N N . LEU A 1 324 ? 11.446 -3.004 19.016 1.00 94.00 324 LEU A N 1
ATOM 2662 C CA . LEU A 1 324 ? 11.750 -1.601 18.701 1.00 94.00 324 LEU A CA 1
ATOM 2663 C C . LEU A 1 324 ? 13.119 -1.171 19.250 1.00 94.00 324 LEU A C 1
ATOM 2665 O O . LEU A 1 324 ? 13.900 -0.548 18.530 1.00 94.00 324 LEU A O 1
ATOM 2669 N N . LEU A 1 325 ? 13.434 -1.541 20.493 1.00 94.31 325 LEU A N 1
ATOM 2670 C CA . LEU A 1 325 ? 14.714 -1.233 21.132 1.00 94.31 325 LEU A CA 1
ATOM 2671 C C . LEU A 1 325 ? 15.880 -1.939 20.436 1.00 94.31 325 LEU A C 1
ATOM 2673 O O . LEU A 1 325 ? 16.898 -1.303 20.172 1.00 94.31 325 LEU A O 1
ATOM 2677 N N . LYS A 1 326 ? 15.723 -3.216 20.060 1.00 92.88 326 LYS A N 1
ATOM 2678 C CA . LYS A 1 326 ? 16.725 -3.953 19.267 1.00 92.88 326 LYS A CA 1
ATOM 2679 C C . LYS A 1 326 ? 17.002 -3.261 17.934 1.00 92.88 326 LYS A C 1
ATOM 2681 O O . LYS A 1 326 ? 18.157 -3.114 17.546 1.00 92.88 326 LYS A O 1
ATOM 2686 N N . ARG A 1 327 ? 15.958 -2.778 17.257 1.00 92.81 327 ARG A N 1
ATOM 2687 C CA . ARG A 1 327 ? 16.101 -2.031 16.001 1.00 92.81 327 ARG A CA 1
ATOM 2688 C C . ARG A 1 327 ? 16.830 -0.707 16.193 1.00 92.81 327 ARG A C 1
ATOM 2690 O O . ARG A 1 327 ? 17.744 -0.408 15.426 1.00 92.81 327 ARG A O 1
ATOM 2697 N N . LEU A 1 328 ? 16.451 0.066 17.210 1.00 93.94 328 LEU A N 1
ATOM 2698 C CA . LEU A 1 328 ? 17.133 1.318 17.540 1.00 93.94 328 LEU A CA 1
ATOM 2699 C C . LEU A 1 328 ? 18.609 1.068 17.874 1.00 93.94 328 LEU A C 1
ATOM 2701 O O . LEU A 1 328 ? 19.474 1.766 17.360 1.00 93.94 328 LEU A O 1
ATOM 2705 N N . HIS A 1 329 ? 18.906 0.033 18.661 1.00 93.88 329 HIS A N 1
ATOM 2706 C CA . HIS A 1 329 ? 20.274 -0.369 18.990 1.00 93.88 329 HIS A CA 1
ATOM 2707 C C . HIS A 1 329 ? 21.109 -0.680 17.745 1.00 93.88 329 HIS A C 1
ATOM 2709 O O . HIS A 1 329 ? 22.204 -0.141 17.590 1.00 93.88 329 HIS A O 1
ATOM 2715 N N . SER A 1 330 ? 20.580 -1.485 16.819 1.00 92.44 330 SER A N 1
ATOM 2716 C CA . SER A 1 330 ? 21.261 -1.775 15.550 1.00 92.44 330 SER A CA 1
ATOM 2717 C C . SER A 1 330 ? 21.489 -0.513 14.712 1.00 92.44 330 SER A C 1
ATOM 2719 O O . SER A 1 330 ? 22.534 -0.372 14.085 1.00 92.44 330 SER A O 1
ATOM 2721 N N . GLN A 1 331 ? 20.541 0.428 14.717 1.00 93.62 331 GLN A N 1
ATOM 2722 C CA . GLN A 1 331 ? 20.684 1.705 14.015 1.00 93.62 331 GLN A CA 1
ATOM 2723 C C . GLN A 1 331 ? 21.749 2.613 14.633 1.00 93.62 331 GLN A C 1
ATOM 2725 O O . GLN A 1 331 ? 22.569 3.168 13.906 1.00 93.62 331 GLN A O 1
ATOM 2730 N N . LEU A 1 332 ? 21.791 2.709 15.963 1.00 93.62 332 LEU A N 1
ATOM 2731 C CA . LEU A 1 332 ? 22.810 3.476 16.680 1.00 93.62 332 LEU A CA 1
ATOM 2732 C C . LEU A 1 332 ? 24.217 2.920 16.432 1.00 93.62 332 LEU A C 1
ATOM 2734 O O . LEU A 1 332 ? 25.141 3.693 16.200 1.00 93.62 332 LEU A O 1
ATOM 2738 N N . LYS A 1 333 ? 24.370 1.589 16.403 1.00 92.44 333 LYS A N 1
ATOM 2739 C CA . LYS A 1 333 ? 25.642 0.930 16.059 1.00 92.44 333 LYS A CA 1
ATOM 2740 C C . LYS A 1 333 ? 26.107 1.206 14.630 1.00 92.44 333 LYS A C 1
ATOM 2742 O O . LYS A 1 333 ? 27.304 1.201 14.376 1.00 92.44 333 LYS A O 1
ATOM 2747 N N . ALA A 1 334 ? 25.174 1.432 13.710 1.00 90.44 334 ALA A N 1
ATOM 2748 C CA . ALA A 1 334 ? 25.469 1.708 12.309 1.00 90.44 334 ALA A CA 1
ATOM 2749 C C . ALA A 1 334 ? 25.774 3.192 12.027 1.00 90.44 334 ALA A C 1
ATOM 2751 O O . ALA A 1 334 ? 25.947 3.571 10.865 1.00 90.44 334 ALA A O 1
ATOM 2752 N N . ILE A 1 335 ? 25.800 4.059 13.046 1.00 90.50 335 ILE A N 1
ATOM 2753 C CA . ILE A 1 335 ? 26.221 5.453 12.882 1.00 90.50 335 ILE A CA 1
ATOM 2754 C C . ILE A 1 335 ? 27.729 5.478 12.641 1.00 90.50 335 ILE A C 1
ATOM 2756 O O . ILE A 1 335 ? 28.512 5.052 13.483 1.00 90.50 335 ILE A O 1
ATOM 2760 N N . SER A 1 336 ? 28.125 6.022 11.495 1.00 85.50 336 SER A N 1
ATOM 2761 C CA . SER A 1 336 ? 29.518 6.251 11.133 1.00 85.50 336 SER A CA 1
ATOM 2762 C C . SER A 1 336 ? 29.650 7.606 10.447 1.00 85.50 336 SER A C 1
ATOM 2764 O O . SER A 1 336 ? 28.738 8.037 9.737 1.00 85.50 336 SER A O 1
ATOM 2766 N N . ASN A 1 337 ? 30.784 8.271 10.664 1.00 80.81 337 ASN A N 1
ATOM 2767 C CA . ASN A 1 337 ? 31.175 9.451 9.890 1.00 80.81 337 ASN A CA 1
ATOM 2768 C C . ASN A 1 337 ? 31.875 9.064 8.579 1.00 80.81 337 ASN A C 1
ATOM 2770 O O . ASN A 1 337 ? 31.953 9.888 7.669 1.00 80.81 337 ASN A O 1
ATOM 2774 N N . GLU A 1 338 ? 32.353 7.821 8.482 1.00 85.62 338 GLU A N 1
ATOM 2775 C CA . GLU A 1 338 ? 33.034 7.306 7.301 1.00 85.62 338 GLU A CA 1
ATOM 2776 C C . GLU A 1 338 ? 32.035 6.794 6.254 1.00 85.62 338 GLU A C 1
ATOM 2778 O O . GLU A 1 338 ? 31.020 6.182 6.615 1.00 85.62 338 GLU A O 1
ATOM 2783 N N . PRO A 1 339 ? 32.309 6.999 4.952 1.00 85.19 339 PRO A N 1
ATOM 2784 C CA . PRO A 1 339 ? 31.509 6.420 3.885 1.00 85.19 339 PRO A CA 1
ATOM 2785 C C . PRO A 1 339 ? 31.480 4.892 3.969 1.00 85.19 339 PRO A C 1
ATOM 2787 O O . PRO A 1 339 ? 32.494 4.242 4.206 1.00 85.19 339 PRO A O 1
ATOM 2790 N N . ASN A 1 340 ? 30.323 4.302 3.682 1.00 91.50 340 ASN A N 1
ATOM 2791 C CA . ASN A 1 340 ? 30.193 2.856 3.569 1.00 91.50 340 ASN A CA 1
ATOM 2792 C C . ASN A 1 340 ? 30.992 2.345 2.354 1.00 91.50 340 ASN A C 1
ATOM 2794 O O . ASN A 1 340 ? 30.559 2.484 1.206 1.00 91.50 340 ASN A O 1
ATOM 2798 N N . GLU A 1 341 ? 32.169 1.762 2.601 1.00 92.12 341 GLU A N 1
ATOM 2799 C CA . GLU A 1 341 ? 33.106 1.320 1.558 1.00 92.12 341 GLU A CA 1
ATOM 2800 C C . GLU A 1 341 ? 32.475 0.338 0.569 1.00 92.12 341 GLU A C 1
ATOM 2802 O O . GLU A 1 341 ? 32.741 0.401 -0.636 1.00 92.12 341 GLU A O 1
ATOM 2807 N N . ASN A 1 342 ? 31.590 -0.539 1.053 1.00 92.94 342 ASN A N 1
ATOM 2808 C CA . ASN A 1 342 ? 30.888 -1.482 0.193 1.00 92.94 342 ASN A CA 1
ATOM 2809 C C . ASN A 1 342 ? 29.968 -0.752 -0.796 1.00 92.94 342 ASN A C 1
ATOM 2811 O O . ASN A 1 342 ? 29.996 -1.026 -1.997 1.00 92.94 342 ASN A O 1
ATOM 2815 N N . VAL A 1 343 ? 29.204 0.233 -0.316 1.00 95.06 343 VAL A N 1
ATOM 2816 C CA . VAL A 1 343 ? 28.327 1.053 -1.167 1.00 95.06 343 VAL A CA 1
ATOM 2817 C C . VAL A 1 343 ? 29.148 1.841 -2.185 1.00 95.06 343 VAL A C 1
ATOM 2819 O O . VAL A 1 343 ? 28.804 1.849 -3.367 1.00 95.06 343 VAL A O 1
ATOM 2822 N N . VAL A 1 344 ? 30.279 2.425 -1.777 1.00 94.88 344 VAL A N 1
ATOM 2823 C CA . VAL A 1 344 ? 31.199 3.130 -2.689 1.00 94.88 344 VAL A CA 1
ATOM 2824 C C . VAL A 1 344 ? 31.746 2.190 -3.770 1.00 94.88 344 VAL A C 1
ATOM 2826 O O . VAL A 1 344 ? 31.791 2.553 -4.950 1.00 94.88 344 VAL A O 1
ATOM 2829 N N . ARG A 1 345 ? 32.136 0.965 -3.403 1.00 96.19 345 ARG A N 1
ATOM 2830 C CA . ARG A 1 345 ? 32.595 -0.070 -4.342 1.00 96.19 345 ARG A CA 1
ATOM 2831 C C . ARG A 1 345 ? 31.501 -0.453 -5.342 1.00 96.19 345 ARG A C 1
ATOM 2833 O O . ARG A 1 345 ? 31.774 -0.512 -6.544 1.00 96.19 345 ARG A O 1
ATOM 2840 N N . LEU A 1 346 ? 30.277 -0.692 -4.866 1.00 95.69 346 LEU A N 1
ATOM 2841 C CA . LEU A 1 346 ? 29.133 -1.047 -5.711 1.00 95.69 346 LEU A CA 1
ATOM 2842 C C . LEU A 1 346 ? 28.753 0.097 -6.656 1.00 95.69 346 LEU A C 1
ATOM 2844 O O . LEU A 1 346 ? 28.556 -0.154 -7.841 1.00 95.69 346 LEU A O 1
ATOM 2848 N N . LEU A 1 347 ? 28.751 1.343 -6.176 1.00 95.25 347 LEU A N 1
ATOM 2849 C CA . LEU A 1 347 ? 28.540 2.540 -6.996 1.00 95.25 347 LEU A CA 1
ATOM 2850 C C . LEU A 1 347 ? 29.560 2.644 -8.133 1.00 95.25 347 LEU A C 1
ATOM 2852 O O . LEU A 1 347 ? 29.174 2.819 -9.286 1.00 95.25 347 LEU A O 1
ATOM 2856 N N . LYS A 1 348 ? 30.857 2.477 -7.836 1.00 94.31 348 LYS A N 1
ATOM 2857 C CA . LYS A 1 348 ? 31.919 2.495 -8.858 1.00 94.31 348 LYS A CA 1
ATOM 2858 C C . LYS A 1 348 ? 31.731 1.387 -9.895 1.00 94.31 348 LYS A C 1
ATOM 2860 O O . LYS A 1 348 ? 31.909 1.633 -11.086 1.00 94.31 348 LYS A O 1
ATOM 2865 N N . LYS A 1 349 ? 31.374 0.173 -9.459 1.00 94.88 349 LYS A N 1
ATOM 2866 C CA . LYS A 1 349 ? 31.084 -0.951 -10.363 1.00 94.88 349 LYS A CA 1
ATOM 2867 C C . LYS A 1 349 ? 29.874 -0.647 -11.249 1.00 94.88 349 LYS A C 1
ATOM 2869 O O . LYS A 1 349 ? 29.948 -0.851 -12.454 1.00 94.88 349 LYS A O 1
ATOM 2874 N N . TYR A 1 350 ? 28.800 -0.132 -10.659 1.00 94.81 350 TYR A N 1
ATOM 2875 C CA . TYR A 1 350 ? 27.564 0.179 -11.367 1.00 94.81 350 TYR A CA 1
ATOM 2876 C C . TYR A 1 350 ? 27.747 1.301 -12.391 1.00 94.81 350 TYR A C 1
ATOM 2878 O O . TYR A 1 350 ? 27.302 1.183 -13.528 1.00 94.81 350 TYR A O 1
ATOM 2886 N N . LYS A 1 351 ? 28.494 2.348 -12.030 1.00 94.06 351 LYS A N 1
ATOM 2887 C CA . LYS A 1 351 ? 28.829 3.457 -12.927 1.00 94.06 351 LYS A CA 1
ATOM 2888 C C . LYS A 1 351 ? 29.543 2.983 -14.194 1.00 94.06 351 LYS A C 1
ATOM 2890 O O . LYS A 1 351 ? 29.139 3.358 -15.283 1.00 94.06 351 LYS A O 1
ATOM 2895 N N . LYS A 1 352 ? 30.511 2.064 -14.074 1.00 94.12 352 LYS A N 1
ATOM 2896 C CA . LYS A 1 352 ? 31.176 1.453 -15.242 1.00 94.12 352 LYS A CA 1
ATOM 2897 C C . LYS A 1 352 ? 30.205 0.735 -16.188 1.00 94.12 352 LYS A C 1
ATOM 2899 O O . LYS A 1 352 ? 30.447 0.723 -17.386 1.00 94.12 352 LYS A O 1
ATOM 2904 N N . MET A 1 353 ? 29.136 0.133 -15.661 1.00 93.50 353 MET A N 1
ATOM 2905 C CA . MET A 1 353 ? 28.106 -0.529 -16.475 1.00 93.50 353 MET A CA 1
ATOM 2906 C C . MET A 1 353 ? 27.180 0.486 -17.156 1.00 93.50 353 MET A C 1
ATOM 2908 O O . MET A 1 353 ? 26.784 0.295 -18.300 1.00 93.50 353 MET A O 1
ATOM 2912 N N . VAL A 1 354 ? 26.833 1.575 -16.465 1.00 93.06 354 VAL A N 1
ATOM 2913 C CA . VAL A 1 354 ? 26.015 2.665 -17.026 1.00 93.06 354 VAL A CA 1
ATOM 2914 C C . VAL A 1 354 ? 26.772 3.424 -18.123 1.00 93.06 354 VAL A C 1
ATOM 2916 O O . VAL A 1 354 ? 26.181 3.762 -19.149 1.00 93.06 354 VAL A O 1
ATOM 2919 N N . ASP A 1 355 ? 28.076 3.626 -17.930 1.00 93.06 355 ASP A N 1
ATOM 2920 C CA . ASP A 1 355 ? 28.973 4.326 -18.855 1.00 93.06 355 ASP A CA 1
ATOM 2921 C C . ASP A 1 355 ? 29.526 3.414 -19.970 1.00 93.06 355 ASP A C 1
ATOM 2923 O O . ASP A 1 355 ? 30.375 3.844 -20.750 1.00 93.06 355 ASP A O 1
ATOM 2927 N N . PHE A 1 356 ? 29.075 2.155 -20.059 1.00 94.88 356 PHE A N 1
ATOM 2928 C CA . PHE A 1 356 ? 29.530 1.226 -21.093 1.00 94.88 356 PHE A CA 1
ATOM 2929 C C . PHE A 1 356 ? 29.243 1.766 -22.500 1.00 94.88 356 PHE A C 1
ATOM 2931 O O . PHE A 1 356 ? 28.148 2.257 -22.801 1.00 94.88 356 PHE A O 1
ATOM 2938 N N . GLU A 1 357 ? 30.227 1.618 -23.385 1.00 94.62 357 GLU A N 1
ATOM 2939 C CA . GLU A 1 357 ? 30.124 2.032 -24.775 1.00 94.62 357 GLU A CA 1
ATOM 2940 C C . GLU A 1 357 ? 30.953 1.123 -25.690 1.00 94.62 357 GLU A C 1
ATOM 2942 O O . GLU A 1 357 ? 32.103 0.798 -25.399 1.00 94.62 357 GLU A O 1
ATOM 2947 N N . ASN A 1 358 ? 30.365 0.729 -26.818 1.00 95.56 358 ASN A N 1
ATOM 2948 C CA . ASN A 1 358 ? 31.027 0.042 -27.922 1.00 95.56 358 ASN A CA 1
ATOM 2949 C C . ASN A 1 358 ? 30.398 0.485 -29.255 1.00 95.56 358 ASN A C 1
ATOM 2951 O O . ASN A 1 358 ? 29.416 1.233 -29.272 1.00 95.56 358 ASN A O 1
ATOM 2955 N N . ASP A 1 359 ? 30.955 0.039 -30.379 1.00 96.19 359 ASP A N 1
ATOM 2956 C CA . ASP A 1 359 ? 30.485 0.475 -31.700 1.00 96.19 359 ASP A CA 1
ATOM 2957 C C . ASP A 1 359 ? 29.070 -0.019 -32.027 1.00 96.19 359 ASP A C 1
ATOM 2959 O O . ASP A 1 359 ? 28.297 0.700 -32.663 1.00 96.19 359 ASP A O 1
ATOM 2963 N N . ASP A 1 360 ? 28.679 -1.189 -31.516 1.00 97.19 360 ASP A N 1
ATOM 2964 C CA . ASP A 1 360 ? 27.309 -1.684 -31.667 1.00 97.19 360 ASP A CA 1
ATOM 2965 C C . ASP A 1 360 ? 26.304 -0.786 -30.928 1.00 97.19 360 ASP A C 1
ATOM 2967 O O . ASP A 1 360 ? 25.278 -0.411 -31.496 1.00 97.19 360 ASP A O 1
ATOM 2971 N N . LEU A 1 361 ? 26.623 -0.352 -29.702 1.00 96.25 361 LEU A N 1
ATOM 2972 C CA . LEU A 1 361 ? 25.778 0.557 -28.928 1.00 96.25 361 LEU A CA 1
ATOM 2973 C C . LEU A 1 361 ? 25.672 1.930 -29.595 1.00 96.25 361 LEU A C 1
ATOM 2975 O O . LEU A 1 361 ? 24.578 2.485 -29.671 1.00 96.25 361 LEU A O 1
ATOM 2979 N N . LYS A 1 362 ? 26.787 2.467 -30.107 1.00 95.50 362 LYS A N 1
ATOM 2980 C CA . LYS A 1 362 ? 26.801 3.726 -30.876 1.00 95.50 362 LYS A CA 1
ATOM 2981 C C . LYS A 1 362 ? 25.959 3.637 -32.146 1.00 95.50 362 LYS A C 1
ATOM 2983 O O . LYS A 1 362 ? 25.433 4.650 -32.593 1.00 95.50 362 LYS A O 1
ATOM 2988 N N . THR A 1 363 ? 25.841 2.440 -32.720 1.00 95.44 363 THR A N 1
ATOM 2989 C CA . THR A 1 363 ? 25.021 2.201 -33.908 1.00 95.44 363 THR A CA 1
ATOM 2990 C C . THR A 1 363 ? 23.537 2.226 -33.569 1.00 95.44 363 THR A C 1
ATOM 2992 O O . THR A 1 363 ? 22.760 2.715 -34.371 1.00 95.44 363 THR A O 1
ATOM 2995 N N . ILE A 1 364 ? 23.110 1.742 -32.402 1.00 96.12 364 ILE A N 1
ATOM 2996 C CA . ILE A 1 364 ? 21.685 1.745 -32.015 1.00 96.12 364 ILE A CA 1
ATOM 2997 C C . ILE A 1 364 ? 21.271 2.966 -31.175 1.00 96.12 364 ILE A C 1
ATOM 2999 O O . ILE A 1 364 ? 20.083 3.164 -30.940 1.00 96.12 364 ILE A O 1
ATOM 3003 N N . LEU A 1 365 ? 22.223 3.786 -30.718 1.00 95.12 365 LEU A N 1
ATOM 3004 C CA . LEU A 1 365 ? 21.984 5.018 -29.962 1.00 95.12 365 LEU A CA 1
ATOM 3005 C C . LEU A 1 365 ? 22.861 6.159 -30.481 1.00 95.12 365 LEU A C 1
ATOM 3007 O O . LEU A 1 365 ? 24.067 6.206 -30.221 1.00 95.12 365 LEU A O 1
ATOM 3011 N N . ASN A 1 366 ? 22.246 7.161 -31.108 1.00 91.50 366 ASN A N 1
ATOM 3012 C CA . ASN A 1 366 ? 22.959 8.363 -31.530 1.00 91.50 366 ASN A CA 1
ATOM 3013 C C . ASN A 1 366 ? 23.225 9.313 -30.353 1.00 91.50 366 ASN A C 1
ATOM 3015 O O . ASN A 1 366 ? 22.482 10.262 -30.102 1.00 91.50 366 ASN A O 1
ATOM 3019 N N . LYS A 1 367 ? 24.332 9.071 -29.645 1.00 91.25 367 LYS A N 1
ATOM 3020 C CA . LYS A 1 367 ? 24.806 9.925 -28.543 1.00 91.25 367 LYS A CA 1
ATOM 3021 C C . LYS A 1 367 ? 25.666 11.118 -28.995 1.00 91.25 367 LYS A C 1
ATOM 3023 O O . LYS A 1 367 ? 26.105 11.900 -28.157 1.00 91.25 367 LYS A O 1
ATOM 3028 N N . LYS A 1 368 ? 25.934 11.272 -30.302 1.00 89.19 368 LYS A N 1
ATOM 3029 C CA . LYS A 1 368 ? 26.755 12.384 -30.827 1.00 89.19 368 LYS A CA 1
ATOM 3030 C C . LYS A 1 368 ? 26.004 13.711 -30.779 1.00 89.19 368 LYS A C 1
ATOM 3032 O O . LYS A 1 368 ? 26.586 14.735 -30.441 1.00 89.19 368 LYS A O 1
ATOM 3037 N N . THR A 1 369 ? 24.719 13.684 -31.127 1.00 87.69 369 THR A N 1
ATOM 3038 C CA . THR A 1 369 ? 23.856 14.876 -31.171 1.00 87.69 369 THR A CA 1
ATOM 3039 C C . THR A 1 369 ? 22.765 14.865 -30.103 1.00 87.69 369 THR A C 1
ATOM 3041 O O . THR A 1 369 ? 22.083 15.871 -29.916 1.00 87.69 369 THR A O 1
ATOM 3044 N N . ARG A 1 370 ? 22.581 13.743 -29.392 1.00 88.38 370 ARG A N 1
ATOM 3045 C CA . ARG A 1 370 ? 21.530 13.552 -28.381 1.00 88.38 370 ARG A CA 1
ATOM 3046 C C . ARG A 1 370 ? 22.113 12.963 -27.101 1.00 88.38 370 ARG A C 1
ATOM 3048 O O . ARG A 1 370 ? 23.171 12.346 -27.109 1.00 88.38 370 ARG A O 1
ATOM 3055 N N . HIS A 1 371 ? 21.407 13.133 -25.988 1.00 88.25 371 HIS A N 1
ATOM 3056 C CA . HIS A 1 371 ? 21.771 12.519 -24.713 1.00 88.25 371 HIS A CA 1
ATOM 3057 C C . HIS A 1 371 ? 20.805 11.376 -24.405 1.00 88.25 371 HIS A C 1
ATOM 3059 O O . HIS A 1 371 ? 19.609 11.619 -24.281 1.00 88.25 371 HIS A O 1
ATOM 3065 N N . TYR A 1 372 ? 21.321 10.154 -24.244 1.00 92.50 372 TYR A N 1
ATOM 3066 C CA . TYR A 1 372 ? 20.514 9.015 -23.802 1.00 92.50 372 TYR A CA 1
ATOM 3067 C C . TYR A 1 372 ? 20.115 9.186 -22.335 1.00 92.50 372 TYR A C 1
ATOM 3069 O O . TYR A 1 372 ? 20.982 9.264 -21.457 1.00 92.50 372 TYR A O 1
ATOM 3077 N N . LEU A 1 373 ? 18.811 9.234 -22.064 1.00 91.00 373 LEU A N 1
ATOM 3078 C CA . LEU A 1 373 ? 18.280 9.400 -20.718 1.00 91.00 373 LEU A CA 1
ATOM 3079 C C . LEU A 1 373 ? 17.342 8.232 -20.360 1.00 91.00 373 LEU A C 1
ATOM 3081 O O . LEU A 1 373 ? 16.139 8.317 -20.618 1.00 91.00 373 LEU A O 1
ATOM 3085 N N . PRO A 1 374 ? 17.862 7.163 -19.724 1.00 91.69 374 PRO A N 1
ATOM 3086 C CA . PRO A 1 374 ? 17.077 5.989 -19.357 1.00 91.69 374 PRO A CA 1
ATOM 3087 C C . PRO A 1 374 ? 16.194 6.274 -18.135 1.00 91.69 374 PRO A C 1
ATOM 3089 O O . PRO A 1 374 ? 16.566 6.009 -16.990 1.00 91.69 374 PRO A O 1
ATOM 3092 N N . GLY A 1 375 ? 15.009 6.837 -18.357 1.00 91.81 375 GLY A N 1
ATOM 3093 C CA . GLY A 1 375 ? 14.022 7.113 -17.321 1.00 91.81 375 GLY A CA 1
ATOM 3094 C C . GLY A 1 375 ? 13.457 8.529 -17.378 1.00 91.81 375 GLY A C 1
ATOM 3095 O O . GLY A 1 375 ? 13.445 9.203 -18.403 1.00 91.81 375 GLY A O 1
ATOM 3096 N N . TYR A 1 376 ? 12.971 9.005 -16.230 1.00 89.00 376 TYR A N 1
ATOM 3097 C CA . TYR A 1 376 ? 12.268 10.293 -16.170 1.00 89.00 376 TYR A CA 1
ATOM 3098 C C . TYR A 1 376 ? 13.190 11.514 -16.312 1.00 89.00 376 TYR A C 1
ATOM 3100 O O . TYR A 1 376 ? 12.749 12.558 -16.782 1.00 89.00 376 TYR A O 1
ATOM 3108 N N . GLY A 1 377 ? 14.437 11.406 -15.854 1.00 88.88 377 GLY A N 1
ATOM 3109 C CA . GLY A 1 377 ? 15.365 12.526 -15.708 1.00 88.88 377 GLY A CA 1
ATOM 3110 C C . GLY A 1 377 ? 16.515 12.181 -14.768 1.00 88.88 377 GLY A C 1
ATOM 3111 O O . GLY A 1 377 ? 16.355 11.334 -13.884 1.00 88.88 377 GLY A O 1
ATOM 3112 N N . ARG A 1 378 ? 17.669 12.831 -14.959 1.00 91.44 378 ARG A N 1
ATOM 3113 C CA . ARG A 1 378 ? 18.811 12.733 -14.039 1.00 91.44 378 ARG A CA 1
ATOM 3114 C C . ARG A 1 378 ? 18.427 13.389 -12.715 1.00 91.44 378 ARG A C 1
ATOM 3116 O O . ARG A 1 378 ? 17.894 14.497 -12.707 1.00 91.44 378 ARG A O 1
ATOM 3123 N N . LEU A 1 379 ? 18.733 12.732 -11.604 1.00 92.06 379 LEU A N 1
ATOM 3124 C CA . LEU A 1 379 ? 18.366 13.188 -10.262 1.00 92.06 379 LEU A CA 1
ATOM 3125 C C . LEU A 1 379 ? 19.154 14.427 -9.809 1.00 92.06 379 LEU A C 1
ATOM 3127 O O . LEU A 1 379 ? 18.801 15.032 -8.803 1.00 92.06 379 LEU A O 1
ATOM 3131 N N . ALA A 1 380 ? 20.187 14.832 -10.554 1.00 89.81 380 ALA A N 1
ATOM 3132 C CA . ALA A 1 380 ? 20.861 16.120 -10.397 1.00 89.81 380 ALA A CA 1
ATOM 3133 C C . ALA A 1 380 ? 19.913 17.316 -10.581 1.00 89.81 380 ALA A C 1
ATOM 3135 O O . ALA A 1 380 ? 20.161 18.383 -10.011 1.00 89.81 380 ALA A O 1
ATOM 3136 N N . PHE A 1 381 ? 18.853 17.153 -11.380 1.00 90.06 381 PHE A N 1
ATOM 3137 C CA . PHE A 1 381 ? 17.940 18.220 -11.777 1.00 90.06 381 PHE A CA 1
ATOM 3138 C C . PHE A 1 381 ? 16.536 17.995 -11.227 1.00 90.06 381 PHE A C 1
ATOM 3140 O O . PHE A 1 381 ? 16.087 16.864 -11.049 1.00 90.06 381 PHE A O 1
ATOM 3147 N N . MET A 1 382 ? 15.831 19.097 -10.983 1.00 89.44 382 MET A N 1
ATOM 3148 C CA . MET A 1 382 ? 14.450 19.053 -10.515 1.00 89.44 382 MET A CA 1
ATOM 3149 C C . MET A 1 382 ? 13.491 18.634 -11.635 1.00 89.44 382 MET A C 1
ATOM 3151 O O . MET A 1 382 ? 13.492 19.211 -12.723 1.00 89.44 382 MET A O 1
ATOM 3155 N N . ILE A 1 383 ? 12.626 17.666 -11.337 1.00 88.75 383 ILE A N 1
ATOM 3156 C CA . ILE A 1 383 ? 11.639 17.082 -12.256 1.00 88.75 383 ILE A CA 1
ATOM 3157 C C . ILE A 1 383 ? 10.194 17.447 -11.887 1.00 88.75 383 ILE A C 1
ATOM 3159 O O . ILE A 1 383 ? 9.249 16.966 -12.512 1.00 88.75 383 ILE A O 1
ATOM 3163 N N . TYR A 1 384 ? 9.968 18.286 -10.873 1.00 89.06 384 TYR A N 1
ATOM 3164 C CA . TYR A 1 384 ? 8.647 18.853 -10.596 1.00 89.06 384 TYR A CA 1
ATOM 3165 C C . TYR A 1 384 ? 8.650 20.353 -10.862 1.00 89.06 384 TYR A C 1
ATOM 3167 O O . TYR A 1 384 ? 9.449 21.087 -10.292 1.00 89.06 384 TYR A O 1
ATOM 3175 N N . LEU A 1 385 ? 7.672 20.828 -11.642 1.00 88.75 385 LEU A N 1
ATOM 3176 C CA . LEU A 1 385 ? 7.488 22.261 -11.894 1.00 88.75 385 LEU A CA 1
ATOM 3177 C C . LEU A 1 385 ? 7.409 23.063 -10.589 1.00 88.75 385 LEU A C 1
ATOM 3179 O O . LEU A 1 385 ? 8.026 24.114 -10.468 1.00 88.75 385 LEU A O 1
ATOM 3183 N N . LYS A 1 386 ? 6.714 22.528 -9.575 1.00 90.69 386 LYS A N 1
ATOM 3184 C CA . LYS A 1 386 ? 6.613 23.187 -8.272 1.00 90.69 386 LYS A CA 1
ATOM 3185 C C . LYS A 1 386 ? 7.981 23.387 -7.604 1.00 90.69 386 LYS A C 1
ATOM 3187 O O . LYS A 1 386 ? 8.177 24.413 -6.975 1.00 90.69 386 LYS A O 1
ATOM 3192 N N . SER A 1 387 ? 8.934 22.474 -7.781 1.00 89.69 387 SER A N 1
ATOM 3193 C CA . SER A 1 387 ? 10.292 22.625 -7.238 1.00 89.69 387 SER A CA 1
ATOM 3194 C C . SER A 1 387 ? 11.084 23.745 -7.905 1.00 89.69 387 SER A C 1
ATOM 3196 O O . SER A 1 387 ? 11.963 24.323 -7.273 1.00 89.69 387 SER A O 1
ATOM 3198 N N . LEU A 1 388 ? 10.768 24.064 -9.163 1.00 85.56 388 LEU A N 1
ATOM 3199 C CA . LEU A 1 388 ? 11.406 25.158 -9.894 1.00 85.56 388 LEU A CA 1
ATOM 3200 C C . LEU A 1 388 ? 10.939 26.523 -9.384 1.00 85.56 388 LEU A C 1
ATOM 3202 O O . LEU A 1 388 ? 11.766 27.416 -9.184 1.00 85.56 388 LEU A O 1
ATOM 3206 N N . ILE A 1 389 ? 9.628 26.655 -9.157 1.00 87.75 389 ILE A N 1
ATOM 3207 C CA . ILE A 1 389 ? 8.971 27.923 -8.800 1.00 87.75 389 ILE A CA 1
ATOM 3208 C C . ILE A 1 389 ? 8.930 28.192 -7.289 1.00 87.75 389 ILE A C 1
ATOM 3210 O O . ILE A 1 389 ? 8.931 29.347 -6.882 1.00 87.75 389 ILE A O 1
ATOM 3214 N N . ASP A 1 390 ? 8.902 27.151 -6.449 1.00 89.12 390 ASP A N 1
ATOM 3215 C CA . ASP A 1 390 ? 8.874 27.259 -4.987 1.00 89.12 390 ASP A CA 1
ATOM 3216 C C . ASP A 1 390 ? 10.240 26.838 -4.416 1.00 89.12 390 ASP A C 1
ATOM 3218 O O . ASP A 1 390 ? 10.560 25.640 -4.397 1.00 89.12 390 ASP A O 1
ATOM 3222 N N . PRO A 1 391 ? 11.043 27.790 -3.894 1.00 81.38 391 PRO A N 1
ATOM 3223 C CA . PRO A 1 391 ? 12.372 27.513 -3.358 1.00 81.38 391 PRO A CA 1
ATOM 3224 C C . PRO A 1 391 ? 12.406 26.511 -2.204 1.00 81.38 391 PRO A C 1
ATOM 3226 O O . PRO A 1 391 ? 13.483 26.031 -1.871 1.00 81.38 391 PRO A O 1
ATOM 3229 N N . SER A 1 392 ? 11.278 26.200 -1.564 1.00 86.31 392 SER A N 1
ATOM 3230 C CA . SER A 1 392 ? 11.207 25.217 -0.478 1.00 86.31 392 SER A CA 1
ATOM 3231 C C . SER A 1 392 ? 10.821 23.814 -0.963 1.00 86.31 392 SER A C 1
ATOM 3233 O O . SER A 1 392 ? 11.147 22.817 -0.307 1.00 86.31 392 SER A O 1
ATOM 3235 N N . PHE A 1 393 ? 10.171 23.709 -2.128 1.00 91.00 393 PHE A N 1
ATOM 3236 C CA . PHE A 1 393 ? 9.525 22.475 -2.571 1.00 91.00 393 PHE A CA 1
ATOM 3237 C C . PHE A 1 393 ? 10.503 21.422 -3.109 1.00 91.00 393 PHE A C 1
ATOM 3239 O O . PHE A 1 393 ? 10.211 20.230 -3.015 1.00 91.00 393 PHE A O 1
ATOM 3246 N N . PHE A 1 394 ? 11.702 21.811 -3.561 1.00 89.44 394 PHE A N 1
ATOM 3247 C CA . PHE A 1 394 ? 12.734 20.853 -3.992 1.00 89.44 394 PHE A CA 1
ATOM 3248 C C . PHE A 1 394 ? 13.096 19.826 -2.899 1.00 89.44 394 PHE A C 1
ATOM 3250 O O . PHE A 1 394 ? 13.462 18.692 -3.198 1.00 89.44 394 PHE A O 1
ATOM 3257 N N . ARG A 1 395 ? 12.928 20.183 -1.617 1.00 88.06 395 ARG A N 1
ATOM 3258 C CA . ARG A 1 395 ? 13.115 19.261 -0.482 1.00 88.06 395 ARG A CA 1
ATOM 3259 C C . ARG A 1 395 ? 12.027 18.193 -0.420 1.00 88.06 395 ARG A C 1
ATOM 3261 O O . ARG A 1 395 ? 12.304 17.048 -0.075 1.00 88.06 395 ARG A O 1
ATOM 3268 N N . VAL A 1 396 ? 10.789 18.564 -0.751 1.00 90.94 396 VAL A N 1
ATOM 3269 C CA . VAL A 1 396 ? 9.667 17.621 -0.864 1.00 90.94 396 VAL A CA 1
ATOM 3270 C C . VAL A 1 396 ? 9.913 16.679 -2.037 1.00 90.94 396 VAL A C 1
ATOM 3272 O O . VAL A 1 396 ? 9.692 15.479 -1.907 1.00 90.94 396 VAL A O 1
ATOM 3275 N N . GLU A 1 397 ? 10.419 17.197 -3.156 1.00 90.50 397 GLU A N 1
ATOM 3276 C CA . GLU A 1 397 ? 10.840 16.373 -4.288 1.00 90.50 397 GLU A CA 1
ATOM 3277 C C . GLU A 1 397 ? 11.948 15.379 -3.903 1.00 90.50 397 GLU A C 1
ATOM 3279 O O . GLU A 1 397 ? 11.803 14.188 -4.179 1.00 90.50 397 GLU A O 1
ATOM 3284 N N . GLU A 1 398 ? 12.999 15.819 -3.204 1.00 89.88 398 GLU A N 1
ATOM 3285 C CA . GLU A 1 398 ? 14.073 14.934 -2.729 1.00 89.88 398 GLU A CA 1
ATOM 3286 C C . GLU A 1 398 ? 13.532 13.839 -1.790 1.00 89.88 398 GLU A C 1
ATOM 3288 O O . GLU A 1 398 ? 13.844 12.658 -1.961 1.00 89.88 398 GLU A O 1
ATOM 3293 N N . GLN A 1 399 ? 12.653 14.200 -0.845 1.00 91.31 399 GLN A N 1
ATOM 3294 C CA . GLN A 1 399 ? 11.954 13.241 0.023 1.00 91.31 399 GLN A CA 1
ATOM 3295 C C . GLN A 1 399 ? 11.120 12.236 -0.778 1.00 91.31 399 GLN A C 1
ATOM 3297 O O . GLN A 1 399 ? 11.110 11.047 -0.462 1.00 91.31 399 GLN A O 1
ATOM 3302 N N . MET A 1 400 ? 10.442 12.690 -1.833 1.00 90.50 400 MET A N 1
ATOM 3303 C CA . MET A 1 400 ? 9.658 11.820 -2.704 1.00 90.50 400 MET A CA 1
ATOM 3304 C C . MET A 1 400 ? 10.542 10.876 -3.522 1.00 90.50 400 MET A C 1
ATOM 3306 O O . MET A 1 400 ? 10.163 9.719 -3.691 1.00 90.50 400 MET A O 1
ATOM 3310 N N . ILE A 1 401 ? 11.700 11.327 -4.014 1.00 90.62 401 ILE A N 1
ATOM 3311 C CA . ILE A 1 401 ? 12.676 10.478 -4.717 1.00 90.62 401 ILE A CA 1
ATOM 3312 C C . ILE A 1 401 ? 13.177 9.383 -3.770 1.00 90.62 401 ILE A C 1
ATOM 3314 O O . ILE A 1 401 ? 13.043 8.198 -4.084 1.00 90.62 401 ILE A O 1
ATOM 3318 N N . LYS A 1 402 ? 13.648 9.771 -2.576 1.00 93.06 402 LYS A N 1
ATOM 3319 C CA . LYS A 1 402 ? 14.078 8.832 -1.528 1.00 93.06 402 LYS A CA 1
ATOM 3320 C C . LYS A 1 402 ? 12.961 7.867 -1.147 1.00 93.06 402 LYS A C 1
ATOM 3322 O O . LYS A 1 402 ? 13.179 6.663 -1.096 1.00 93.06 402 LYS A O 1
ATOM 3327 N N . GLY A 1 403 ? 11.741 8.365 -0.959 1.00 94.06 403 GLY A N 1
ATOM 3328 C CA . GLY A 1 403 ? 10.595 7.541 -0.584 1.00 94.06 403 GLY A CA 1
ATOM 3329 C C . GLY A 1 403 ? 10.159 6.556 -1.660 1.00 94.06 403 GLY A C 1
ATOM 3330 O O . GLY A 1 403 ? 9.778 5.430 -1.343 1.00 94.06 403 GLY A O 1
ATOM 3331 N N . ARG A 1 404 ? 10.267 6.923 -2.942 1.00 92.12 404 ARG A N 1
ATOM 3332 C CA . ARG A 1 404 ? 10.053 5.978 -4.047 1.00 92.12 404 ARG A CA 1
ATOM 3333 C C . ARG A 1 404 ? 11.125 4.892 -4.067 1.00 92.12 404 ARG A C 1
ATOM 3335 O O . ARG A 1 404 ? 10.783 3.748 -4.358 1.00 92.12 404 ARG A O 1
ATOM 3342 N N . LEU A 1 405 ? 12.379 5.231 -3.758 1.00 93.88 405 LEU A N 1
ATOM 3343 C CA . LEU A 1 405 ? 13.456 4.246 -3.684 1.00 93.88 405 LEU A CA 1
ATOM 3344 C C . LEU A 1 405 ? 13.247 3.303 -2.494 1.00 93.88 405 LEU A C 1
ATOM 3346 O O . LEU A 1 405 ? 13.156 2.103 -2.701 1.00 93.88 405 LEU A O 1
ATOM 3350 N N . MET A 1 406 ? 13.012 3.834 -1.289 1.00 94.75 406 MET A N 1
ATOM 3351 C CA . MET A 1 406 ? 12.758 3.027 -0.085 1.00 94.75 406 MET A CA 1
ATOM 3352 C C . MET A 1 406 ? 11.510 2.145 -0.210 1.00 94.75 406 MET A C 1
ATOM 3354 O O . MET A 1 406 ? 11.481 1.021 0.290 1.00 94.75 406 MET A O 1
ATOM 3358 N N . LYS A 1 407 ? 10.475 2.612 -0.922 1.00 92.62 407 LYS A N 1
ATOM 3359 C CA . LYS A 1 407 ? 9.318 1.777 -1.267 1.00 92.62 407 LYS A CA 1
ATOM 3360 C C . LYS A 1 407 ? 9.727 0.579 -2.130 1.00 92.62 407 LYS A C 1
ATOM 3362 O O . LYS A 1 407 ? 9.249 -0.525 -1.884 1.00 92.62 407 LYS A O 1
ATOM 3367 N N . TYR A 1 408 ? 10.564 0.801 -3.143 1.00 90.44 408 TYR A N 1
ATOM 3368 C CA . TYR A 1 408 ? 11.081 -0.264 -4.004 1.00 90.44 408 TYR A CA 1
ATOM 3369 C C . TYR A 1 408 ? 11.977 -1.230 -3.211 1.00 90.44 408 TYR A C 1
ATOM 3371 O O . TYR A 1 408 ? 11.798 -2.440 -3.294 1.00 90.44 408 TYR A O 1
ATOM 3379 N N . THR A 1 409 ? 12.838 -0.708 -2.336 1.00 91.50 409 THR A N 1
ATOM 3380 C CA . THR A 1 409 ? 13.683 -1.488 -1.419 1.00 91.50 409 THR A CA 1
ATOM 3381 C C . THR A 1 409 ? 12.870 -2.448 -0.547 1.00 91.50 409 THR A C 1
ATOM 3383 O O . THR A 1 409 ? 13.214 -3.624 -0.458 1.00 91.50 409 THR A O 1
ATOM 3386 N N . ARG A 1 410 ? 11.750 -1.986 0.031 1.00 89.19 410 ARG A N 1
ATOM 3387 C CA . ARG A 1 410 ? 10.811 -2.840 0.788 1.00 89.19 410 ARG A CA 1
ATOM 3388 C C . ARG A 1 410 ? 10.099 -3.879 -0.070 1.00 89.19 410 ARG A C 1
ATOM 3390 O O . ARG A 1 410 ? 9.797 -4.964 0.408 1.00 89.19 410 ARG A O 1
ATOM 3397 N N . LEU A 1 411 ? 9.776 -3.536 -1.316 1.00 84.94 411 LEU A N 1
ATOM 3398 C CA . LEU A 1 411 ? 9.157 -4.483 -2.241 1.00 84.94 411 LEU A CA 1
ATOM 3399 C C . LEU A 1 411 ? 10.110 -5.652 -2.527 1.00 84.94 411 LEU A C 1
ATOM 3401 O O . LEU A 1 411 ? 9.673 -6.793 -2.475 1.00 84.94 411 LEU A O 1
ATOM 3405 N N . MET A 1 412 ? 11.401 -5.372 -2.735 1.00 80.88 412 MET A N 1
ATOM 3406 C CA . MET A 1 412 ? 12.433 -6.401 -2.920 1.00 80.88 412 MET A CA 1
ATOM 3407 C C . MET A 1 412 ? 12.613 -7.305 -1.694 1.00 80.88 412 MET A C 1
ATOM 3409 O O . MET A 1 412 ? 12.790 -8.506 -1.854 1.00 80.88 412 MET A O 1
ATOM 3413 N N . GLU A 1 413 ? 12.545 -6.753 -0.479 1.00 80.06 413 GLU A N 1
ATOM 3414 C CA . GLU A 1 413 ? 12.573 -7.549 0.758 1.00 80.06 413 GLU A CA 1
ATOM 3415 C C . GLU A 1 413 ? 11.350 -8.478 0.869 1.00 80.06 413 GLU A C 1
ATOM 3417 O O . GLU A 1 413 ? 11.503 -9.664 1.142 1.00 80.06 413 GLU A O 1
ATOM 3422 N N . ASN A 1 414 ? 10.142 -7.955 0.633 1.00 74.00 414 ASN A N 1
ATOM 3423 C CA . ASN A 1 414 ? 8.897 -8.717 0.780 1.00 74.00 414 ASN A CA 1
ATOM 3424 C C . ASN A 1 414 ? 8.716 -9.824 -0.274 1.00 74.00 414 ASN A C 1
ATOM 3426 O O . ASN A 1 414 ? 7.925 -10.738 -0.061 1.00 74.00 414 ASN A O 1
ATOM 3430 N N . ASP A 1 415 ? 9.412 -9.741 -1.411 1.00 65.56 415 ASP A N 1
ATOM 3431 C CA . ASP A 1 415 ? 9.321 -10.705 -2.517 1.00 65.56 415 ASP A CA 1
ATOM 3432 C C . ASP A 1 415 ? 10.139 -11.996 -2.272 1.00 65.56 415 ASP A C 1
ATOM 3434 O O . ASP A 1 415 ? 10.349 -12.792 -3.188 1.00 65.56 415 ASP A O 1
ATOM 3438 N N . LEU A 1 416 ? 10.616 -12.223 -1.044 1.00 60.62 416 LEU A N 1
ATOM 3439 C CA . LEU A 1 416 ? 11.345 -13.427 -0.652 1.00 60.62 416 LEU A CA 1
ATOM 3440 C C . LEU A 1 416 ? 10.449 -14.420 0.100 1.00 60.62 416 LEU A C 1
ATOM 3442 O O . LEU A 1 416 ? 10.138 -14.194 1.269 1.00 60.62 416 LEU A O 1
ATOM 3446 N N . PRO A 1 417 ? 10.104 -15.573 -0.492 1.00 50.28 417 PRO A N 1
ATOM 3447 C CA . PRO A 1 417 ? 9.464 -16.659 0.256 1.00 50.28 417 PRO A CA 1
ATOM 3448 C C . PRO A 1 417 ? 10.391 -17.350 1.255 1.00 50.28 417 PRO A C 1
ATOM 3450 O O . PRO A 1 417 ? 9.936 -17.772 2.315 1.00 50.28 417 PRO A O 1
ATOM 3453 N N . ASP A 1 418 ? 11.688 -17.430 0.944 1.00 46.19 418 ASP A N 1
ATOM 3454 C CA . ASP A 1 418 ? 12.689 -18.147 1.746 1.00 46.19 418 ASP A CA 1
ATOM 3455 C C . ASP A 1 418 ? 13.105 -17.379 3.015 1.00 46.19 418 ASP A C 1
ATOM 3457 O O . ASP A 1 418 ? 13.954 -17.839 3.774 1.00 46.19 418 ASP A O 1
ATOM 3461 N N . LEU A 1 419 ? 12.529 -16.194 3.245 1.00 50.81 419 LEU A N 1
ATOM 3462 C CA . LEU A 1 419 ? 12.926 -15.258 4.296 1.00 50.81 419 LEU A CA 1
ATOM 3463 C C . LEU A 1 419 ? 11.825 -14.958 5.322 1.00 50.81 419 LEU A C 1
ATOM 3465 O O . LEU A 1 419 ? 11.871 -13.935 6.013 1.00 50.81 419 LEU A O 1
ATOM 3469 N N . LYS A 1 420 ? 10.892 -15.896 5.537 1.00 45.59 420 LYS A N 1
ATOM 3470 C CA . LYS A 1 420 ? 10.309 -16.036 6.882 1.00 45.59 420 LYS A CA 1
ATOM 3471 C C . LYS A 1 420 ? 11.485 -16.292 7.847 1.00 45.59 420 LYS A C 1
ATOM 3473 O O . LYS A 1 420 ? 11.974 -17.412 7.907 1.00 45.59 420 LYS A O 1
ATOM 3478 N N . ASN A 1 421 ? 11.933 -15.250 8.561 1.00 48.72 421 ASN A N 1
ATOM 3479 C CA . ASN A 1 421 ? 13.081 -15.196 9.493 1.00 48.72 421 ASN A CA 1
ATOM 3480 C C . ASN A 1 421 ? 14.454 -14.774 8.920 1.00 48.72 421 ASN A C 1
ATOM 3482 O O . ASN A 1 421 ? 15.473 -15.377 9.259 1.00 48.72 421 ASN A O 1
ATOM 3486 N N . THR A 1 422 ? 14.547 -13.709 8.114 1.00 58.44 422 THR A N 1
ATOM 3487 C CA . THR A 1 422 ? 15.866 -13.068 7.916 1.00 58.44 422 THR A CA 1
ATOM 3488 C C . THR A 1 422 ? 16.399 -12.485 9.224 1.00 58.44 422 THR A C 1
ATOM 3490 O O . THR A 1 422 ? 15.650 -11.884 9.993 1.00 58.44 422 THR A O 1
ATOM 3493 N N . ASP A 1 423 ? 17.711 -12.597 9.436 1.00 76.94 423 ASP A N 1
ATOM 3494 C CA . ASP A 1 423 ? 18.429 -11.870 10.482 1.00 76.94 423 ASP A CA 1
ATOM 3495 C C . ASP A 1 423 ? 18.157 -10.361 10.358 1.00 76.94 423 ASP A C 1
ATOM 3497 O O . ASP A 1 423 ? 18.447 -9.740 9.328 1.00 76.94 423 ASP A O 1
ATOM 3501 N N . LEU A 1 424 ? 17.604 -9.779 11.424 1.00 84.44 424 LEU A N 1
ATOM 3502 C CA . LEU A 1 424 ? 17.319 -8.351 11.539 1.00 84.44 424 LEU A CA 1
ATOM 3503 C C . LEU A 1 424 ? 18.550 -7.495 11.200 1.00 84.44 424 LEU A C 1
ATOM 3505 O O . LEU A 1 424 ? 18.392 -6.409 10.641 1.00 84.44 424 LEU A O 1
ATOM 3509 N N . SER A 1 425 ? 19.760 -7.992 11.488 1.00 88.19 425 SER A N 1
ATOM 3510 C CA . SER A 1 425 ? 21.011 -7.322 11.125 1.00 88.19 425 SER A CA 1
ATOM 3511 C C . SER A 1 425 ? 21.131 -7.134 9.616 1.00 88.19 425 SER A C 1
ATOM 3513 O O . SER A 1 425 ? 21.307 -6.011 9.161 1.00 88.19 425 SER A O 1
ATOM 3515 N N . LYS A 1 426 ? 20.931 -8.192 8.819 1.00 89.31 426 LYS A N 1
ATOM 3516 C CA . LYS A 1 426 ? 21.041 -8.112 7.351 1.00 89.31 426 LYS A CA 1
ATOM 3517 C C . LYS A 1 426 ? 19.993 -7.189 6.737 1.00 89.31 426 LYS A C 1
ATOM 3519 O O . LYS A 1 426 ? 20.287 -6.474 5.783 1.00 89.31 426 LYS A O 1
ATOM 3524 N N . ILE A 1 427 ? 18.775 -7.189 7.284 1.00 89.50 427 ILE A N 1
ATOM 3525 C CA . ILE A 1 427 ? 17.718 -6.258 6.863 1.00 89.50 427 ILE A CA 1
ATOM 3526 C C . ILE A 1 427 ? 18.150 -4.811 7.137 1.00 89.50 427 ILE A C 1
ATOM 3528 O O . ILE A 1 427 ? 18.006 -3.942 6.276 1.00 89.50 427 ILE A O 1
ATOM 3532 N N . HIS A 1 428 ? 18.708 -4.548 8.321 1.00 92.12 428 HIS A N 1
ATOM 3533 C CA . HIS A 1 428 ? 19.236 -3.231 8.669 1.00 92.12 428 HIS A CA 1
ATOM 3534 C C . HIS A 1 428 ? 20.402 -2.829 7.762 1.00 92.12 428 HIS A C 1
ATOM 3536 O O . HIS A 1 428 ? 20.382 -1.717 7.238 1.00 92.12 428 HIS A O 1
ATOM 3542 N N . ASP A 1 429 ? 21.359 -3.725 7.525 1.00 92.62 429 ASP A N 1
ATOM 3543 C CA . ASP A 1 429 ? 22.500 -3.491 6.635 1.00 92.62 429 ASP A CA 1
ATOM 3544 C C . ASP A 1 429 ? 22.031 -3.141 5.222 1.00 92.62 429 ASP A C 1
ATOM 3546 O O . ASP A 1 429 ? 22.529 -2.193 4.619 1.00 92.62 429 ASP A O 1
ATOM 3550 N N . TYR A 1 430 ? 21.013 -3.844 4.721 1.00 93.75 430 TYR A N 1
ATOM 3551 C CA . TYR A 1 430 ? 20.413 -3.572 3.420 1.00 93.75 430 TYR A CA 1
ATOM 3552 C C . TYR A 1 430 ? 19.778 -2.188 3.338 1.00 93.75 430 TYR A C 1
ATOM 3554 O O . TYR A 1 430 ? 20.097 -1.410 2.435 1.00 93.75 430 TYR A O 1
ATOM 3562 N N . TYR A 1 431 ? 18.912 -1.842 4.289 1.00 94.50 431 TYR A N 1
ATOM 3563 C CA . TYR A 1 431 ? 18.276 -0.530 4.282 1.00 94.50 431 TYR A CA 1
ATOM 3564 C C . TYR A 1 431 ? 19.275 0.614 4.488 1.00 94.50 431 TYR A C 1
ATOM 3566 O O . TYR A 1 431 ? 19.169 1.648 3.824 1.00 94.50 431 TYR A O 1
ATOM 3574 N N . ASN A 1 432 ? 20.270 0.413 5.353 1.00 94.94 432 ASN A N 1
ATOM 3575 C CA . ASN A 1 432 ? 21.336 1.378 5.603 1.00 94.94 432 ASN A CA 1
ATOM 3576 C C . ASN A 1 432 ? 22.218 1.572 4.370 1.00 94.94 432 ASN A C 1
ATOM 3578 O O . ASN A 1 432 ? 22.485 2.711 4.001 1.00 94.94 432 ASN A O 1
ATOM 3582 N N . ALA A 1 433 ? 22.591 0.493 3.677 1.00 95.69 433 ALA A N 1
ATOM 3583 C CA . ALA A 1 433 ? 23.364 0.570 2.442 1.00 95.69 433 ALA A CA 1
ATOM 3584 C C . ALA A 1 433 ? 22.618 1.339 1.337 1.00 95.69 433 ALA A C 1
ATOM 3586 O O . ALA A 1 433 ? 23.225 2.128 0.613 1.00 95.69 433 ALA A O 1
ATOM 3587 N N . VAL A 1 434 ? 21.295 1.166 1.226 1.00 95.75 434 VAL A N 1
ATOM 3588 C CA . VAL A 1 434 ? 20.475 1.952 0.287 1.00 95.75 434 VAL A CA 1
ATOM 3589 C C . VAL A 1 434 ? 20.381 3.423 0.705 1.00 95.75 434 VAL A C 1
ATOM 3591 O O . VAL A 1 434 ? 20.422 4.309 -0.148 1.00 95.75 434 VAL A O 1
ATOM 3594 N N . GLU A 1 435 ? 20.269 3.717 2.000 1.00 94.62 435 GLU A N 1
ATOM 3595 C CA . GLU A 1 435 ? 20.314 5.094 2.504 1.00 94.62 435 GLU A CA 1
ATOM 3596 C C . GLU A 1 435 ? 21.672 5.765 2.230 1.00 94.62 435 GLU A C 1
ATOM 3598 O O . GLU A 1 435 ? 21.712 6.931 1.824 1.00 94.62 435 GLU A O 1
ATOM 3603 N N . ASP A 1 436 ? 22.771 5.022 2.381 1.00 94.38 436 ASP A N 1
ATOM 3604 C CA . ASP A 1 436 ? 24.145 5.504 2.196 1.00 94.38 436 ASP A CA 1
ATOM 3605 C C . ASP A 1 436 ? 24.431 5.979 0.765 1.00 94.38 436 ASP A C 1
ATOM 3607 O O . ASP A 1 436 ? 25.256 6.878 0.582 1.00 94.38 436 ASP A O 1
ATOM 3611 N N . ILE A 1 437 ? 23.690 5.487 -0.241 1.00 94.88 437 ILE A N 1
ATOM 3612 C CA . ILE A 1 437 ? 23.743 5.992 -1.629 1.00 94.88 437 ILE A CA 1
ATOM 3613 C C . ILE A 1 437 ? 23.596 7.523 -1.666 1.00 94.88 437 ILE A C 1
ATOM 3615 O O . ILE A 1 437 ? 24.251 8.205 -2.458 1.00 94.88 437 ILE A O 1
ATOM 3619 N N . PHE A 1 438 ? 22.744 8.085 -0.801 1.00 91.69 438 PHE A N 1
ATOM 3620 C CA . PHE A 1 438 ? 22.459 9.522 -0.762 1.00 91.69 438 PHE A CA 1
ATOM 3621 C C . PHE A 1 438 ? 23.521 10.350 -0.028 1.00 91.69 438 PHE A C 1
ATOM 3623 O O . PHE A 1 438 ? 23.436 11.581 -0.031 1.00 91.69 438 PHE A O 1
ATOM 3630 N N . SER A 1 439 ? 24.501 9.695 0.592 1.00 89.62 439 SER A N 1
ATOM 3631 C CA . SER A 1 439 ? 25.579 10.326 1.357 1.00 89.62 439 SER A CA 1
ATOM 3632 C C . SER A 1 439 ? 26.919 10.310 0.615 1.00 89.62 439 SER A C 1
ATOM 3634 O O . SER A 1 439 ? 27.801 11.093 0.962 1.00 89.62 439 SER A O 1
ATOM 3636 N N . CYS A 1 440 ? 27.076 9.479 -0.421 1.00 90.50 440 CYS A N 1
ATOM 3637 C CA . CYS A 1 440 ? 28.304 9.392 -1.213 1.00 90.50 440 CYS A CA 1
ATOM 3638 C C . CYS A 1 440 ? 28.555 10.668 -2.035 1.00 90.50 440 CYS A C 1
ATOM 3640 O O . CYS A 1 440 ? 27.722 11.065 -2.854 1.00 90.50 440 CYS A O 1
ATOM 3642 N N . VAL A 1 441 ? 29.724 11.286 -1.837 1.00 90.75 441 VAL A N 1
ATOM 3643 C CA . VAL A 1 441 ? 30.176 12.500 -2.536 1.00 90.75 441 VAL A CA 1
ATOM 3644 C C . VAL A 1 441 ? 31.435 12.174 -3.343 1.00 90.75 441 VAL A C 1
ATOM 3646 O O . VAL A 1 441 ? 32.405 11.677 -2.782 1.00 90.75 441 VAL A O 1
ATOM 3649 N N . GLU A 1 442 ? 31.428 12.460 -4.648 1.00 87.00 442 GLU A N 1
ATOM 3650 C CA . GLU A 1 442 ? 32.563 12.205 -5.563 1.00 87.00 442 GLU A CA 1
ATOM 3651 C C . GLU A 1 442 ? 33.509 13.406 -5.694 1.00 87.00 442 GLU A C 1
ATOM 3653 O O . GLU A 1 442 ? 34.605 13.277 -6.233 1.00 87.00 442 GLU A O 1
ATOM 3658 N N . GLY A 1 443 ? 33.086 14.582 -5.229 1.00 89.19 443 GLY A N 1
ATOM 3659 C CA . GLY A 1 443 ? 33.858 15.817 -5.312 1.00 89.19 443 GLY A CA 1
ATOM 3660 C C . GLY A 1 443 ? 32.960 17.047 -5.316 1.00 89.19 443 GLY A C 1
ATOM 3661 O O . GLY A 1 443 ? 31.903 17.063 -4.677 1.00 89.19 443 GLY A O 1
ATOM 3662 N N . GLU A 1 444 ? 33.367 18.070 -6.068 1.00 89.81 444 GLU A N 1
ATOM 3663 C CA . GLU A 1 444 ? 32.607 19.306 -6.232 1.00 89.81 444 GLU A CA 1
ATOM 3664 C C . GLU A 1 444 ? 32.139 19.534 -7.675 1.00 89.81 444 GLU A C 1
ATOM 3666 O O . GLU A 1 444 ? 32.873 19.301 -8.637 1.00 89.81 444 GLU A O 1
ATOM 3671 N N . SER A 1 445 ? 30.910 20.030 -7.836 1.00 83.00 445 SER A N 1
ATOM 3672 C CA . SER A 1 445 ? 30.375 20.445 -9.129 1.00 83.00 445 SER A CA 1
ATOM 3673 C C . SER A 1 445 ? 31.029 21.747 -9.581 1.00 83.00 445 SER A C 1
ATOM 3675 O O . SER A 1 445 ? 30.939 22.770 -8.895 1.00 83.00 445 SER A O 1
ATOM 3677 N N . LYS A 1 446 ? 31.637 21.724 -10.772 1.00 79.81 446 LYS A N 1
ATOM 3678 C CA . LYS A 1 446 ? 32.279 22.899 -11.384 1.00 79.81 446 LYS A CA 1
ATOM 3679 C C . LYS A 1 446 ? 31.265 23.960 -11.819 1.00 79.81 446 LYS A C 1
ATOM 3681 O O . LYS A 1 446 ? 31.534 25.150 -11.702 1.00 79.81 446 LYS A O 1
ATOM 3686 N N . ILE A 1 447 ? 30.097 23.527 -12.293 1.00 77.38 447 ILE A N 1
ATOM 3687 C CA . ILE A 1 447 ? 29.022 24.388 -12.800 1.00 77.38 447 ILE A CA 1
ATOM 3688 C C . ILE A 1 447 ? 27.764 24.135 -11.965 1.00 77.38 447 ILE A C 1
ATOM 3690 O O . ILE A 1 447 ? 27.478 23.000 -11.574 1.00 77.38 447 ILE A O 1
ATOM 3694 N N . ARG A 1 448 ? 27.019 25.199 -11.646 1.00 75.50 448 ARG A N 1
ATOM 3695 C CA . ARG A 1 448 ? 25.757 25.119 -10.900 1.00 75.50 448 ARG A CA 1
ATOM 3696 C C . ARG A 1 448 ? 24.660 25.803 -11.699 1.00 75.50 448 ARG A C 1
ATOM 3698 O O . ARG A 1 448 ? 24.721 27.006 -11.916 1.00 75.50 448 ARG A O 1
ATOM 3705 N N . HIS A 1 449 ? 23.665 25.021 -12.093 1.00 80.50 449 HIS A N 1
ATOM 3706 C CA . HIS A 1 449 ? 22.451 25.505 -12.741 1.00 80.50 449 HIS A CA 1
ATOM 3707 C C . HIS A 1 449 ? 21.383 25.766 -11.679 1.00 80.50 449 HIS A C 1
ATOM 3709 O O . HIS A 1 449 ? 21.270 24.990 -10.728 1.00 80.50 449 HIS A O 1
ATOM 3715 N N . ASP A 1 450 ? 20.571 26.800 -11.854 1.00 82.69 450 ASP A N 1
ATOM 3716 C CA . ASP A 1 450 ? 19.413 27.126 -11.008 1.00 82.69 450 ASP A CA 1
ATOM 3717 C C . ASP A 1 450 ? 18.412 25.958 -10.858 1.00 82.69 450 ASP A C 1
ATOM 3719 O O . ASP A 1 450 ? 17.778 25.776 -9.811 1.00 82.69 450 ASP A O 1
ATOM 3723 N N . HIS A 1 451 ? 18.328 25.121 -11.891 1.00 86.00 451 HIS A N 1
ATOM 3724 C CA . HIS A 1 451 ? 17.548 23.887 -11.947 1.00 86.00 451 HIS A CA 1
ATOM 3725 C C . HIS A 1 451 ? 18.155 22.692 -11.179 1.00 86.00 451 HIS A C 1
ATOM 3727 O O . HIS A 1 451 ? 17.490 21.663 -11.030 1.00 86.00 451 HIS A O 1
ATOM 3733 N N . SER A 1 452 ? 19.399 22.785 -10.696 1.00 88.31 452 SER A N 1
ATOM 3734 C CA . SER A 1 452 ? 20.095 21.671 -10.030 1.00 88.31 452 SER A CA 1
ATOM 3735 C C . SER A 1 452 ? 19.843 21.613 -8.519 1.00 88.31 452 SER A C 1
ATOM 3737 O O . SER A 1 452 ? 19.753 22.644 -7.844 1.00 88.31 452 SER A O 1
ATOM 3739 N N . LEU A 1 453 ? 19.816 20.402 -7.949 1.00 86.88 453 LEU A N 1
ATOM 3740 C CA . LEU A 1 453 ? 19.720 20.214 -6.494 1.00 86.88 453 LEU A CA 1
ATOM 3741 C C . LEU A 1 453 ? 20.907 20.846 -5.751 1.00 86.88 453 LEU A C 1
ATOM 3743 O O . LEU A 1 453 ? 20.715 21.436 -4.689 1.00 86.88 453 LEU A O 1
ATOM 3747 N N . ALA A 1 454 ? 22.121 20.769 -6.309 1.00 85.88 454 ALA A N 1
ATOM 3748 C CA . ALA A 1 454 ? 23.319 21.358 -5.704 1.00 85.88 454 ALA A CA 1
ATOM 3749 C C . ALA A 1 454 ? 23.194 22.884 -5.535 1.00 85.88 454 ALA A C 1
ATOM 3751 O O . ALA A 1 454 ? 23.505 23.421 -4.468 1.00 85.88 454 ALA A O 1
ATOM 3752 N N . TYR A 1 455 ? 22.666 23.577 -6.553 1.00 87.69 455 TYR A N 1
ATOM 3753 C CA . TYR A 1 455 ? 22.366 25.008 -6.468 1.00 87.69 455 TYR A CA 1
ATOM 3754 C C . TYR A 1 455 ? 21.322 25.306 -5.386 1.00 87.69 455 TYR A C 1
ATOM 3756 O O . TYR A 1 455 ? 21.545 26.172 -4.539 1.00 87.69 455 TYR A O 1
ATOM 3764 N N . ARG A 1 456 ? 20.211 24.555 -5.357 1.00 87.31 456 ARG A N 1
ATOM 3765 C CA . ARG A 1 456 ? 19.115 24.768 -4.390 1.00 87.31 456 ARG A CA 1
ATOM 3766 C C . ARG A 1 456 ? 19.531 24.499 -2.943 1.00 87.31 456 ARG A C 1
ATOM 3768 O O . ARG A 1 456 ? 19.097 25.209 -2.037 1.00 87.31 456 ARG A O 1
ATOM 3775 N N . HIS A 1 457 ? 20.436 23.546 -2.727 1.00 86.25 457 HIS A N 1
ATOM 3776 C CA . HIS A 1 457 ? 21.061 23.288 -1.426 1.00 86.25 457 HIS A CA 1
ATOM 3777 C C . HIS A 1 457 ? 22.189 24.270 -1.064 1.00 86.25 457 HIS A C 1
ATOM 3779 O O . HIS A 1 457 ? 22.751 24.160 0.025 1.00 86.25 457 HIS A O 1
ATOM 3785 N N . ARG A 1 458 ? 22.529 25.228 -1.940 1.00 87.25 458 ARG A N 1
ATOM 3786 C CA . ARG A 1 458 ? 23.607 26.219 -1.751 1.00 87.25 458 ARG A CA 1
ATOM 3787 C C . ARG A 1 458 ? 24.958 25.596 -1.384 1.00 87.25 458 ARG A C 1
ATOM 3789 O O . ARG A 1 458 ? 25.734 26.183 -0.636 1.00 87.25 458 ARG A O 1
ATOM 3796 N N . ASN A 1 459 ? 25.262 24.422 -1.927 1.00 87.31 459 ASN A N 1
ATOM 3797 C CA . ASN A 1 459 ? 26.563 23.780 -1.758 1.00 87.31 459 ASN A CA 1
ATOM 3798 C C . ASN A 1 459 ? 27.207 23.504 -3.125 1.00 87.31 459 ASN A C 1
ATOM 3800 O O . ASN A 1 459 ? 26.691 23.921 -4.168 1.00 87.31 459 ASN A O 1
ATOM 3804 N N . LYS A 1 460 ? 28.390 22.889 -3.115 1.00 88.94 460 LYS A N 1
ATOM 3805 C CA . LYS A 1 460 ? 29.089 22.445 -4.326 1.00 88.94 460 LYS A CA 1
ATOM 3806 C C . LYS A 1 460 ? 29.228 20.927 -4.395 1.00 88.94 460 LYS A C 1
ATOM 3808 O O . LYS A 1 460 ? 29.844 20.443 -5.327 1.00 88.94 460 LYS A O 1
ATOM 3813 N N . LYS A 1 461 ? 28.670 20.167 -3.450 1.00 90.12 461 LYS A N 1
ATOM 3814 C CA . LYS A 1 461 ? 28.901 18.721 -3.355 1.00 90.12 461 LYS A CA 1
ATOM 3815 C C . LYS A 1 461 ? 28.295 17.998 -4.556 1.00 90.12 461 LYS A C 1
ATOM 3817 O O . LYS A 1 461 ? 27.113 18.166 -4.851 1.00 90.12 461 LYS A O 1
ATOM 3822 N N . LEU A 1 462 ? 29.103 17.171 -5.209 1.00 89.88 462 LEU A N 1
ATOM 3823 C CA . LEU A 1 462 ? 28.671 16.271 -6.269 1.00 89.88 462 LEU A CA 1
ATOM 3824 C C . LEU A 1 462 ? 28.327 14.916 -5.649 1.00 89.88 462 LEU A C 1
ATOM 3826 O O . LEU A 1 462 ? 29.215 14.109 -5.378 1.00 89.88 462 LEU A O 1
ATOM 3830 N N . TYR A 1 463 ? 27.044 14.682 -5.390 1.00 91.56 463 TYR A N 1
ATOM 3831 C CA . TYR A 1 463 ? 26.589 13.398 -4.867 1.00 91.56 463 TYR A CA 1
ATOM 3832 C C . TYR A 1 463 ? 26.534 12.359 -5.988 1.00 91.56 463 TYR A C 1
ATOM 3834 O O . TYR A 1 463 ? 25.967 12.644 -7.043 1.00 91.56 463 TYR A O 1
ATOM 3842 N N . SER A 1 464 ? 27.052 11.147 -5.760 1.00 91.62 464 SER A N 1
ATOM 3843 C CA . SER A 1 464 ? 27.076 10.081 -6.781 1.00 91.62 464 SER A CA 1
ATOM 3844 C C . SER A 1 464 ? 25.691 9.828 -7.380 1.00 91.62 464 SER A C 1
ATOM 3846 O O . SER A 1 464 ? 25.538 9.716 -8.594 1.00 91.62 464 SER A O 1
ATOM 3848 N N . TYR A 1 465 ? 24.650 9.812 -6.538 1.00 92.75 465 TYR A N 1
ATOM 3849 C CA . TYR A 1 465 ? 23.288 9.508 -6.981 1.00 92.75 465 TYR A CA 1
ATOM 3850 C C . TYR A 1 465 ? 22.690 10.546 -7.943 1.00 92.75 465 TYR A C 1
ATOM 3852 O O . TYR A 1 465 ? 21.740 10.231 -8.658 1.00 92.75 465 TYR A O 1
ATOM 3860 N N . HIS A 1 466 ? 23.227 11.773 -7.986 1.00 91.56 466 HIS A N 1
ATOM 3861 C CA . HIS A 1 466 ? 22.752 12.832 -8.885 1.00 91.56 466 HIS A CA 1
ATOM 3862 C C . HIS A 1 466 ? 22.952 12.478 -10.360 1.00 91.56 466 HIS A C 1
ATOM 3864 O O . HIS A 1 466 ? 22.184 12.932 -11.208 1.00 91.56 466 HIS A O 1
ATOM 3870 N N . GLN A 1 467 ? 23.947 11.649 -10.674 1.00 90.56 467 GLN A N 1
ATOM 3871 C CA . GLN A 1 467 ? 24.223 11.228 -12.048 1.00 90.56 467 GLN A CA 1
ATOM 3872 C C . GLN A 1 467 ? 23.253 10.156 -12.544 1.00 90.56 467 GLN A C 1
ATOM 3874 O O . GLN A 1 467 ? 23.181 9.932 -13.745 1.00 90.56 467 GLN A O 1
ATOM 3879 N N . PHE A 1 468 ? 22.475 9.528 -11.664 1.00 94.56 468 PHE A N 1
ATOM 3880 C CA . PHE A 1 468 ? 21.533 8.487 -12.055 1.00 94.56 468 PHE A CA 1
ATOM 3881 C C . PHE A 1 468 ? 20.121 9.036 -12.270 1.00 94.56 468 PHE A C 1
ATOM 3883 O O . PHE A 1 468 ? 19.768 10.107 -11.776 1.00 94.56 468 PHE A O 1
ATOM 3890 N N . THR A 1 469 ? 19.289 8.303 -12.998 1.00 94.25 469 THR A N 1
ATOM 3891 C CA . THR A 1 469 ? 17.832 8.433 -12.988 1.00 94.25 469 THR A CA 1
ATOM 3892 C C . THR A 1 469 ? 17.242 7.621 -11.832 1.00 94.25 469 THR A C 1
ATOM 3894 O O . THR A 1 469 ? 17.900 6.773 -11.227 1.00 94.25 469 THR A O 1
ATOM 3897 N N . TYR A 1 470 ? 15.963 7.846 -11.512 1.00 92.56 470 TYR A N 1
ATOM 3898 C CA . TYR A 1 470 ? 15.263 6.999 -10.536 1.00 92.56 470 TYR A CA 1
ATOM 3899 C C . TYR A 1 470 ? 15.297 5.517 -10.940 1.00 92.56 470 TYR A C 1
ATOM 3901 O O . TYR A 1 470 ? 15.503 4.654 -10.091 1.00 92.56 470 TYR A O 1
ATOM 3909 N N . GLN A 1 471 ? 15.107 5.236 -12.229 1.00 92.56 471 GLN A N 1
ATOM 3910 C CA . GLN A 1 471 ? 15.135 3.892 -12.789 1.00 92.56 471 GLN A CA 1
ATOM 3911 C C . GLN A 1 471 ? 16.515 3.250 -12.617 1.00 92.56 471 GLN A C 1
ATOM 3913 O O . GLN A 1 471 ? 16.600 2.133 -12.117 1.00 92.56 471 GLN A O 1
ATOM 3918 N N . GLU A 1 472 ? 17.594 3.971 -12.922 1.00 94.56 472 GLU A N 1
ATOM 3919 C CA . GLU A 1 472 ? 18.958 3.482 -12.692 1.00 94.56 472 GLU A CA 1
ATOM 3920 C C . GLU A 1 472 ? 19.219 3.199 -11.199 1.00 94.56 472 GLU A C 1
ATOM 3922 O O . GLU A 1 472 ? 19.849 2.194 -10.876 1.00 94.56 472 GLU A O 1
ATOM 3927 N N . LEU A 1 473 ? 18.692 4.001 -10.262 1.00 94.25 473 LEU A N 1
ATOM 3928 C CA . LEU A 1 473 ? 18.846 3.704 -8.828 1.00 94.25 473 LEU A CA 1
ATOM 3929 C C . LEU A 1 473 ? 18.174 2.391 -8.400 1.00 94.25 473 LEU A C 1
ATOM 3931 O O . LEU A 1 473 ? 18.658 1.754 -7.465 1.00 94.25 473 LEU A O 1
ATOM 3935 N N . THR A 1 474 ? 17.102 1.952 -9.070 1.00 92.00 474 THR A N 1
ATOM 3936 C CA . THR A 1 474 ? 16.505 0.633 -8.779 1.00 92.00 474 THR A CA 1
ATOM 3937 C C . THR A 1 474 ? 17.486 -0.505 -9.064 1.00 92.00 474 THR A C 1
ATOM 3939 O O . THR A 1 474 ? 17.556 -1.451 -8.282 1.00 92.00 474 THR A O 1
ATOM 3942 N N . GLY A 1 475 ? 18.318 -0.375 -10.105 1.00 91.94 475 GLY A N 1
ATOM 3943 C CA . GLY A 1 475 ? 19.354 -1.360 -10.414 1.00 91.94 475 GLY A CA 1
ATOM 3944 C C . GLY A 1 475 ? 20.454 -1.422 -9.359 1.00 91.94 475 GLY A C 1
ATOM 3945 O O . GLY A 1 475 ? 20.867 -2.508 -8.954 1.00 91.94 475 GLY A O 1
ATOM 3946 N N . LEU A 1 476 ? 20.851 -0.272 -8.811 1.00 93.88 476 LEU A N 1
ATOM 3947 C CA . LEU A 1 476 ? 21.793 -0.239 -7.694 1.00 93.88 476 LEU A CA 1
ATOM 3948 C C . LEU A 1 476 ? 21.209 -0.889 -6.428 1.00 93.88 476 LEU A C 1
ATOM 3950 O O . LEU A 1 476 ? 21.911 -1.634 -5.746 1.00 93.88 476 LEU A O 1
ATOM 3954 N N . VAL A 1 477 ? 19.921 -0.669 -6.140 1.00 93.81 477 VAL A N 1
ATOM 3955 C CA . VAL A 1 477 ? 19.224 -1.370 -5.045 1.00 93.81 477 VAL A CA 1
ATOM 3956 C C . VAL A 1 477 ? 19.254 -2.884 -5.264 1.00 93.81 477 VAL A C 1
ATOM 3958 O O . VAL A 1 477 ? 19.563 -3.616 -4.326 1.00 93.81 477 VAL A O 1
ATOM 3961 N N . ASN A 1 478 ? 19.024 -3.355 -6.494 1.00 90.06 478 ASN A N 1
ATOM 3962 C CA . ASN A 1 478 ? 19.089 -4.781 -6.833 1.00 90.06 478 ASN A CA 1
ATOM 3963 C C . ASN A 1 478 ? 20.506 -5.363 -6.647 1.00 90.06 478 ASN A C 1
ATOM 3965 O O . ASN A 1 478 ? 20.651 -6.489 -6.167 1.00 90.06 478 ASN A O 1
ATOM 3969 N N . MET A 1 479 ? 21.556 -4.599 -6.971 1.00 91.75 479 MET A N 1
ATOM 3970 C CA . MET A 1 479 ? 22.947 -4.999 -6.714 1.00 91.75 479 MET A CA 1
ATOM 3971 C C . MET A 1 479 ? 23.252 -5.118 -5.221 1.00 91.75 479 MET A C 1
ATOM 3973 O O . MET A 1 479 ? 23.811 -6.130 -4.800 1.00 91.75 479 MET A O 1
ATOM 3977 N N . ILE A 1 480 ? 22.872 -4.115 -4.421 1.00 93.12 480 ILE A N 1
ATOM 3978 C CA . ILE A 1 480 ? 23.063 -4.128 -2.959 1.00 93.12 480 ILE A CA 1
ATOM 3979 C C . ILE A 1 480 ? 22.302 -5.306 -2.343 1.00 93.12 480 ILE A C 1
ATOM 3981 O O . ILE A 1 480 ? 22.837 -6.036 -1.511 1.00 93.12 480 ILE A O 1
ATOM 3985 N N . TYR A 1 481 ? 21.065 -5.521 -2.788 1.00 89.06 481 TYR A N 1
ATOM 3986 C CA . TYR A 1 481 ? 20.237 -6.639 -2.362 1.00 89.06 481 TYR A CA 1
ATOM 3987 C C . TYR A 1 481 ? 20.923 -7.992 -2.619 1.00 89.06 481 TYR A C 1
ATOM 3989 O O . TYR A 1 481 ? 21.044 -8.811 -1.705 1.00 89.06 481 TYR A O 1
ATOM 3997 N N . ASN A 1 482 ? 21.425 -8.220 -3.839 1.00 86.88 482 ASN A N 1
ATOM 3998 C CA . ASN A 1 482 ? 22.114 -9.467 -4.178 1.00 86.88 482 ASN A CA 1
ATOM 3999 C C . ASN A 1 482 ? 23.445 -9.630 -3.424 1.00 86.88 482 ASN A C 1
ATOM 4001 O O . ASN A 1 482 ? 23.786 -10.755 -3.065 1.00 86.88 482 ASN A O 1
ATOM 4005 N N . ASP A 1 483 ? 24.175 -8.543 -3.155 1.00 89.75 483 ASP A N 1
ATOM 4006 C CA . ASP A 1 483 ? 25.435 -8.574 -2.395 1.00 89.75 483 ASP A CA 1
ATOM 4007 C C . ASP A 1 483 ? 25.222 -8.982 -0.925 1.00 89.75 483 ASP A C 1
ATOM 4009 O O . ASP A 1 483 ? 25.971 -9.808 -0.397 1.00 89.75 483 ASP A O 1
ATOM 4013 N N . ILE A 1 484 ? 24.164 -8.465 -0.288 1.00 89.44 484 ILE A N 1
ATOM 4014 C CA . ILE A 1 484 ? 23.870 -8.698 1.136 1.00 89.44 484 ILE A CA 1
ATOM 4015 C C . ILE A 1 484 ? 23.171 -10.039 1.367 1.00 89.44 484 ILE A C 1
ATOM 4017 O O . ILE A 1 484 ? 23.586 -10.819 2.230 1.00 89.44 484 ILE A O 1
ATOM 4021 N N . PHE A 1 485 ? 22.104 -10.326 0.615 1.00 83.88 485 PHE A N 1
ATOM 4022 C CA . PHE A 1 485 ? 21.290 -11.520 0.860 1.00 83.88 485 PHE A CA 1
ATOM 4023 C C . PHE A 1 485 ? 21.803 -12.761 0.133 1.00 83.88 485 PHE A C 1
ATOM 4025 O O . PHE A 1 485 ? 21.566 -13.867 0.617 1.00 83.88 485 PHE A O 1
ATOM 4032 N N . LYS A 1 486 ? 22.516 -12.598 -0.993 1.00 81.62 486 LYS A N 1
ATOM 4033 C CA . LYS A 1 486 ? 23.042 -13.695 -1.830 1.00 81.62 486 LYS A CA 1
ATOM 4034 C C . LYS A 1 486 ? 22.013 -14.828 -2.033 1.00 81.62 486 LYS A C 1
ATOM 4036 O O . LYS A 1 486 ? 22.297 -15.978 -1.684 1.00 81.62 486 LYS A O 1
ATOM 4041 N N . PRO A 1 487 ? 20.799 -14.519 -2.531 1.00 71.00 487 PRO A N 1
ATOM 4042 C CA . PRO A 1 487 ? 19.706 -15.486 -2.593 1.00 71.00 487 PRO A CA 1
ATOM 4043 C C . PRO A 1 487 ? 20.079 -16.686 -3.476 1.00 71.00 487 PRO A C 1
ATOM 4045 O O . PRO A 1 487 ? 20.519 -16.508 -4.610 1.00 71.00 487 PRO A O 1
ATOM 4048 N N . LYS A 1 488 ? 19.898 -17.906 -2.950 1.00 64.88 488 LYS A N 1
ATOM 4049 C CA . LYS A 1 488 ? 20.219 -19.167 -3.649 1.00 64.88 488 LYS A CA 1
ATOM 4050 C C . LYS A 1 488 ? 19.049 -19.739 -4.452 1.00 64.88 488 LYS A C 1
ATOM 4052 O O . LYS A 1 488 ? 19.274 -20.419 -5.444 1.00 64.88 488 LYS A O 1
ATOM 4057 N N . LYS A 1 489 ? 17.812 -19.481 -4.022 1.00 57.94 489 LYS A N 1
ATOM 4058 C CA . LYS A 1 489 ? 16.574 -19.867 -4.707 1.00 57.94 489 LYS A CA 1
ATOM 4059 C C . LYS A 1 489 ? 15.725 -18.608 -4.887 1.00 57.94 489 LYS A C 1
ATOM 4061 O O . LYS A 1 489 ? 15.696 -17.742 -4.015 1.00 57.94 489 LYS A O 1
ATOM 4066 N N . ARG A 1 490 ? 15.098 -18.459 -6.052 1.00 58.41 490 ARG A N 1
ATOM 4067 C CA . ARG A 1 490 ? 14.208 -17.333 -6.374 1.00 58.41 490 ARG A CA 1
ATOM 4068 C C . ARG A 1 490 ? 12.868 -17.913 -6.784 1.00 58.41 490 ARG A C 1
ATOM 4070 O O . ARG A 1 490 ? 12.843 -18.779 -7.651 1.00 58.41 490 ARG A O 1
ATOM 4077 N N . GLN A 1 491 ? 11.791 -17.440 -6.166 1.00 51.66 491 GLN A N 1
ATOM 4078 C CA . GLN A 1 491 ? 10.443 -17.969 -6.358 1.00 51.66 491 GLN A CA 1
ATOM 4079 C C . GLN A 1 491 ? 10.048 -17.996 -7.841 1.00 51.66 491 GLN A C 1
ATOM 4081 O O . GLN A 1 491 ? 10.334 -17.053 -8.584 1.00 51.66 491 GLN A O 1
ATOM 4086 N N . ASP A 1 492 ? 9.390 -19.071 -8.265 1.00 53.19 492 ASP A N 1
ATOM 4087 C CA . ASP A 1 492 ? 8.800 -19.166 -9.596 1.00 53.19 492 ASP A CA 1
ATOM 4088 C C . ASP A 1 492 ? 7.317 -18.834 -9.506 1.00 53.19 492 ASP A C 1
ATOM 4090 O O . ASP A 1 492 ? 6.520 -19.568 -8.924 1.00 53.19 492 ASP A O 1
ATOM 4094 N N . HIS A 1 493 ? 6.939 -17.693 -10.075 1.00 51.91 493 HIS A N 1
ATOM 4095 C CA . HIS A 1 493 ? 5.536 -17.361 -10.258 1.00 51.91 493 HIS A CA 1
ATOM 4096 C C . HIS A 1 493 ? 5.053 -18.051 -11.539 1.00 51.91 493 HIS A C 1
ATOM 4098 O O . HIS A 1 493 ? 5.253 -17.558 -12.644 1.00 51.91 493 HIS A O 1
ATOM 4104 N N . SER A 1 494 ? 4.468 -19.241 -11.384 1.00 45.84 494 SER A N 1
ATOM 4105 C CA . SER A 1 494 ? 4.028 -20.108 -12.488 1.00 45.84 494 SER A CA 1
ATOM 4106 C C . SER A 1 494 ? 2.603 -19.831 -12.987 1.00 45.84 494 SER A C 1
ATOM 4108 O O . SER A 1 494 ? 2.225 -20.343 -14.045 1.00 45.84 494 SER A O 1
ATOM 4110 N N . LEU A 1 495 ? 1.821 -19.033 -12.252 1.00 45.25 495 LEU A N 1
ATOM 4111 C CA . LEU A 1 495 ? 0.400 -18.807 -12.517 1.00 45.25 495 LEU A CA 1
ATOM 4112 C C . LEU A 1 495 ? 0.199 -17.719 -13.580 1.00 45.25 495 LEU A C 1
ATOM 4114 O O . LEU A 1 495 ? 0.458 -16.542 -13.329 1.00 45.25 495 LEU A O 1
ATOM 4118 N N . ALA A 1 496 ? -0.301 -18.119 -14.750 1.00 54.91 496 ALA A N 1
ATOM 4119 C CA . ALA A 1 496 ? -0.818 -17.211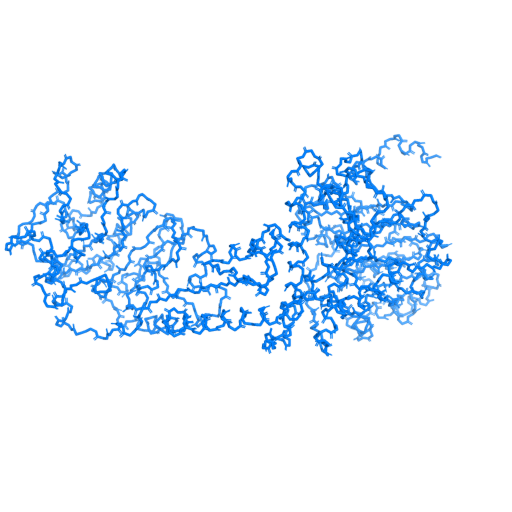 -15.767 1.00 54.91 496 ALA A CA 1
ATOM 4120 C C . ALA A 1 496 ? -2.358 -17.264 -15.752 1.00 54.91 496 ALA A C 1
ATOM 4122 O O . ALA A 1 496 ? -2.920 -18.358 -15.788 1.00 54.91 496 ALA A O 1
ATOM 4123 N N . PRO A 1 497 ? -3.058 -16.121 -15.662 1.00 53.47 497 PRO A N 1
ATOM 4124 C CA . PRO A 1 497 ? -4.501 -16.082 -15.878 1.00 53.47 497 PRO A CA 1
ATOM 4125 C C . PRO A 1 497 ? -4.825 -16.368 -17.354 1.00 53.47 497 PRO A C 1
ATOM 4127 O O . PRO A 1 497 ? -4.043 -16.006 -18.233 1.00 53.47 497 PRO A O 1
ATOM 4130 N N . GLN A 1 498 ? -5.981 -16.973 -17.638 1.00 57.38 498 GLN A N 1
ATOM 4131 C CA . GLN A 1 498 ? -6.475 -17.126 -19.013 1.00 57.38 498 GLN A CA 1
ATOM 4132 C C . GLN A 1 498 ? -6.852 -15.748 -19.594 1.00 57.38 498 GLN A C 1
ATOM 4134 O O . GLN A 1 498 ? -7.574 -14.983 -18.950 1.00 57.38 498 GLN A O 1
ATOM 4139 N N . PHE A 1 499 ? -6.355 -15.422 -20.792 1.00 59.28 499 PHE A N 1
ATOM 4140 C CA . PHE A 1 499 ? -6.799 -14.261 -21.582 1.00 59.28 499 PHE A CA 1
ATOM 4141 C C . PHE A 1 499 ? -7.800 -14.688 -22.661 1.00 59.28 499 PHE A C 1
ATOM 4143 O O . PHE A 1 499 ? -7.910 -15.872 -22.973 1.00 59.28 499 PHE A O 1
ATOM 4150 N N . PHE A 1 500 ? -8.556 -13.728 -23.199 1.00 53.78 500 PHE A N 1
ATOM 4151 C CA . PHE A 1 500 ? -9.486 -13.984 -24.303 1.00 53.78 500 PHE A CA 1
ATOM 4152 C C . PHE A 1 500 ? -8.741 -14.379 -25.581 1.00 53.78 500 PHE A C 1
ATOM 4154 O O . PHE A 1 500 ? -7.645 -13.894 -25.818 1.00 53.78 500 PHE A O 1
ATOM 4161 N N . SER A 1 501 ? -9.367 -15.196 -26.428 1.00 57.59 501 SER A N 1
ATOM 4162 C CA . SER A 1 501 ? -8.815 -15.613 -27.724 1.00 57.59 501 SER A CA 1
ATOM 4163 C C . SER A 1 501 ? -8.750 -14.487 -28.766 1.00 57.59 501 SER A C 1
ATOM 4165 O O . SER A 1 501 ? -7.974 -14.572 -29.713 1.00 57.59 501 SER A O 1
ATOM 4167 N N . ASP A 1 502 ? -9.556 -13.432 -28.608 1.00 69.19 502 ASP A N 1
ATOM 4168 C CA . ASP A 1 502 ? -9.562 -12.279 -29.511 1.00 69.19 502 ASP A CA 1
ATOM 4169 C C . ASP A 1 502 ? -8.306 -11.405 -29.338 1.00 69.19 502 ASP A C 1
ATOM 4171 O O . ASP A 1 502 ? -7.980 -10.961 -28.234 1.00 69.19 502 ASP A O 1
ATOM 4175 N N . TRP A 1 503 ? -7.622 -11.120 -30.451 1.00 72.12 503 TRP A N 1
ATOM 4176 C CA . TRP A 1 503 ? -6.339 -10.408 -30.477 1.00 72.12 503 TRP A CA 1
ATOM 4177 C C . TRP A 1 503 ? -6.426 -8.969 -29.954 1.00 72.12 503 TRP A C 1
ATOM 4179 O O . TRP A 1 503 ? -5.549 -8.526 -29.205 1.00 72.12 503 TRP A O 1
ATOM 4189 N N . GLU A 1 504 ? -7.477 -8.226 -30.308 1.00 74.50 504 GLU A N 1
ATOM 4190 C CA . GLU A 1 504 ? -7.619 -6.837 -29.864 1.00 74.50 504 GLU A CA 1
ATOM 4191 C C . GLU A 1 504 ? -7.930 -6.759 -28.367 1.00 74.50 504 GLU A C 1
ATOM 4193 O O . GLU A 1 504 ? -7.399 -5.886 -27.660 1.00 74.50 504 GLU A O 1
ATOM 4198 N N . LEU A 1 505 ? -8.772 -7.673 -27.881 1.00 79.19 505 LEU A N 1
ATOM 4199 C CA . LEU A 1 505 ? -9.161 -7.762 -26.480 1.00 79.19 505 LEU A CA 1
ATOM 4200 C C . LEU A 1 505 ? -8.009 -8.267 -25.602 1.00 79.19 505 LEU A C 1
ATOM 4202 O O . LEU A 1 505 ? -7.800 -7.738 -24.507 1.00 79.19 505 LEU A O 1
ATOM 4206 N N . ALA A 1 506 ? -7.209 -9.213 -26.089 1.00 78.50 506 ALA A N 1
ATOM 4207 C CA . ALA A 1 506 ? -6.025 -9.696 -25.390 1.00 78.50 506 ALA A CA 1
ATOM 4208 C C . ALA A 1 506 ? -4.948 -8.613 -25.228 1.00 78.50 506 ALA A C 1
ATOM 4210 O O . ALA A 1 506 ? -4.429 -8.413 -24.126 1.00 78.50 506 ALA A O 1
ATOM 4211 N N . LEU A 1 507 ? -4.659 -7.847 -26.290 1.00 82.25 507 LEU A N 1
ATOM 4212 C CA . LEU A 1 507 ? -3.735 -6.707 -26.216 1.00 82.25 507 LEU A CA 1
ATOM 4213 C C . LEU A 1 507 ? -4.217 -5.653 -25.210 1.00 82.25 507 LEU A C 1
ATOM 4215 O O . LEU A 1 507 ? -3.414 -5.082 -24.470 1.00 82.25 507 LEU A O 1
ATOM 4219 N N . PHE A 1 508 ? -5.531 -5.429 -25.123 1.00 85.31 508 PHE A N 1
ATOM 4220 C CA . PHE A 1 508 ? -6.115 -4.578 -24.088 1.00 85.31 508 PHE A CA 1
ATOM 4221 C C . PHE A 1 508 ? -5.902 -5.164 -22.677 1.00 85.31 508 PHE A C 1
ATOM 4223 O O . PHE A 1 508 ? -5.421 -4.455 -21.784 1.00 85.31 508 PHE A O 1
ATOM 4230 N N . GLN A 1 509 ? -6.176 -6.461 -22.477 1.00 83.56 509 GLN A N 1
ATOM 4231 C CA . GLN A 1 509 ? -5.994 -7.156 -21.192 1.00 83.56 509 GLN A CA 1
ATOM 4232 C C . GLN A 1 509 ? -4.542 -7.151 -20.702 1.00 83.56 509 GLN A C 1
ATOM 4234 O O . GLN A 1 509 ? -4.308 -6.981 -19.501 1.00 83.56 509 GLN A O 1
ATOM 4239 N N . LEU A 1 510 ? -3.570 -7.250 -21.614 1.00 82.62 510 LEU A N 1
ATOM 4240 C CA . LEU A 1 510 ? -2.140 -7.184 -21.295 1.00 82.62 510 LEU A CA 1
ATOM 4241 C C . LEU A 1 510 ? -1.748 -5.872 -20.602 1.00 82.62 510 LEU A C 1
ATOM 4243 O O . LEU A 1 510 ? -0.854 -5.853 -19.752 1.00 82.62 510 LEU A O 1
ATOM 4247 N N . THR A 1 511 ? -2.457 -4.774 -20.886 1.00 85.50 511 THR A N 1
ATOM 4248 C CA . THR A 1 511 ? -2.220 -3.495 -20.196 1.00 85.50 511 THR A CA 1
ATOM 4249 C C . THR A 1 511 ? -2.774 -3.469 -18.766 1.00 85.50 511 THR A C 1
ATOM 4251 O O . THR A 1 511 ? -2.364 -2.626 -17.962 1.00 85.50 511 THR A O 1
ATOM 4254 N N . ASN A 1 512 ? -3.666 -4.400 -18.403 1.00 84.56 512 ASN A N 1
ATOM 4255 C CA . ASN A 1 512 ? -4.341 -4.461 -17.103 1.00 84.56 512 ASN A CA 1
ATOM 4256 C C . ASN A 1 512 ? -4.975 -3.106 -16.709 1.00 84.56 512 ASN A C 1
ATOM 4258 O O . ASN A 1 512 ? -4.856 -2.631 -15.568 1.00 84.56 512 ASN A O 1
ATOM 4262 N N . SER A 1 513 ? -5.575 -2.422 -17.684 1.00 86.81 513 SER A N 1
ATOM 4263 C CA . SER A 1 513 ? -6.259 -1.143 -17.512 1.00 86.81 513 SER A CA 1
ATOM 4264 C C . SER A 1 513 ? -7.743 -1.266 -17.856 1.00 86.81 513 SER A C 1
ATOM 4266 O O . SER A 1 513 ? -8.189 -2.230 -18.467 1.00 86.81 513 SER A O 1
ATOM 4268 N N . THR A 1 514 ? -8.519 -0.269 -17.440 1.00 85.69 514 THR A N 1
ATOM 4269 C CA . THR A 1 514 ? -9.925 -0.119 -17.844 1.00 85.69 514 THR A CA 1
ATOM 4270 C C . THR A 1 514 ? -10.081 0.773 -19.077 1.00 85.69 514 THR A C 1
ATOM 4272 O O . THR A 1 514 ? -11.188 0.944 -19.571 1.00 85.69 514 THR A O 1
ATOM 4275 N N . PHE A 1 515 ? -8.989 1.379 -19.552 1.00 92.31 515 PHE A N 1
ATOM 4276 C CA . PHE A 1 515 ? -8.978 2.376 -20.622 1.00 92.31 515 PHE A CA 1
ATOM 4277 C C . PHE A 1 515 ? -7.577 2.490 -21.244 1.00 92.31 515 PHE A C 1
ATOM 4279 O O . PHE A 1 515 ? -6.581 2.430 -20.515 1.00 92.31 515 PHE A O 1
ATOM 4286 N N . LEU A 1 516 ? -7.491 2.702 -22.564 1.00 94.56 516 LEU A N 1
ATOM 4287 C CA . LEU A 1 516 ? -6.241 2.991 -23.281 1.00 94.56 516 LEU A CA 1
ATOM 4288 C C . LEU A 1 516 ? -6.139 4.486 -23.603 1.00 94.56 516 LEU A C 1
ATOM 4290 O O . LEU A 1 516 ? -6.928 5.018 -24.375 1.00 94.56 516 LEU A O 1
ATOM 4294 N N . GLY A 1 517 ? -5.139 5.166 -23.039 1.00 95.00 517 GLY A N 1
ATOM 4295 C CA . GLY A 1 517 ? -4.884 6.582 -23.325 1.00 95.00 517 GLY A CA 1
ATOM 4296 C C . GLY A 1 517 ? -4.177 6.814 -24.666 1.00 95.00 517 GLY A C 1
ATOM 4297 O O . GLY A 1 517 ? -4.408 7.826 -25.331 1.00 95.00 517 GLY A O 1
ATOM 4298 N N . ILE A 1 518 ? -3.339 5.866 -25.084 1.00 97.12 518 ILE A N 1
ATOM 4299 C CA . ILE A 1 518 ? -2.726 5.795 -26.417 1.00 97.12 518 ILE A CA 1
ATOM 4300 C C . ILE A 1 518 ? -3.021 4.398 -26.954 1.00 97.12 518 ILE A C 1
ATOM 4302 O O . ILE A 1 518 ? -2.770 3.415 -26.255 1.00 97.12 518 ILE A O 1
ATOM 4306 N N . ASP A 1 519 ? -3.578 4.332 -28.158 1.00 96.06 519 ASP A N 1
ATOM 4307 C CA . ASP A 1 519 ? -3.993 3.083 -28.787 1.00 96.06 519 ASP A CA 1
ATOM 4308 C C . ASP A 1 519 ? -3.469 3.030 -30.226 1.00 96.06 519 ASP A C 1
ATOM 4310 O O . ASP A 1 519 ? -3.945 3.742 -31.118 1.00 96.06 519 ASP A O 1
ATOM 4314 N N . ASN A 1 520 ? -2.439 2.210 -30.423 1.00 96.25 520 ASN A N 1
ATOM 4315 C CA . ASN A 1 520 ? -1.893 1.832 -31.721 1.00 96.25 520 ASN A CA 1
ATOM 4316 C C . ASN A 1 520 ? -2.009 0.317 -31.956 1.00 96.25 520 ASN A C 1
ATOM 4318 O O . ASN A 1 520 ? -1.173 -0.247 -32.662 1.00 96.25 520 ASN A O 1
ATOM 4322 N N . ARG A 1 521 ? -3.024 -0.354 -31.382 1.00 93.62 521 ARG A N 1
ATOM 4323 C CA . ARG A 1 521 ? -3.211 -1.810 -31.536 1.00 93.62 521 ARG A CA 1
ATOM 4324 C C . ARG A 1 521 ? -3.259 -2.252 -32.995 1.00 93.62 521 ARG A C 1
ATOM 4326 O O . ARG A 1 521 ? -2.539 -3.172 -33.345 1.00 93.62 521 ARG A O 1
ATOM 4333 N N . LYS A 1 522 ? -4.011 -1.551 -33.851 1.00 92.25 522 LYS A N 1
ATOM 4334 C CA . LYS A 1 522 ? -4.109 -1.876 -35.287 1.00 92.25 522 LYS A CA 1
ATOM 4335 C C . LYS A 1 522 ? -2.738 -1.914 -35.971 1.00 92.25 522 LYS A C 1
ATOM 4337 O O . LYS A 1 522 ? -2.370 -2.933 -36.540 1.00 92.25 522 LYS A O 1
ATOM 4342 N N . ARG A 1 523 ? -1.944 -0.851 -35.797 1.00 94.25 523 ARG A N 1
ATOM 4343 C CA . ARG A 1 523 ? -0.581 -0.758 -36.342 1.00 94.25 523 ARG A CA 1
ATOM 4344 C C . ARG A 1 523 ? 0.338 -1.849 -35.785 1.00 94.25 523 ARG A C 1
ATOM 4346 O O . ARG A 1 523 ? 1.106 -2.435 -36.534 1.00 94.25 523 ARG A O 1
ATOM 4353 N N . LEU A 1 524 ? 0.257 -2.136 -34.482 1.00 95.00 524 LEU A N 1
ATOM 4354 C CA . LEU A 1 524 ? 1.015 -3.231 -33.866 1.00 95.00 524 LEU A CA 1
ATOM 4355 C C . LEU A 1 524 ? 0.649 -4.579 -34.498 1.00 95.00 524 LEU A C 1
ATOM 4357 O O . LEU A 1 524 ? 1.531 -5.342 -34.871 1.00 95.00 524 LEU A O 1
ATOM 4361 N N . THR A 1 525 ? -0.644 -4.856 -34.643 1.00 91.88 525 THR A N 1
ATOM 4362 C CA . THR A 1 525 ? -1.172 -6.082 -35.244 1.00 91.88 525 THR A CA 1
ATOM 4363 C C . THR A 1 525 ? -0.749 -6.254 -36.703 1.00 91.88 525 THR A C 1
ATOM 4365 O O . THR A 1 525 ? -0.459 -7.374 -37.118 1.00 91.88 525 THR A O 1
ATOM 4368 N N . GLU A 1 526 ? -0.703 -5.171 -37.476 1.00 92.94 526 GLU A N 1
ATOM 4369 C CA . GLU A 1 526 ? -0.198 -5.171 -38.853 1.00 92.94 526 GLU A CA 1
ATOM 4370 C C . GLU A 1 526 ? 1.305 -5.474 -38.882 1.00 92.94 526 GLU A C 1
ATOM 4372 O O . GLU A 1 526 ? 1.704 -6.476 -39.468 1.00 92.94 526 GLU A O 1
ATOM 4377 N N . MET A 1 527 ? 2.117 -4.709 -38.144 1.00 95.06 527 MET A N 1
ATOM 4378 C CA . MET A 1 527 ? 3.577 -4.886 -38.115 1.00 95.06 527 MET A CA 1
ATOM 4379 C C . MET A 1 527 ? 4.014 -6.246 -37.550 1.00 95.06 527 MET A C 1
ATOM 4381 O O . MET A 1 527 ? 5.034 -6.806 -37.950 1.00 95.06 527 MET A O 1
ATOM 4385 N N . LEU A 1 528 ? 3.245 -6.831 -36.627 1.00 93.06 528 LEU A N 1
ATOM 4386 C CA . LEU A 1 528 ? 3.497 -8.186 -36.127 1.00 93.06 528 LEU A CA 1
ATOM 4387 C C . LEU A 1 528 ? 3.444 -9.234 -37.249 1.00 93.06 528 LEU A C 1
ATOM 4389 O O . LEU A 1 528 ? 4.219 -10.193 -37.212 1.00 93.06 528 LEU A O 1
ATOM 4393 N N . LYS A 1 529 ? 2.588 -9.044 -38.260 1.00 92.19 529 LYS A N 1
ATOM 4394 C CA . LYS A 1 529 ? 2.464 -9.965 -39.400 1.00 92.19 529 LYS A CA 1
ATOM 4395 C C . LYS A 1 529 ? 3.626 -9.844 -40.385 1.00 92.19 529 LYS A C 1
ATOM 4397 O O . LYS A 1 529 ? 3.860 -10.791 -41.130 1.00 92.19 529 LYS A O 1
ATOM 4402 N N . ASP A 1 530 ? 4.407 -8.769 -40.352 1.00 94.00 530 ASP A N 1
ATOM 4403 C CA . ASP A 1 530 ? 5.534 -8.587 -41.269 1.00 94.00 530 ASP A CA 1
ATOM 4404 C C . ASP A 1 530 ? 6.659 -9.587 -40.990 1.00 94.00 530 ASP A C 1
ATOM 4406 O O . ASP A 1 530 ? 7.048 -9.823 -39.840 1.00 94.00 530 ASP A O 1
ATOM 4410 N N . ASN A 1 531 ? 7.236 -10.170 -42.042 1.00 94.56 531 ASN A N 1
ATOM 4411 C CA . ASN A 1 531 ? 8.350 -11.113 -41.921 1.00 94.56 531 ASN A CA 1
ATOM 4412 C C . ASN A 1 531 ? 9.703 -10.388 -41.779 1.00 94.56 531 ASN A C 1
ATOM 4414 O O . ASN A 1 531 ? 10.613 -10.546 -42.593 1.00 94.56 531 ASN A O 1
ATOM 4418 N N . VAL A 1 532 ? 9.815 -9.584 -40.724 1.00 95.62 532 VAL A N 1
ATOM 4419 C CA . VAL A 1 532 ? 11.027 -8.876 -40.283 1.00 95.62 532 VAL A CA 1
ATOM 4420 C C . VAL A 1 532 ? 11.482 -9.414 -38.923 1.00 95.62 532 VAL A C 1
ATOM 4422 O O . VAL A 1 532 ? 10.654 -9.973 -38.186 1.00 95.62 532 VAL A O 1
ATOM 4425 N N . PRO A 1 533 ? 12.775 -9.297 -38.562 1.00 96.75 533 PRO A N 1
ATOM 4426 C CA . PRO A 1 533 ? 13.229 -9.704 -37.240 1.00 96.75 533 PRO A CA 1
ATOM 4427 C C . PRO A 1 533 ? 12.617 -8.824 -36.150 1.00 96.75 533 PRO A C 1
ATOM 4429 O O . PRO A 1 533 ? 12.473 -7.614 -36.315 1.00 96.75 533 PRO A O 1
ATOM 4432 N N . LYS A 1 534 ? 12.273 -9.439 -35.020 1.00 96.50 534 LYS A N 1
ATOM 4433 C CA . LYS A 1 534 ? 11.578 -8.761 -33.916 1.00 96.50 534 LYS A CA 1
ATOM 4434 C C . LYS A 1 534 ? 12.373 -8.915 -32.635 1.00 96.50 534 LYS A C 1
ATOM 4436 O O . LYS A 1 534 ? 12.815 -10.019 -32.323 1.00 96.50 534 LYS A O 1
ATOM 4441 N N . GLY A 1 535 ? 12.557 -7.825 -31.900 1.00 96.75 535 GLY A N 1
ATOM 4442 C CA . GLY A 1 535 ? 13.122 -7.854 -30.554 1.00 96.75 535 GLY A CA 1
ATOM 4443 C C . GLY A 1 535 ? 12.027 -7.712 -29.511 1.00 96.75 535 GLY A C 1
ATOM 4444 O O . GLY A 1 535 ? 11.219 -6.794 -29.573 1.00 96.75 535 GLY A O 1
ATOM 4445 N N . TYR A 1 536 ? 11.992 -8.610 -28.542 1.00 93.06 536 TYR A N 1
ATOM 4446 C CA . TYR A 1 536 ? 10.915 -8.688 -27.573 1.00 93.06 536 TYR A CA 1
ATOM 4447 C C . TYR A 1 536 ? 11.457 -8.595 -26.144 1.00 93.06 536 TYR A C 1
ATOM 4449 O O . TYR A 1 536 ? 12.231 -9.448 -25.713 1.00 93.06 536 TYR A O 1
ATOM 4457 N N . PHE A 1 537 ? 11.051 -7.552 -25.412 1.00 92.25 537 PHE A N 1
ATOM 4458 C CA . PHE A 1 537 ? 11.355 -7.359 -23.994 1.00 92.25 537 PHE A CA 1
ATOM 4459 C C . PHE A 1 537 ? 10.110 -7.689 -23.165 1.00 92.25 537 PHE A C 1
ATOM 4461 O O . PHE A 1 537 ? 9.152 -6.905 -23.173 1.00 92.25 537 PHE A O 1
ATOM 4468 N N . PRO A 1 538 ? 10.097 -8.835 -22.467 1.00 87.75 538 PRO A N 1
ATOM 4469 C CA . PRO A 1 538 ? 8.905 -9.330 -21.812 1.00 87.75 538 PRO A CA 1
ATOM 4470 C C . PRO A 1 538 ? 8.527 -8.541 -20.566 1.00 87.75 538 PRO A C 1
ATOM 4472 O O . PRO A 1 538 ? 9.357 -7.939 -19.884 1.00 87.75 538 PRO A O 1
ATOM 4475 N N . GLY A 1 539 ? 7.231 -8.575 -20.275 1.00 81.19 539 GLY A N 1
ATOM 4476 C CA . GLY A 1 539 ? 6.620 -8.015 -19.088 1.00 81.19 539 GLY A CA 1
ATOM 4477 C C . GLY A 1 539 ? 6.370 -9.082 -18.025 1.00 81.19 539 GLY A C 1
ATOM 4478 O O . GLY A 1 539 ? 7.107 -10.054 -17.862 1.00 81.19 539 GLY A O 1
ATOM 4479 N N . ARG A 1 540 ? 5.310 -8.875 -17.239 1.00 74.00 540 ARG A N 1
ATOM 4480 C CA . ARG A 1 540 ? 4.965 -9.764 -16.115 1.00 74.00 540 ARG A CA 1
ATOM 4481 C C . ARG A 1 540 ? 4.182 -10.999 -16.546 1.00 74.00 540 ARG A C 1
ATOM 4483 O O . ARG A 1 540 ? 4.092 -11.936 -15.759 1.00 74.00 540 ARG A O 1
ATOM 4490 N N . PHE A 1 541 ? 3.600 -10.998 -17.743 1.00 78.00 541 PHE A N 1
ATOM 4491 C CA . PHE A 1 541 ? 2.689 -12.043 -18.203 1.00 78.00 541 PHE A CA 1
ATOM 4492 C C . PHE A 1 541 ? 3.306 -12.839 -19.353 1.00 78.00 541 PHE A C 1
ATOM 4494 O O . PHE A 1 541 ? 2.626 -13.129 -20.330 1.00 78.00 541 PHE A O 1
ATOM 4501 N N . ILE A 1 542 ? 4.593 -13.193 -19.232 1.00 79.88 542 ILE A N 1
ATOM 4502 C CA . ILE A 1 542 ? 5.394 -13.684 -20.361 1.00 79.88 542 ILE A CA 1
ATOM 4503 C C . ILE A 1 542 ? 4.749 -14.836 -21.131 1.00 79.88 542 ILE A C 1
ATOM 4505 O O . ILE A 1 542 ? 4.808 -14.824 -22.348 1.00 79.88 542 ILE A O 1
ATOM 4509 N N . LYS A 1 543 ? 4.101 -15.795 -20.455 1.00 79.44 543 LYS A N 1
ATOM 4510 C CA . LYS A 1 543 ? 3.454 -16.942 -21.114 1.00 79.44 543 LYS A CA 1
ATOM 4511 C C . LYS A 1 543 ? 2.424 -16.474 -22.142 1.00 79.44 543 LYS A C 1
ATOM 4513 O O . LYS A 1 543 ? 2.510 -16.813 -23.312 1.00 79.44 543 LYS A O 1
ATOM 4518 N N . ASN A 1 544 ? 1.525 -15.597 -21.711 1.00 79.88 544 ASN A N 1
ATOM 4519 C CA . ASN A 1 544 ? 0.500 -15.038 -22.577 1.00 79.88 544 ASN A CA 1
ATOM 4520 C C . ASN A 1 544 ? 1.122 -14.079 -23.597 1.00 79.88 544 ASN A C 1
ATOM 4522 O O . ASN A 1 544 ? 0.720 -14.040 -24.746 1.00 79.88 544 ASN A O 1
ATOM 4526 N N . GLU A 1 545 ? 2.125 -13.300 -23.203 1.00 86.75 545 GLU A N 1
ATOM 4527 C CA . GLU A 1 545 ? 2.791 -12.390 -24.128 1.00 86.75 545 GLU A CA 1
ATOM 4528 C C . GLU A 1 545 ? 3.534 -13.139 -25.264 1.00 86.75 545 GLU A C 1
ATOM 4530 O O . GLU A 1 545 ? 3.553 -12.646 -26.389 1.00 86.75 545 GLU A O 1
ATOM 4535 N N . LEU A 1 546 ? 4.093 -14.334 -25.014 1.00 87.69 546 LEU A N 1
ATOM 4536 C CA . LEU A 1 546 ? 4.697 -15.193 -26.046 1.00 87.69 546 LEU A CA 1
ATOM 4537 C C . LEU A 1 546 ? 3.659 -15.677 -27.061 1.00 87.69 546 LEU A C 1
ATOM 4539 O O . LEU A 1 546 ? 3.928 -15.662 -28.260 1.00 87.69 546 LEU A O 1
ATOM 4543 N N . GLU A 1 547 ? 2.465 -16.032 -26.597 1.00 86.31 547 GLU A N 1
ATOM 4544 C CA . GLU A 1 547 ? 1.347 -16.392 -27.470 1.00 86.31 547 GLU A CA 1
ATOM 4545 C C . GLU A 1 547 ? 1.037 -15.263 -28.470 1.00 86.31 547 GLU A C 1
ATOM 4547 O O . GLU A 1 547 ? 1.029 -15.464 -29.686 1.00 86.31 547 GLU A O 1
ATOM 4552 N N . TYR A 1 548 ? 0.867 -14.034 -27.968 1.00 86.81 548 TYR A N 1
ATOM 4553 C CA . TYR A 1 548 ? 0.443 -12.894 -28.790 1.00 86.81 548 TYR A CA 1
ATOM 4554 C C . TYR A 1 548 ? 1.551 -12.271 -29.635 1.00 86.81 548 TYR A C 1
ATOM 4556 O O . TYR A 1 548 ? 1.283 -11.835 -30.754 1.00 86.81 548 TYR A O 1
ATOM 4564 N N . PHE A 1 549 ? 2.776 -12.175 -29.115 1.00 91.06 549 PHE A N 1
ATOM 4565 C CA . PHE A 1 549 ? 3.872 -11.484 -29.804 1.00 91.06 549 PHE A CA 1
ATOM 4566 C C . PHE A 1 549 ? 4.774 -12.421 -30.605 1.00 91.06 549 PHE A C 1
ATOM 4568 O O . PHE A 1 549 ? 5.565 -11.936 -31.416 1.00 91.06 549 PHE A O 1
ATOM 4575 N N . VAL A 1 550 ? 4.662 -13.739 -30.402 1.00 91.44 550 VAL A N 1
ATOM 4576 C CA . VAL A 1 550 ? 5.502 -14.734 -31.080 1.00 91.44 550 VAL A CA 1
ATOM 4577 C C . VAL A 1 550 ? 4.659 -15.744 -31.848 1.00 91.44 550 VAL A C 1
ATOM 4579 O O . VAL A 1 550 ? 4.767 -15.783 -33.073 1.00 91.44 550 VAL A O 1
ATOM 4582 N N . LEU A 1 551 ? 3.802 -16.520 -31.174 1.00 90.44 551 LEU A N 1
ATOM 4583 C CA . LEU A 1 551 ? 3.117 -17.643 -31.822 1.00 90.44 551 LEU A CA 1
ATOM 4584 C C . LEU A 1 551 ? 2.106 -17.184 -32.878 1.00 90.44 551 LEU A C 1
ATOM 4586 O O . LEU A 1 551 ? 2.247 -17.502 -34.059 1.00 90.44 551 LEU A O 1
ATOM 4590 N N . GLN A 1 552 ? 1.108 -16.403 -32.469 1.00 88.94 552 GLN A N 1
ATOM 4591 C CA . GLN A 1 552 ? 0.025 -15.973 -33.354 1.00 88.94 552 GLN A CA 1
ATOM 4592 C C . GLN A 1 552 ? 0.514 -15.169 -34.579 1.00 88.94 552 GLN A C 1
ATOM 4594 O O . GLN A 1 552 ? 0.032 -15.416 -35.689 1.00 88.94 552 GLN A O 1
ATOM 4599 N N . PRO A 1 553 ? 1.509 -14.265 -34.462 1.00 91.12 553 PRO A N 1
ATOM 4600 C CA . PRO A 1 553 ? 2.085 -13.590 -35.622 1.00 91.12 553 PRO A CA 1
ATOM 4601 C C . PRO A 1 553 ? 2.753 -14.547 -36.616 1.00 91.12 553 PRO A C 1
ATOM 4603 O O . PRO A 1 553 ? 2.571 -14.396 -37.824 1.00 91.12 553 PRO A O 1
ATOM 4606 N N . ILE A 1 554 ? 3.481 -15.559 -36.130 1.00 92.50 554 ILE A N 1
ATOM 4607 C CA . ILE A 1 554 ? 4.109 -16.565 -36.997 1.00 92.50 554 ILE A CA 1
ATOM 4608 C C . ILE A 1 554 ? 3.045 -17.442 -37.671 1.00 92.50 554 ILE A C 1
ATOM 4610 O O . ILE A 1 554 ? 3.139 -17.703 -38.871 1.00 92.50 554 ILE A O 1
ATOM 4614 N N . ARG A 1 555 ? 1.985 -17.832 -36.950 1.00 91.81 555 ARG A N 1
ATOM 4615 C CA . ARG A 1 555 ? 0.839 -18.550 -37.536 1.00 91.81 555 ARG A CA 1
ATOM 4616 C C . ARG A 1 555 ? 0.201 -17.757 -38.679 1.00 91.81 555 ARG A C 1
ATOM 4618 O O . ARG A 1 555 ? -0.035 -18.309 -39.755 1.00 91.81 555 ARG A O 1
ATOM 4625 N N . ALA A 1 556 ? 0.013 -16.448 -38.492 1.00 89.81 556 ALA A N 1
ATOM 4626 C CA . ALA A 1 556 ? -0.503 -15.559 -39.532 1.00 89.81 556 ALA A CA 1
ATOM 4627 C C . ALA A 1 556 ? 0.430 -15.473 -40.757 1.00 89.81 556 ALA A C 1
ATOM 4629 O O . ALA A 1 556 ? -0.045 -15.525 -41.892 1.00 89.81 556 ALA A O 1
ATOM 4630 N N . GLN A 1 557 ? 1.752 -15.410 -40.552 1.00 91.31 557 GLN A N 1
ATOM 4631 C CA . GLN A 1 557 ? 2.750 -15.424 -41.636 1.00 91.31 557 GLN A CA 1
ATOM 4632 C C . GLN A 1 557 ? 2.733 -16.727 -42.443 1.00 91.31 557 GLN A C 1
ATOM 4634 O O . GLN A 1 557 ? 2.911 -16.713 -43.662 1.00 91.31 557 GLN A O 1
ATOM 4639 N N . LEU A 1 558 ? 2.480 -17.850 -41.770 1.00 91.31 558 LEU A N 1
ATOM 4640 C CA . LEU A 1 558 ? 2.356 -19.176 -42.377 1.00 91.31 558 LEU A CA 1
ATOM 4641 C C . LEU A 1 558 ? 0.970 -19.443 -42.991 1.00 91.31 558 LEU A C 1
ATOM 4643 O O . LEU A 1 558 ? 0.774 -20.494 -43.613 1.00 91.31 558 LEU A O 1
ATOM 4647 N N . LYS A 1 559 ? 0.043 -18.481 -42.860 1.00 90.06 559 LYS A N 1
ATOM 4648 C CA . LYS A 1 559 ? -1.353 -18.544 -43.318 1.00 90.06 559 LYS A CA 1
ATOM 4649 C C . LYS A 1 559 ? -2.114 -19.738 -42.736 1.00 90.06 559 LYS A C 1
ATOM 4651 O O . LYS A 1 559 ? -2.854 -20.400 -43.458 1.00 90.06 559 LYS A O 1
ATOM 4656 N N . LEU A 1 560 ? -1.899 -20.015 -41.451 1.00 88.62 560 LEU A N 1
ATOM 4657 C CA . LEU A 1 560 ? -2.635 -21.043 -40.720 1.00 88.62 560 LEU A CA 1
ATOM 4658 C C . LEU A 1 560 ? -3.995 -20.508 -40.267 1.00 88.62 560 LEU A C 1
ATOM 4660 O O . LEU A 1 560 ? -4.103 -19.375 -39.790 1.00 88.62 560 LEU A O 1
ATOM 4664 N N . SER A 1 561 ? -5.028 -21.330 -40.417 1.00 83.38 561 SER A N 1
ATOM 4665 C CA . SER A 1 561 ? -6.347 -21.102 -39.825 1.00 83.38 561 SER A CA 1
ATOM 4666 C C . SER A 1 561 ? -6.315 -21.302 -38.303 1.00 83.38 561 SER A C 1
ATOM 4668 O O . SER A 1 561 ? -5.338 -21.795 -37.744 1.00 83.38 561 SER A O 1
ATOM 4670 N N . LEU A 1 562 ? -7.383 -20.905 -37.605 1.00 75.00 562 LEU A N 1
ATOM 4671 C CA . LEU A 1 562 ? -7.513 -21.099 -36.151 1.00 75.00 562 LEU A CA 1
ATOM 4672 C C . LEU A 1 562 ? -7.495 -22.581 -35.740 1.00 75.00 562 LEU A C 1
ATOM 4674 O O . LEU A 1 562 ? -7.080 -22.889 -34.630 1.00 75.00 562 LEU A O 1
ATOM 4678 N N . GLU A 1 563 ? -7.940 -23.471 -36.625 1.00 78.62 563 GLU A N 1
ATOM 4679 C CA . GLU A 1 563 ? -8.101 -24.909 -36.371 1.00 78.62 563 GLU A CA 1
ATOM 4680 C C . GLU A 1 563 ? -6.847 -25.720 -36.740 1.00 78.62 563 GLU A C 1
ATOM 4682 O O . GLU A 1 563 ? -6.676 -26.841 -36.271 1.00 78.62 563 GLU A O 1
ATOM 4687 N N . GLU A 1 564 ? -5.961 -25.171 -37.577 1.00 84.12 564 GLU A N 1
ATOM 4688 C CA . GLU A 1 564 ? -4.719 -25.835 -37.982 1.00 84.12 564 GLU A CA 1
ATOM 4689 C C . GLU A 1 564 ? -3.630 -25.686 -36.913 1.00 84.12 564 GLU A C 1
ATOM 4691 O O . GLU A 1 564 ? -3.267 -24.574 -36.531 1.00 84.12 564 GLU A O 1
ATOM 4696 N N . GLU A 1 565 ? -3.033 -26.791 -36.476 1.00 86.31 565 GLU A N 1
ATOM 4697 C CA . GLU A 1 565 ? -1.872 -26.768 -35.580 1.00 86.31 565 GLU A CA 1
ATOM 4698 C C . GLU A 1 565 ? -0.569 -26.522 -36.354 1.00 86.31 565 GLU A C 1
ATOM 4700 O O . GLU A 1 565 ? -0.360 -27.028 -37.465 1.00 86.31 565 GLU A O 1
ATOM 4705 N N . LEU A 1 566 ? 0.352 -25.765 -35.755 1.00 88.81 566 LEU A N 1
ATOM 4706 C CA . LEU A 1 566 ? 1.698 -25.617 -36.303 1.00 88.81 566 LEU A CA 1
ATOM 4707 C C . LEU A 1 566 ? 2.506 -26.902 -36.075 1.00 88.81 566 LEU A C 1
ATOM 4709 O O . LEU A 1 566 ? 2.894 -27.215 -34.953 1.00 88.81 566 LEU A O 1
ATOM 4713 N N . THR A 1 567 ? 2.838 -27.608 -37.157 1.00 90.06 567 THR A N 1
ATOM 4714 C CA . THR A 1 567 ? 3.663 -28.828 -37.119 1.00 90.06 567 THR A CA 1
ATOM 4715 C C . THR A 1 567 ? 5.048 -28.616 -37.730 1.00 90.06 567 THR A C 1
ATOM 4717 O O . THR A 1 567 ? 5.258 -27.716 -38.550 1.00 90.06 567 THR A O 1
ATOM 4720 N N . THR A 1 568 ? 5.999 -29.496 -37.398 1.00 87.69 568 THR A N 1
ATOM 4721 C CA . THR A 1 568 ? 7.352 -29.498 -37.987 1.00 87.69 568 THR A CA 1
ATOM 4722 C C . THR A 1 568 ? 7.311 -29.564 -39.517 1.00 87.69 568 THR A C 1
ATOM 4724 O O . THR A 1 568 ? 8.013 -28.806 -40.177 1.00 87.69 568 THR A O 1
ATOM 4727 N N . ASN A 1 569 ? 6.415 -30.375 -40.091 1.00 88.44 569 ASN A N 1
ATOM 4728 C CA . ASN A 1 569 ? 6.256 -30.508 -41.544 1.00 88.44 569 ASN A CA 1
ATOM 4729 C C . ASN A 1 569 ? 5.830 -29.188 -42.207 1.00 88.44 569 ASN A C 1
ATOM 4731 O O . ASN A 1 569 ? 6.342 -28.822 -43.266 1.00 88.44 569 ASN A O 1
ATOM 4735 N N . ILE A 1 570 ? 4.906 -28.448 -41.580 1.00 88.12 570 ILE A N 1
ATOM 4736 C CA . ILE A 1 570 ? 4.481 -27.126 -42.063 1.00 88.12 570 ILE A CA 1
ATOM 4737 C C . ILE A 1 570 ? 5.658 -26.152 -42.017 1.00 88.12 570 ILE A C 1
ATOM 4739 O O . ILE A 1 570 ? 5.868 -25.396 -42.969 1.00 88.12 570 ILE A O 1
ATOM 4743 N N . LEU A 1 571 ? 6.440 -26.178 -40.937 1.00 89.88 571 LEU A N 1
ATOM 4744 C CA . LEU A 1 571 ? 7.579 -25.285 -40.767 1.00 89.88 571 LEU A CA 1
ATOM 4745 C C . LEU A 1 571 ? 8.716 -25.597 -41.754 1.00 89.88 571 LEU A C 1
ATOM 4747 O O . LEU A 1 571 ? 9.307 -24.677 -42.315 1.00 89.88 571 LEU A O 1
ATOM 4751 N N . GLU A 1 572 ? 8.978 -26.868 -42.054 1.00 87.25 572 GLU A N 1
ATOM 4752 C CA . GLU A 1 572 ? 9.943 -27.270 -43.084 1.00 87.25 572 GLU A CA 1
ATOM 4753 C C . GLU A 1 572 ? 9.490 -26.869 -44.495 1.00 87.25 572 GLU A C 1
ATOM 4755 O O . GLU A 1 572 ? 10.304 -26.423 -45.311 1.00 87.25 572 GLU A O 1
ATOM 4760 N N . ALA A 1 573 ? 8.190 -26.984 -44.785 1.00 87.31 573 ALA A N 1
ATOM 4761 C CA . ALA A 1 573 ? 7.630 -26.663 -46.095 1.00 87.31 573 ALA A CA 1
ATOM 4762 C C . ALA A 1 573 ? 7.491 -25.150 -46.339 1.00 87.31 573 ALA A C 1
ATOM 4764 O O . ALA A 1 573 ? 7.790 -24.671 -47.433 1.00 87.31 573 ALA A O 1
ATOM 4765 N N . ARG A 1 574 ? 7.029 -24.392 -45.334 1.00 88.00 574 ARG A N 1
ATOM 4766 C CA . ARG A 1 574 ? 6.626 -22.975 -45.466 1.00 88.00 574 ARG A CA 1
ATOM 4767 C C . ARG A 1 574 ? 7.485 -22.003 -44.645 1.00 88.00 574 ARG A C 1
ATOM 4769 O O . ARG A 1 574 ? 7.470 -20.807 -44.916 1.00 88.00 574 ARG A O 1
ATOM 4776 N N . GLY A 1 575 ? 8.249 -22.488 -43.667 1.00 84.12 575 GLY A N 1
ATOM 4777 C CA . GLY A 1 575 ? 8.948 -21.672 -42.667 1.00 84.12 575 GLY A CA 1
ATOM 4778 C C . GLY A 1 575 ? 10.400 -21.298 -42.977 1.00 84.12 575 GLY A C 1
ATOM 4779 O O . GLY A 1 575 ? 10.987 -20.522 -42.228 1.00 84.12 575 GLY A O 1
ATOM 4780 N N . LYS A 1 576 ? 10.989 -21.784 -44.081 1.00 82.56 576 LYS A N 1
ATOM 4781 C CA . LYS A 1 576 ? 12.421 -21.580 -44.414 1.00 82.56 576 LYS A CA 1
ATOM 4782 C C . LYS A 1 576 ? 12.875 -20.113 -44.442 1.00 82.56 576 LYS A C 1
ATOM 4784 O O . LYS A 1 576 ? 14.043 -19.835 -44.196 1.00 82.56 576 LYS A O 1
ATOM 4789 N N . ASN A 1 577 ? 11.961 -19.188 -44.738 1.00 87.69 577 ASN A N 1
ATOM 4790 C CA . ASN A 1 577 ? 12.253 -17.758 -44.859 1.00 87.69 577 ASN A CA 1
ATOM 4791 C C . ASN A 1 577 ? 11.824 -16.932 -43.636 1.00 87.69 577 ASN A C 1
ATOM 4793 O O . ASN A 1 577 ? 11.933 -15.704 -43.683 1.00 87.69 577 ASN A O 1
ATOM 4797 N N . LEU A 1 578 ? 11.318 -17.561 -42.569 1.00 92.81 578 LEU A N 1
ATOM 4798 C CA . LEU A 1 578 ? 10.894 -16.842 -41.368 1.00 92.81 578 LEU A CA 1
ATOM 4799 C C . LEU A 1 578 ? 12.082 -16.125 -40.722 1.00 92.81 578 LEU A C 1
ATOM 4801 O O . LEU A 1 578 ? 13.153 -16.699 -40.508 1.00 92.81 578 LEU A O 1
ATOM 4805 N N . LYS A 1 579 ? 11.895 -14.845 -40.407 1.00 94.75 579 LYS A N 1
ATOM 4806 C CA . LYS A 1 579 ? 12.874 -14.068 -39.650 1.00 94.75 579 LYS A CA 1
ATOM 4807 C C . LYS A 1 579 ? 12.769 -14.385 -38.162 1.00 94.75 579 LYS A C 1
ATOM 4809 O O . LYS A 1 579 ? 11.705 -14.697 -37.638 1.00 94.75 579 LYS A O 1
ATOM 4814 N N . LYS A 1 580 ? 13.908 -14.269 -37.481 1.00 95.31 580 LYS A N 1
ATOM 4815 C CA . LYS A 1 580 ? 14.029 -14.593 -36.061 1.00 95.31 580 LYS A CA 1
ATOM 4816 C C . LYS A 1 580 ? 13.267 -13.620 -35.163 1.00 95.31 580 LYS A C 1
ATOM 4818 O O . LYS A 1 580 ? 13.292 -12.406 -35.386 1.00 95.31 580 LYS A O 1
ATOM 4823 N N . VAL A 1 581 ? 12.698 -14.161 -34.093 1.00 96.56 581 VAL A N 1
ATOM 4824 C CA . VAL A 1 581 ? 12.163 -13.415 -32.954 1.00 96.56 581 VAL A CA 1
ATOM 4825 C C . VAL A 1 581 ? 13.120 -13.583 -31.776 1.00 96.56 581 VAL A C 1
ATOM 4827 O O . VAL A 1 581 ? 13.338 -14.692 -31.290 1.00 96.56 581 VAL A O 1
ATOM 4830 N N . TYR A 1 582 ? 13.714 -12.479 -31.331 1.00 97.06 582 TYR A N 1
ATOM 4831 C CA . TYR A 1 582 ? 14.678 -12.446 -30.235 1.00 97.06 582 TYR A CA 1
ATOM 4832 C C . TYR A 1 582 ? 13.978 -12.063 -28.934 1.00 97.06 582 TYR A C 1
ATOM 4834 O O . TYR A 1 582 ? 13.400 -10.982 -28.840 1.00 97.06 582 TYR A O 1
ATOM 4842 N N . ILE A 1 583 ? 14.054 -12.921 -27.921 1.00 93.69 583 ILE A N 1
ATOM 4843 C CA . ILE A 1 583 ? 13.466 -12.691 -26.599 1.00 93.69 583 ILE A CA 1
ATOM 4844 C C . ILE A 1 583 ? 14.581 -12.258 -25.644 1.00 93.69 583 ILE A C 1
ATOM 4846 O O . ILE A 1 583 ? 15.443 -13.063 -25.293 1.00 93.69 583 ILE A O 1
ATOM 4850 N N . PHE A 1 584 ? 14.563 -11.000 -25.207 1.00 92.25 584 PHE A N 1
ATOM 4851 C CA . PHE A 1 584 ? 15.581 -10.428 -24.325 1.00 92.25 584 PHE A CA 1
ATOM 4852 C C . PHE A 1 584 ? 15.240 -10.670 -22.854 1.00 92.25 584 PHE A C 1
ATOM 4854 O O . PHE A 1 584 ? 14.299 -10.078 -22.328 1.00 92.25 584 PHE A O 1
ATOM 4861 N N . ILE A 1 585 ? 16.021 -11.506 -22.170 1.00 86.25 585 ILE A N 1
ATOM 4862 C CA . ILE A 1 585 ? 15.767 -11.914 -20.783 1.00 86.25 585 ILE A CA 1
ATOM 4863 C C . ILE A 1 585 ? 16.810 -11.340 -19.840 1.00 86.25 585 ILE A C 1
ATOM 4865 O O . ILE A 1 585 ? 18.002 -11.382 -20.114 1.00 86.25 585 ILE A O 1
ATOM 4869 N N . HIS A 1 586 ? 16.343 -10.792 -18.721 1.00 80.88 586 HIS A N 1
ATOM 4870 C CA . HIS A 1 586 ? 17.190 -10.112 -17.751 1.00 80.88 586 HIS A CA 1
ATOM 4871 C C . HIS A 1 586 ? 17.919 -11.121 -16.867 1.00 80.88 586 HIS A C 1
ATOM 4873 O O . HIS A 1 586 ? 17.280 -11.850 -16.106 1.00 80.88 586 HIS A O 1
ATOM 4879 N N . GLU A 1 587 ? 19.248 -11.081 -16.887 1.00 76.75 587 GLU A N 1
ATOM 4880 C CA . GLU A 1 587 ? 20.096 -11.782 -15.935 1.00 76.75 587 GLU A CA 1
ATOM 4881 C C . GLU A 1 587 ? 21.030 -10.797 -15.200 1.00 76.75 587 GLU A C 1
ATOM 4883 O O . GLU A 1 587 ? 21.679 -9.952 -15.812 1.00 76.75 587 GLU A O 1
ATOM 4888 N N . PRO A 1 588 ? 21.127 -10.861 -13.861 1.00 69.31 588 PRO A N 1
ATOM 4889 C CA . PRO A 1 588 ? 20.516 -11.853 -12.978 1.00 69.31 588 PRO A CA 1
ATOM 4890 C C . PRO A 1 588 ? 19.018 -11.598 -12.712 1.00 69.31 588 PRO A C 1
ATOM 4892 O O . PRO A 1 588 ? 18.627 -10.464 -12.452 1.00 69.31 588 PRO A O 1
ATOM 4895 N N . LYS A 1 589 ? 18.201 -12.665 -12.634 1.00 68.81 589 LYS A N 1
ATOM 4896 C CA . LYS A 1 589 ? 16.756 -12.614 -12.274 1.00 68.81 589 LYS A CA 1
ATOM 4897 C C . LYS A 1 589 ? 16.423 -11.643 -11.116 1.00 68.81 589 LYS A C 1
ATOM 4899 O O . LYS A 1 589 ? 16.696 -11.929 -9.951 1.00 68.81 589 LYS A O 1
ATOM 4904 N N . ILE A 1 590 ? 15.764 -10.523 -11.397 1.00 66.00 590 ILE A N 1
ATOM 4905 C CA . ILE A 1 590 ? 15.282 -9.588 -10.365 1.00 66.00 590 ILE A CA 1
ATOM 4906 C C . ILE A 1 590 ? 13.925 -10.106 -9.867 1.00 66.00 590 ILE A C 1
ATOM 4908 O O . ILE A 1 590 ? 12.987 -10.151 -10.651 1.00 66.00 590 ILE A O 1
ATOM 4912 N N . SER A 1 591 ? 13.855 -10.552 -8.605 1.00 59.06 591 SER A N 1
ATOM 4913 C CA . SER A 1 591 ? 12.722 -11.180 -7.878 1.00 59.06 591 SER A CA 1
ATOM 4914 C C . SER A 1 591 ? 11.565 -11.780 -8.713 1.00 59.06 591 SER A C 1
ATOM 4916 O O . SER A 1 591 ? 11.427 -13.000 -8.762 1.00 59.06 591 SER A O 1
ATOM 4918 N N . LYS A 1 592 ? 10.745 -10.932 -9.353 1.00 56.00 592 LYS A N 1
ATOM 4919 C CA . LYS A 1 592 ? 9.496 -11.241 -10.077 1.00 56.00 592 LYS A CA 1
ATOM 4920 C C . LYS A 1 592 ? 9.633 -11.555 -11.572 1.00 56.00 592 LYS A C 1
ATOM 4922 O O . LYS A 1 592 ? 8.624 -11.854 -12.205 1.00 56.00 592 LYS A O 1
ATOM 4927 N N . TRP A 1 593 ? 10.821 -11.423 -12.147 1.00 57.06 593 TRP A N 1
ATOM 4928 C CA . TRP A 1 593 ? 11.057 -11.659 -13.573 1.00 57.06 593 TRP A CA 1
ATOM 4929 C C . TRP A 1 593 ? 11.353 -13.140 -13.825 1.00 57.06 593 TRP A C 1
ATOM 4931 O O . TRP A 1 593 ? 11.851 -13.833 -12.942 1.00 57.06 593 TRP A O 1
ATOM 4941 N N . PHE A 1 594 ? 11.036 -13.650 -15.012 1.00 57.16 594 PHE A N 1
ATOM 4942 C CA . PHE A 1 594 ? 11.427 -15.006 -15.403 1.00 57.16 594 PHE A CA 1
ATOM 4943 C C . PHE A 1 594 ? 12.936 -15.040 -15.696 1.00 57.16 594 PHE A C 1
ATOM 4945 O O . PHE A 1 594 ? 13.453 -14.096 -16.289 1.00 57.16 594 PHE A O 1
ATOM 4952 N N . SER A 1 595 ? 13.643 -16.093 -15.270 1.00 60.78 595 SER A N 1
ATOM 4953 C CA . SER A 1 595 ? 15.039 -16.311 -15.688 1.00 60.78 595 SER A CA 1
ATOM 4954 C C . SER A 1 595 ? 15.099 -16.879 -17.105 1.00 60.78 595 SER A C 1
ATOM 4956 O O . SER A 1 595 ? 14.136 -17.497 -17.578 1.00 60.78 595 SER A O 1
ATOM 4958 N N . GLY A 1 596 ? 16.257 -16.739 -17.754 1.00 58.06 596 GLY A N 1
ATOM 4959 C CA . GLY A 1 596 ? 16.529 -17.362 -19.051 1.00 58.06 596 GLY A CA 1
ATOM 4960 C C . GLY A 1 596 ? 16.349 -18.879 -18.984 1.00 58.06 596 GLY A C 1
ATOM 4961 O O . GLY A 1 596 ? 15.685 -19.460 -19.838 1.00 58.06 596 GLY A O 1
ATOM 4962 N N . ALA A 1 597 ? 16.825 -19.508 -17.905 1.00 60.12 597 ALA A N 1
ATOM 4963 C CA . ALA A 1 597 ? 16.661 -20.942 -17.659 1.00 60.12 597 ALA A CA 1
ATOM 4964 C C . ALA A 1 597 ? 15.188 -21.376 -17.548 1.00 60.12 597 ALA A C 1
ATOM 4966 O O . ALA A 1 597 ? 14.819 -22.426 -18.074 1.00 60.12 597 ALA A O 1
ATOM 4967 N N . ASN A 1 598 ? 14.331 -20.567 -16.917 1.00 70.75 598 ASN A N 1
ATOM 4968 C CA . ASN A 1 598 ? 12.910 -20.892 -16.774 1.00 70.75 598 ASN A CA 1
ATOM 4969 C C . ASN A 1 598 ? 12.182 -20.842 -18.117 1.00 70.75 598 ASN A C 1
ATOM 4971 O O . ASN A 1 598 ? 11.319 -21.672 -18.380 1.00 70.75 598 ASN A O 1
ATOM 4975 N N . ILE A 1 599 ? 12.520 -19.863 -18.956 1.00 75.50 599 ILE A N 1
ATOM 4976 C CA . ILE A 1 599 ? 11.892 -19.702 -20.270 1.00 75.50 599 ILE A CA 1
ATOM 4977 C C . ILE A 1 599 ? 12.394 -20.774 -21.228 1.00 75.50 599 ILE A C 1
ATOM 4979 O O . ILE A 1 599 ? 11.581 -21.355 -21.935 1.00 75.50 599 ILE A O 1
ATOM 4983 N N . ARG A 1 600 ? 13.696 -21.094 -21.196 1.00 78.12 600 ARG A N 1
ATOM 4984 C CA . ARG A 1 600 ? 14.252 -22.256 -21.906 1.00 78.12 600 ARG A CA 1
ATOM 4985 C C . ARG A 1 600 ? 13.504 -23.521 -21.514 1.00 78.12 600 ARG A C 1
ATOM 4987 O O . ARG A 1 600 ? 12.917 -24.153 -22.376 1.00 78.12 600 ARG A O 1
ATOM 4994 N N . SER A 1 601 ? 13.399 -23.796 -20.214 1.00 75.31 601 SER A N 1
ATOM 4995 C CA . SER A 1 601 ? 12.663 -24.962 -19.713 1.00 75.31 601 SER A CA 1
ATOM 4996 C C . SER A 1 601 ? 11.201 -24.956 -20.173 1.00 75.31 601 SER A C 1
ATOM 4998 O O . SER A 1 601 ? 10.698 -25.983 -20.598 1.00 75.31 601 SER A O 1
ATOM 5000 N N . TYR A 1 602 ? 10.511 -23.810 -20.143 1.00 77.38 602 TYR A N 1
ATOM 5001 C CA . TYR A 1 602 ? 9.125 -23.696 -20.619 1.00 77.38 602 TYR A CA 1
ATOM 5002 C C . TYR A 1 602 ? 8.974 -23.983 -22.123 1.00 77.38 602 TYR A C 1
ATOM 5004 O O . TYR A 1 602 ? 8.000 -24.616 -22.523 1.00 77.38 602 TYR A O 1
ATOM 5012 N N . LEU A 1 603 ? 9.937 -23.552 -22.942 1.00 79.12 603 LEU A N 1
ATOM 5013 C CA . LEU A 1 603 ? 9.965 -23.824 -24.383 1.00 79.12 603 LEU A CA 1
ATOM 5014 C C . LEU A 1 603 ? 10.471 -25.243 -24.710 1.00 79.12 603 LEU A C 1
ATOM 5016 O O . LEU A 1 603 ? 10.161 -25.767 -25.773 1.00 79.12 603 LEU A O 1
ATOM 5020 N N . GLU A 1 604 ? 11.235 -25.875 -23.817 1.00 78.94 604 GLU A N 1
ATOM 5021 C CA . GLU A 1 604 ? 11.794 -27.224 -23.992 1.00 78.94 604 GLU A CA 1
ATOM 5022 C C . GLU A 1 604 ? 10.868 -28.336 -23.475 1.00 78.94 604 GLU A C 1
ATOM 5024 O O . GLU A 1 604 ? 10.835 -29.412 -24.065 1.00 78.94 604 GLU A O 1
ATOM 5029 N N . LEU A 1 605 ? 10.094 -28.088 -22.409 1.00 66.00 605 LEU A N 1
ATOM 5030 C CA . LEU A 1 605 ? 9.214 -29.068 -21.747 1.00 66.00 605 LEU A CA 1
ATOM 5031 C C . LEU A 1 605 ? 7.919 -29.388 -22.526 1.00 66.00 605 LEU A C 1
ATOM 5033 O O . LEU A 1 605 ? 7.059 -30.081 -21.992 1.00 66.00 605 LEU A O 1
ATOM 5037 N N . GLU A 1 606 ? 7.759 -28.877 -23.753 1.00 60.38 606 GLU A N 1
ATOM 5038 C CA . GLU A 1 606 ? 6.585 -29.070 -24.632 1.00 60.38 606 GLU A CA 1
ATOM 5039 C C . GLU A 1 606 ? 5.225 -28.764 -23.974 1.00 60.38 606 GLU A C 1
ATOM 5041 O O . GLU A 1 606 ? 4.180 -29.183 -24.462 1.00 60.38 606 GLU A O 1
ATOM 5046 N N . THR A 1 607 ? 5.205 -27.970 -22.896 1.00 67.75 607 THR A N 1
ATOM 5047 C CA . THR A 1 607 ? 3.954 -27.496 -22.282 1.00 67.75 607 THR A CA 1
ATOM 5048 C C . THR A 1 607 ? 3.119 -26.637 -23.232 1.00 67.75 607 THR A C 1
ATOM 5050 O O . THR A 1 607 ? 1.907 -26.588 -23.073 1.00 67.75 607 THR A O 1
ATOM 5053 N N . GLU A 1 608 ? 3.767 -25.997 -24.211 1.00 78.25 608 GLU A N 1
ATOM 5054 C CA . GLU A 1 608 ? 3.149 -25.360 -25.381 1.00 78.25 608 GLU A CA 1
ATOM 5055 C C . GLU A 1 608 ? 3.821 -25.922 -26.652 1.00 78.25 608 GLU A C 1
ATOM 5057 O O . GLU A 1 608 ? 4.926 -25.482 -27.003 1.00 78.25 608 GLU A O 1
ATOM 5062 N N . PRO A 1 609 ? 3.214 -26.913 -27.331 1.00 83.75 609 PRO A N 1
ATOM 5063 C CA . PRO A 1 609 ? 3.871 -27.670 -28.401 1.00 83.75 609 PRO A CA 1
ATOM 5064 C C . PRO A 1 609 ? 4.342 -26.805 -29.578 1.00 83.75 609 PRO A C 1
ATOM 5066 O O . PRO A 1 609 ? 5.456 -26.975 -30.074 1.00 83.75 609 PRO A O 1
ATOM 5069 N N . GLU A 1 610 ? 3.538 -25.825 -29.999 1.00 89.00 610 GLU A N 1
ATOM 5070 C CA . GLU A 1 610 ? 3.861 -24.983 -31.157 1.00 89.00 610 GLU A CA 1
ATOM 5071 C C . GLU A 1 610 ? 5.043 -24.038 -30.889 1.00 89.00 610 GLU A C 1
ATOM 5073 O O . GLU A 1 610 ? 5.930 -23.875 -31.732 1.00 89.00 610 GLU A O 1
ATOM 5078 N N . LEU A 1 611 ? 5.107 -23.449 -29.689 1.00 88.94 611 LEU A N 1
ATOM 5079 C CA . LEU A 1 611 ? 6.236 -22.612 -29.273 1.00 88.94 611 LEU A CA 1
ATOM 5080 C C . LEU A 1 611 ? 7.532 -23.428 -29.166 1.00 88.94 611 LEU A C 1
ATOM 5082 O O . LEU A 1 611 ? 8.598 -22.939 -29.553 1.00 88.94 611 LEU A O 1
ATOM 5086 N N . ALA A 1 612 ? 7.445 -24.677 -28.698 1.00 87.88 612 ALA A N 1
ATOM 5087 C CA . ALA A 1 612 ? 8.585 -25.587 -28.641 1.00 87.88 612 ALA A CA 1
ATOM 5088 C C . ALA A 1 612 ? 9.138 -25.907 -30.041 1.00 87.88 612 ALA A C 1
ATOM 5090 O O . ALA A 1 612 ? 10.356 -25.891 -30.243 1.00 87.88 612 ALA A O 1
ATOM 5091 N N . ILE A 1 613 ? 8.261 -26.131 -31.029 1.00 90.06 613 ILE A N 1
ATOM 5092 C CA . ILE A 1 613 ? 8.652 -26.358 -32.431 1.00 90.06 613 ILE A CA 1
ATOM 5093 C C . ILE A 1 613 ? 9.400 -25.139 -32.989 1.00 90.06 613 ILE A C 1
ATOM 5095 O O . ILE A 1 613 ? 10.480 -25.283 -33.567 1.00 90.06 613 ILE A O 1
ATOM 5099 N N . LEU A 1 614 ? 8.874 -23.930 -32.767 1.00 91.38 614 LEU A N 1
ATOM 5100 C CA . LEU A 1 614 ? 9.508 -22.685 -33.218 1.00 91.38 614 LEU A CA 1
ATOM 5101 C C . LEU A 1 614 ? 10.878 -22.440 -32.571 1.00 91.38 614 LEU A C 1
ATOM 5103 O O . LEU A 1 614 ? 11.794 -21.933 -33.230 1.00 91.38 614 LEU A O 1
ATOM 5107 N N . TYR A 1 615 ? 11.031 -22.810 -31.298 1.00 90.88 615 TYR A N 1
ATOM 5108 C CA . TYR A 1 615 ? 12.308 -22.736 -30.592 1.00 90.88 615 TYR A CA 1
ATOM 5109 C C . TYR A 1 615 ? 13.329 -23.736 -31.148 1.00 90.88 615 TYR A C 1
ATOM 5111 O O . TYR A 1 615 ? 14.433 -23.336 -31.521 1.00 90.88 615 TYR A O 1
ATOM 5119 N N . LYS A 1 616 ? 12.949 -25.013 -31.304 1.00 89.88 616 LYS A N 1
ATOM 5120 C CA . LYS A 1 616 ? 13.822 -26.068 -31.859 1.00 89.88 616 LYS A CA 1
ATOM 5121 C C . LYS A 1 616 ? 14.268 -25.769 -33.294 1.00 89.88 616 LYS A C 1
ATOM 5123 O O . LYS A 1 616 ? 15.403 -26.062 -33.656 1.00 89.88 616 LYS A O 1
ATOM 5128 N N . ALA A 1 617 ? 13.406 -25.141 -34.092 1.00 89.88 617 ALA A N 1
ATOM 5129 C CA . ALA A 1 617 ? 13.719 -24.722 -35.457 1.00 89.88 617 ALA A CA 1
ATOM 5130 C C . ALA A 1 617 ? 14.570 -23.437 -35.548 1.00 89.88 617 ALA A C 1
ATOM 5132 O O . ALA A 1 617 ? 14.938 -23.017 -36.645 1.00 89.88 617 ALA A O 1
ATOM 5133 N N . GLY A 1 618 ? 14.877 -22.788 -34.419 1.00 90.88 618 GLY A N 1
ATOM 5134 C CA . GLY A 1 618 ? 15.704 -21.581 -34.370 1.00 90.88 618 GLY A CA 1
ATOM 5135 C C . GLY A 1 618 ? 15.008 -20.303 -34.849 1.00 90.88 618 GLY A C 1
ATOM 5136 O O . GLY A 1 618 ? 15.689 -19.306 -35.110 1.00 90.88 618 GLY A O 1
ATOM 5137 N N . VAL A 1 619 ? 13.672 -20.313 -34.961 1.00 93.00 619 VAL A N 1
ATOM 5138 C CA . VAL A 1 619 ? 12.866 -19.109 -35.235 1.00 93.00 619 VAL A CA 1
ATOM 5139 C C . VAL A 1 619 ? 12.821 -18.216 -33.993 1.00 93.00 619 VAL A C 1
ATOM 5141 O O . VAL A 1 619 ? 12.887 -16.994 -34.112 1.00 93.00 619 VAL A O 1
ATOM 5144 N N . ILE A 1 620 ? 12.771 -18.819 -32.803 1.00 93.94 620 ILE A N 1
ATOM 5145 C CA . ILE A 1 620 ? 12.857 -18.122 -31.515 1.00 93.94 620 ILE A CA 1
ATOM 5146 C C . ILE A 1 620 ? 14.290 -18.212 -30.983 1.00 93.94 620 ILE A C 1
ATOM 5148 O O . ILE A 1 620 ? 14.848 -19.301 -30.871 1.00 93.94 620 ILE A O 1
ATOM 5152 N N . GLU A 1 621 ? 14.874 -17.077 -30.601 1.00 94.25 621 GLU A N 1
ATOM 5153 C CA . GLU A 1 621 ? 16.203 -17.012 -29.984 1.00 94.25 621 GLU A CA 1
ATOM 5154 C C . GLU A 1 621 ? 16.134 -16.267 -28.646 1.00 94.25 621 GLU A C 1
ATOM 5156 O O . GLU A 1 621 ? 15.687 -15.124 -28.580 1.00 94.25 621 GLU A O 1
ATOM 5161 N N . ILE A 1 622 ? 16.582 -16.906 -27.563 1.00 91.81 622 ILE A N 1
ATOM 5162 C CA . ILE A 1 622 ? 16.665 -16.266 -26.244 1.00 91.81 622 ILE A CA 1
ATOM 5163 C C . ILE A 1 622 ? 18.007 -15.551 -26.128 1.00 91.81 622 ILE A C 1
ATOM 5165 O O . ILE A 1 622 ? 19.063 -16.168 -26.279 1.00 91.81 622 ILE A O 1
ATOM 5169 N N . VAL A 1 623 ? 17.951 -14.264 -25.806 1.00 93.62 623 VAL A N 1
ATOM 5170 C CA . VAL A 1 623 ? 19.108 -13.390 -25.630 1.00 93.62 623 VAL A CA 1
ATOM 5171 C C . VAL A 1 623 ? 19.163 -12.951 -24.173 1.00 93.62 623 VAL A C 1
ATOM 5173 O O . VAL A 1 623 ? 18.337 -12.166 -23.714 1.00 93.62 623 VAL A O 1
ATOM 5176 N N . GLU A 1 624 ? 20.131 -13.467 -23.427 1.00 91.00 624 GLU A N 1
ATOM 5177 C CA . GLU A 1 624 ? 20.349 -13.070 -22.035 1.00 91.00 624 GLU A CA 1
ATOM 5178 C C . GLU A 1 624 ? 21.043 -11.702 -21.981 1.00 91.00 624 GLU A C 1
ATOM 5180 O O . GLU A 1 624 ? 21.975 -11.431 -22.742 1.00 91.00 624 GLU A O 1
ATOM 5185 N N . THR A 1 625 ? 20.563 -10.823 -21.102 1.00 91.00 625 THR A N 1
ATOM 5186 C CA . THR A 1 625 ? 21.122 -9.488 -20.864 1.00 91.00 625 THR A CA 1
ATOM 5187 C C . THR A 1 625 ? 21.738 -9.406 -19.474 1.00 91.00 625 THR A C 1
ATOM 5189 O O . THR A 1 625 ? 21.273 -10.084 -18.569 1.00 91.00 625 THR A O 1
ATOM 5192 N N . GLU A 1 626 ? 22.749 -8.557 -19.278 1.00 89.25 626 GLU A N 1
ATOM 5193 C CA . GLU A 1 626 ? 23.500 -8.433 -18.008 1.00 89.25 626 GLU A CA 1
ATOM 5194 C C . GLU A 1 626 ? 23.001 -7.298 -17.081 1.00 89.25 626 GLU A C 1
ATOM 5196 O O . GLU A 1 626 ? 23.749 -6.742 -16.265 1.00 89.25 626 GLU A O 1
ATOM 5201 N N . GLN A 1 627 ? 21.735 -6.894 -17.222 1.00 89.06 627 GLN A N 1
ATOM 5202 C CA . GLN A 1 627 ? 21.237 -5.650 -16.635 1.00 89.06 627 GLN A CA 1
ATOM 5203 C C . GLN A 1 627 ? 20.619 -5.798 -15.244 1.00 89.06 627 GLN A C 1
ATOM 5205 O O . GLN A 1 627 ? 19.936 -6.768 -14.922 1.00 89.06 627 GLN A O 1
ATOM 5210 N N . TRP A 1 628 ? 20.793 -4.755 -14.429 1.00 89.25 628 TRP A N 1
ATOM 5211 C CA . TRP A 1 628 ? 20.311 -4.729 -13.047 1.00 89.25 628 TRP A CA 1
ATOM 5212 C C . TRP A 1 628 ? 19.005 -3.960 -12.862 1.00 89.25 628 TRP A C 1
ATOM 5214 O O . TRP A 1 628 ? 18.364 -4.107 -11.825 1.00 89.25 628 TRP A O 1
ATOM 5224 N N . CYS A 1 629 ? 18.600 -3.122 -13.815 1.00 88.38 629 CYS A N 1
ATOM 5225 C CA . CYS A 1 629 ? 17.405 -2.280 -13.699 1.00 88.38 629 CYS A CA 1
ATOM 5226 C C . CYS A 1 629 ? 16.093 -3.071 -13.907 1.00 88.38 629 CYS A C 1
ATOM 5228 O O . CYS A 1 629 ? 16.063 -4.035 -14.663 1.00 88.38 629 CYS A O 1
ATOM 5230 N N . GLU A 1 630 ? 14.969 -2.608 -13.335 1.00 79.50 630 GLU A N 1
ATOM 5231 C CA . GLU A 1 630 ? 13.610 -3.156 -13.599 1.00 79.50 630 GLU A CA 1
ATOM 5232 C C . GLU A 1 630 ? 13.086 -2.833 -15.027 1.00 79.50 630 GLU A C 1
ATOM 5234 O O . GLU A 1 630 ? 11.906 -2.986 -15.318 1.00 79.50 630 GLU A O 1
ATOM 5239 N N . GLY A 1 631 ? 13.921 -2.313 -15.925 1.00 86.81 631 GLY A N 1
ATOM 5240 C CA . GLY A 1 631 ? 13.534 -1.898 -17.274 1.00 86.81 631 GLY A CA 1
ATOM 5241 C C . GLY A 1 631 ? 14.631 -2.203 -18.286 1.00 86.81 631 GLY A C 1
ATOM 5242 O O . GLY A 1 631 ? 15.492 -3.039 -18.041 1.00 86.81 631 GLY A O 1
ATOM 5243 N N . VAL A 1 632 ? 14.598 -1.515 -19.423 1.00 90.25 632 VAL A N 1
ATOM 5244 C CA . VAL A 1 632 ? 15.463 -1.785 -20.578 1.00 90.25 632 VAL A CA 1
ATOM 5245 C C . VAL A 1 632 ? 16.587 -0.753 -20.600 1.00 90.25 632 VAL A C 1
ATOM 5247 O O . VAL A 1 632 ? 16.375 0.387 -21.002 1.00 90.25 632 VAL A O 1
ATOM 5250 N N . HIS A 1 633 ? 17.775 -1.128 -20.122 1.00 93.81 633 HIS A N 1
ATOM 5251 C CA . HIS A 1 633 ? 18.927 -0.231 -20.026 1.00 93.81 633 HIS A CA 1
ATOM 5252 C C . HIS A 1 633 ? 20.030 -0.652 -21.004 1.00 93.81 633 HIS A C 1
ATOM 5254 O O . HIS A 1 633 ? 20.896 -1.454 -20.657 1.00 93.81 633 HIS A O 1
ATOM 5260 N N . PHE A 1 634 ? 20.058 -0.072 -22.208 1.00 95.25 634 PHE A N 1
ATOM 5261 C CA . PHE A 1 634 ? 20.921 -0.557 -23.298 1.00 95.25 634 PHE A CA 1
ATOM 5262 C C . PHE A 1 634 ? 22.417 -0.685 -22.945 1.00 95.25 634 PHE A C 1
ATOM 5264 O O . PHE A 1 634 ? 22.972 -1.747 -23.210 1.00 95.25 634 PHE A O 1
ATOM 5271 N N . PRO A 1 635 ? 23.077 0.288 -22.275 1.00 95.06 635 PRO A N 1
ATOM 5272 C CA . PRO A 1 635 ? 24.470 0.112 -21.842 1.00 95.06 635 PRO A CA 1
ATOM 5273 C C . PRO A 1 635 ? 24.726 -1.089 -20.914 1.00 95.06 635 PRO A C 1
ATOM 5275 O O . PRO A 1 635 ? 25.823 -1.632 -20.907 1.00 95.06 635 PRO A O 1
ATOM 5278 N N . GLN A 1 636 ? 23.726 -1.529 -20.142 1.00 93.38 636 GLN A N 1
ATOM 5279 C CA . GLN A 1 636 ? 23.876 -2.623 -19.175 1.00 93.38 636 GLN A CA 1
ATOM 5280 C C . GLN A 1 636 ? 23.586 -3.999 -19.787 1.00 93.38 636 GLN A C 1
ATOM 5282 O O . GLN A 1 636 ? 23.765 -5.004 -19.111 1.00 93.38 636 GLN A O 1
ATOM 5287 N N . MET A 1 637 ? 23.114 -4.078 -21.035 1.00 92.50 637 MET A N 1
ATOM 5288 C CA . MET A 1 637 ? 22.627 -5.342 -21.595 1.00 92.50 637 MET A CA 1
ATOM 5289 C C . MET A 1 637 ? 23.724 -6.369 -21.882 1.00 92.50 637 MET A C 1
ATOM 5291 O O . MET A 1 637 ? 23.405 -7.536 -22.077 1.00 92.50 637 MET A O 1
ATOM 5295 N N . GLY A 1 638 ? 24.992 -5.959 -21.905 1.00 93.88 638 GLY A N 1
ATOM 5296 C CA . GLY A 1 638 ? 26.105 -6.804 -22.329 1.00 93.88 638 GLY A CA 1
ATOM 5297 C C . GLY A 1 638 ? 26.313 -6.772 -23.847 1.00 93.88 638 GLY A C 1
ATOM 5298 O O . GLY A 1 638 ? 25.387 -6.558 -24.635 1.00 93.88 638 GLY A O 1
ATOM 5299 N N . ALA A 1 639 ? 27.561 -6.969 -24.277 1.00 95.31 639 ALA A N 1
ATOM 5300 C CA . ALA A 1 639 ? 27.962 -6.782 -25.674 1.00 95.31 639 ALA A CA 1
ATOM 5301 C C . ALA A 1 639 ? 27.232 -7.730 -26.646 1.00 95.31 639 ALA A C 1
ATOM 5303 O O . ALA A 1 639 ? 26.881 -7.322 -27.753 1.00 95.31 639 ALA A O 1
ATOM 5304 N N . ALA A 1 640 ? 26.961 -8.971 -26.227 1.00 95.50 640 ALA A N 1
ATOM 5305 C CA . ALA A 1 640 ? 26.259 -9.957 -27.048 1.00 95.50 640 ALA A CA 1
ATOM 5306 C C . ALA A 1 640 ? 24.820 -9.521 -27.373 1.00 95.50 640 ALA A C 1
ATOM 5308 O O . ALA A 1 640 ? 24.416 -9.548 -28.534 1.00 95.50 640 ALA A O 1
ATOM 5309 N N . ALA A 1 641 ? 24.072 -9.045 -26.374 1.00 96.06 641 ALA A N 1
ATOM 5310 C CA . ALA A 1 641 ? 22.703 -8.575 -26.564 1.00 96.06 641 ALA A CA 1
ATOM 5311 C C . ALA A 1 641 ? 22.638 -7.307 -27.432 1.00 96.06 641 ALA A C 1
ATOM 5313 O O . ALA A 1 641 ? 21.793 -7.200 -28.322 1.00 96.06 641 ALA A O 1
ATOM 5314 N N . ILE A 1 642 ? 23.571 -6.370 -27.233 1.00 97.44 642 ILE A N 1
ATOM 5315 C CA . ILE A 1 642 ? 23.661 -5.144 -28.042 1.00 97.44 642 ILE A CA 1
ATOM 5316 C C . ILE A 1 642 ? 23.949 -5.482 -29.514 1.00 97.44 642 ILE A C 1
ATOM 5318 O O . ILE A 1 642 ? 23.348 -4.890 -30.412 1.00 97.44 642 ILE A O 1
ATOM 5322 N N . LYS A 1 643 ? 24.804 -6.477 -29.780 1.00 97.88 643 LYS A N 1
ATOM 5323 C CA . LYS A 1 643 ? 25.075 -6.960 -31.141 1.00 97.88 643 LYS A CA 1
ATOM 5324 C C . LYS A 1 643 ? 23.819 -7.518 -31.821 1.00 97.88 643 LYS A C 1
ATOM 5326 O O . LYS A 1 643 ? 23.617 -7.295 -33.014 1.00 97.88 643 LYS A O 1
ATOM 5331 N N . VAL A 1 644 ? 22.948 -8.200 -31.075 1.00 98.00 644 VAL A N 1
ATOM 5332 C CA . VAL A 1 644 ? 21.649 -8.652 -31.600 1.00 98.00 644 VAL A CA 1
ATOM 5333 C C . VAL A 1 644 ? 20.739 -7.464 -31.922 1.00 98.00 644 VAL A C 1
ATOM 5335 O O . VAL A 1 644 ? 20.142 -7.442 -32.996 1.00 98.00 644 VAL A O 1
ATOM 5338 N N . LEU A 1 645 ? 20.668 -6.447 -31.056 1.00 98.00 645 LEU A N 1
ATOM 5339 C CA . LEU A 1 645 ? 19.896 -5.229 -31.343 1.00 98.00 645 LEU A CA 1
ATOM 5340 C C . LEU A 1 645 ? 20.381 -4.529 -32.617 1.00 98.00 645 LEU A C 1
ATOM 5342 O O . LEU A 1 645 ? 19.564 -4.130 -33.444 1.00 98.00 645 LEU A O 1
ATOM 5346 N N . ARG A 1 646 ? 21.700 -4.445 -32.826 1.00 97.94 646 ARG A N 1
ATOM 5347 C CA . ARG A 1 646 ? 22.270 -3.932 -34.077 1.00 97.94 646 ARG A CA 1
ATOM 5348 C C . ARG A 1 646 ? 21.810 -4.744 -35.289 1.00 97.94 646 ARG A C 1
ATOM 5350 O O . ARG A 1 646 ? 21.394 -4.157 -36.280 1.00 97.94 646 ARG A O 1
ATOM 5357 N N . LYS A 1 647 ? 21.821 -6.076 -35.198 1.00 97.81 647 LYS A N 1
ATOM 5358 C CA . LYS A 1 647 ? 21.337 -6.951 -36.276 1.00 97.81 647 LYS 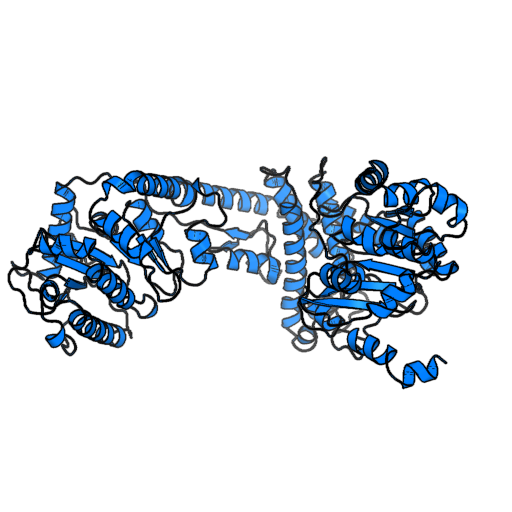A CA 1
ATOM 5359 C C . LYS A 1 647 ? 19.857 -6.716 -36.595 1.00 97.81 647 LYS A C 1
ATOM 5361 O O . LYS A 1 647 ? 19.486 -6.731 -37.766 1.00 97.81 647 LYS A O 1
ATOM 5366 N N . ILE A 1 648 ? 19.019 -6.503 -35.575 1.00 97.94 648 ILE A N 1
ATOM 5367 C CA . ILE A 1 648 ? 17.600 -6.154 -35.756 1.00 97.94 648 ILE A CA 1
ATOM 5368 C C . ILE A 1 648 ? 17.488 -4.820 -36.500 1.00 97.94 648 ILE A C 1
ATOM 5370 O O . ILE A 1 648 ? 16.771 -4.759 -37.494 1.00 97.94 648 ILE A O 1
ATOM 5374 N N . LYS A 1 649 ? 18.250 -3.797 -36.082 1.00 97.12 649 LYS A N 1
ATOM 5375 C CA . LYS A 1 649 ? 18.303 -2.490 -36.756 1.00 97.12 649 LYS A CA 1
ATOM 5376 C C . LYS A 1 649 ? 18.680 -2.614 -38.235 1.00 97.12 649 LYS A C 1
ATOM 5378 O O . LYS A 1 649 ? 17.965 -2.118 -39.093 1.00 97.12 649 LYS A O 1
ATOM 5383 N N . GLU A 1 650 ? 19.803 -3.269 -38.526 1.00 97.06 650 GLU A N 1
ATOM 5384 C CA . GLU A 1 650 ? 20.347 -3.415 -39.888 1.00 97.06 650 GLU A CA 1
ATOM 5385 C C . GLU A 1 650 ? 19.438 -4.240 -40.810 1.00 97.06 650 GLU A C 1
ATOM 5387 O O . GLU A 1 650 ? 19.581 -4.184 -42.026 1.00 97.06 650 GLU A O 1
ATOM 5392 N N . SER A 1 651 ? 18.505 -5.001 -40.234 1.00 96.00 651 SER A N 1
ATOM 5393 C CA . SER A 1 651 ? 17.524 -5.808 -40.961 1.00 96.00 651 SER A CA 1
ATOM 5394 C C . SER A 1 651 ? 16.125 -5.179 -40.979 1.00 96.00 651 SER A C 1
ATOM 5396 O O . SER A 1 651 ? 15.161 -5.907 -41.213 1.00 96.00 651 SER A O 1
ATOM 5398 N N . GLU A 1 652 ? 16.008 -3.883 -40.660 1.00 96.06 652 GLU A N 1
ATOM 5399 C CA . GLU A 1 652 ? 14.739 -3.131 -40.637 1.00 96.06 652 GLU A CA 1
ATOM 5400 C C . GLU A 1 652 ? 13.666 -3.780 -39.739 1.00 96.06 652 GLU A C 1
ATOM 5402 O O . GLU A 1 652 ? 12.469 -3.771 -40.020 1.00 96.06 652 GLU A O 1
ATOM 5407 N N . GLY A 1 653 ? 14.111 -4.392 -38.640 1.00 97.50 653 GLY A N 1
ATOM 5408 C CA . GLY A 1 653 ? 13.239 -4.961 -37.622 1.00 97.50 653 GLY A CA 1
ATOM 5409 C C . GLY A 1 653 ? 12.725 -3.927 -36.619 1.00 97.50 653 GLY A C 1
ATOM 5410 O O . GLY A 1 653 ? 13.147 -2.772 -36.609 1.00 97.50 653 GLY A O 1
ATOM 5411 N N . PHE A 1 654 ? 11.854 -4.369 -35.710 1.00 98.31 654 PHE A N 1
ATOM 5412 C CA . PHE A 1 654 ? 11.281 -3.518 -34.661 1.00 98.31 654 PHE A CA 1
ATOM 5413 C C . PHE A 1 654 ? 11.286 -4.194 -33.284 1.00 98.31 654 PHE A C 1
ATOM 5415 O O . PHE A 1 654 ? 11.504 -5.405 -33.160 1.00 98.31 654 PHE A O 1
ATOM 5422 N N . LEU A 1 655 ? 11.053 -3.403 -32.232 1.00 98.06 655 LEU A N 1
ATOM 5423 C CA . LEU A 1 655 ? 11.027 -3.863 -30.845 1.00 98.06 655 LEU A CA 1
ATOM 5424 C C . LEU A 1 655 ? 9.631 -3.795 -30.218 1.00 98.06 655 LEU A C 1
ATOM 5426 O O . LEU A 1 655 ? 8.835 -2.902 -30.497 1.00 98.06 655 LEU A O 1
ATOM 5430 N N . ILE A 1 656 ? 9.369 -4.696 -29.281 1.00 96.81 656 ILE A N 1
ATOM 5431 C CA . ILE A 1 656 ? 8.195 -4.680 -28.409 1.00 96.81 656 ILE A CA 1
ATOM 5432 C C . ILE A 1 656 ? 8.704 -4.583 -26.975 1.00 96.81 656 ILE A C 1
ATOM 5434 O O . ILE A 1 656 ? 9.448 -5.446 -26.509 1.00 96.81 656 ILE A O 1
ATOM 5438 N N . ILE A 1 657 ? 8.331 -3.504 -26.292 1.00 95.12 657 ILE A N 1
ATOM 5439 C CA . ILE A 1 657 ? 8.856 -3.129 -24.982 1.00 95.12 657 ILE A CA 1
ATOM 5440 C C . ILE A 1 657 ? 7.705 -3.088 -23.976 1.00 95.12 657 ILE A C 1
ATOM 5442 O O . ILE A 1 657 ? 6.952 -2.108 -23.901 1.00 95.12 657 ILE A O 1
ATOM 5446 N N . ASN A 1 658 ? 7.592 -4.156 -23.181 1.00 91.38 658 ASN A N 1
ATOM 5447 C CA . ASN A 1 658 ? 6.538 -4.302 -22.185 1.00 91.38 658 ASN A CA 1
ATOM 5448 C C . ASN A 1 658 ? 6.930 -3.705 -20.829 1.00 91.38 658 ASN A C 1
ATOM 5450 O O . ASN A 1 658 ? 8.005 -3.944 -20.281 1.00 91.38 658 ASN A O 1
ATOM 5454 N N . GLY A 1 659 ? 5.987 -2.987 -20.227 1.00 89.81 659 GLY A N 1
ATOM 5455 C CA . GLY A 1 659 ? 6.079 -2.491 -18.863 1.00 89.81 659 GLY A CA 1
ATOM 5456 C C . GLY A 1 659 ? 6.429 -1.009 -18.757 1.00 89.81 659 GLY A C 1
ATOM 5457 O O . GLY A 1 659 ? 7.172 -0.431 -19.541 1.00 89.81 659 GLY A O 1
ATOM 5458 N N . GLU A 1 660 ? 5.902 -0.391 -17.701 1.00 91.38 660 GLU A N 1
ATOM 5459 C CA . GLU A 1 660 ? 6.013 1.049 -17.462 1.00 91.38 660 GLU A CA 1
ATOM 5460 C C . GLU A 1 660 ? 7.463 1.552 -17.386 1.00 91.38 660 GLU A C 1
ATOM 5462 O O . GLU A 1 660 ? 7.783 2.596 -17.949 1.00 91.38 660 GLU A O 1
ATOM 5467 N N . HIS A 1 661 ? 8.342 0.837 -16.677 1.00 90.88 661 HIS A N 1
ATOM 5468 C CA . HIS A 1 661 ? 9.740 1.243 -16.530 1.00 90.88 661 HIS A CA 1
ATOM 5469 C C . HIS A 1 661 ? 10.516 1.079 -17.834 1.00 90.88 661 HIS A C 1
ATOM 5471 O O . HIS A 1 661 ? 11.237 1.998 -18.214 1.00 90.88 661 HIS A O 1
ATOM 5477 N N . ALA A 1 662 ? 10.312 -0.036 -18.538 1.00 91.62 662 ALA A N 1
ATOM 5478 C CA . ALA A 1 662 ? 10.947 -0.326 -19.814 1.00 91.62 662 ALA A CA 1
ATOM 5479 C C . ALA A 1 662 ? 10.646 0.757 -20.864 1.00 91.62 662 ALA A C 1
ATOM 5481 O O . ALA A 1 662 ? 11.576 1.318 -21.441 1.00 91.62 662 ALA A O 1
ATOM 5482 N N . SER A 1 663 ? 9.376 1.155 -21.011 1.00 93.19 663 SER A N 1
ATOM 5483 C CA . SER A 1 663 ? 8.982 2.216 -21.952 1.00 93.19 663 SER A CA 1
ATOM 5484 C C . SER A 1 663 ? 9.606 3.581 -21.643 1.00 93.19 663 SER A C 1
ATOM 5486 O O . SER A 1 663 ? 9.792 4.403 -22.530 1.00 93.19 663 SER A O 1
ATOM 5488 N N . MET A 1 664 ? 9.938 3.860 -20.380 1.00 93.25 664 MET A N 1
ATOM 5489 C CA . MET A 1 664 ? 10.598 5.116 -20.000 1.00 93.25 664 MET A CA 1
ATOM 5490 C C . MET A 1 664 ? 12.117 5.078 -20.185 1.00 93.25 664 MET A C 1
ATOM 5492 O O . MET A 1 664 ? 12.760 6.108 -20.002 1.00 93.25 664 MET A O 1
ATOM 5496 N N . MET A 1 665 ? 12.700 3.918 -20.496 1.00 94.44 665 MET A N 1
ATOM 5497 C CA . MET A 1 665 ? 14.148 3.733 -20.630 1.00 94.44 665 MET A CA 1
ATOM 5498 C C . MET A 1 665 ? 14.606 3.489 -22.075 1.00 94.44 665 MET A C 1
ATOM 5500 O O . MET A 1 665 ? 15.805 3.539 -22.344 1.00 94.44 665 MET A O 1
ATOM 5504 N N . ALA A 1 666 ? 13.670 3.314 -23.010 1.00 93.50 666 ALA A N 1
ATOM 5505 C CA . ALA A 1 666 ? 13.933 3.125 -24.436 1.00 93.50 666 ALA A CA 1
ATOM 5506 C C . ALA A 1 666 ? 14.201 4.439 -25.204 1.00 93.50 666 ALA A C 1
ATOM 5508 O O . ALA A 1 666 ? 14.007 4.523 -26.411 1.00 93.50 666 ALA A O 1
ATOM 5509 N N . ASP A 1 667 ? 14.626 5.488 -24.499 1.00 89.12 667 ASP A N 1
ATOM 5510 C CA . ASP A 1 667 ? 14.864 6.813 -25.070 1.00 89.12 667 ASP A CA 1
ATOM 5511 C C . ASP A 1 667 ? 15.842 6.748 -26.253 1.00 89.12 667 ASP A C 1
ATOM 5513 O O . ASP A 1 667 ? 16.892 6.115 -26.151 1.00 89.12 667 ASP A O 1
ATOM 5517 N N . ILE A 1 668 ? 15.497 7.424 -27.353 1.00 93.12 668 ILE A N 1
ATOM 5518 C CA . ILE A 1 668 ? 16.322 7.632 -28.557 1.00 93.12 668 ILE A CA 1
ATOM 5519 C C . ILE A 1 668 ? 16.904 6.372 -29.227 1.00 93.12 668 ILE A C 1
ATOM 5521 O O . ILE A 1 668 ? 17.840 6.503 -30.020 1.00 93.12 668 ILE A O 1
ATOM 5525 N N . ILE A 1 669 ? 16.383 5.170 -28.952 1.00 96.06 669 ILE A N 1
ATOM 5526 C CA . ILE A 1 669 ? 16.830 3.964 -29.661 1.00 96.06 669 ILE A CA 1
ATOM 5527 C C . ILE A 1 669 ? 16.534 4.078 -31.151 1.00 96.06 669 ILE A C 1
ATOM 5529 O O . ILE A 1 669 ? 15.402 4.338 -31.544 1.00 96.06 669 ILE A O 1
ATOM 5533 N N . GLU A 1 670 ? 17.542 3.865 -31.992 1.00 96.62 670 GLU A N 1
ATOM 5534 C CA . GLU A 1 670 ? 17.436 3.915 -33.454 1.00 96.62 670 GLU A CA 1
ATOM 5535 C C . GLU A 1 670 ? 16.837 2.627 -34.042 1.00 96.62 670 GLU A C 1
ATOM 5537 O O . GLU A 1 670 ? 17.348 2.091 -35.021 1.00 96.62 670 GLU A O 1
ATOM 5542 N N . ILE A 1 671 ? 15.771 2.122 -33.418 1.00 97.69 671 ILE A N 1
ATOM 5543 C CA . ILE A 1 671 ? 14.958 0.994 -33.879 1.00 97.69 671 ILE A CA 1
ATOM 5544 C C . ILE A 1 671 ? 13.498 1.357 -33.607 1.00 97.69 671 ILE A C 1
ATOM 5546 O O . ILE A 1 671 ? 13.174 1.833 -32.512 1.00 97.69 671 ILE A O 1
ATOM 5550 N N . ASP A 1 672 ? 12.626 1.142 -34.588 1.00 97.81 672 ASP A N 1
ATOM 5551 C CA . ASP A 1 672 ? 11.185 1.296 -34.402 1.00 97.81 672 ASP A CA 1
ATOM 5552 C C . ASP A 1 672 ? 10.713 0.402 -33.259 1.00 97.81 672 ASP A C 1
ATOM 5554 O O . ASP A 1 672 ? 11.165 -0.736 -33.110 1.00 97.81 672 ASP A O 1
ATOM 5558 N N . HIS A 1 673 ? 9.828 0.912 -32.409 1.00 97.69 673 HIS A N 1
ATOM 5559 C CA . HIS A 1 673 ? 9.413 0.152 -31.243 1.00 97.69 673 HIS A CA 1
ATOM 5560 C C . HIS A 1 673 ? 8.008 0.480 -30.763 1.00 97.69 673 HIS A C 1
ATOM 5562 O O . HIS A 1 673 ? 7.472 1.567 -30.971 1.00 97.69 673 HIS A O 1
ATOM 5568 N N . PHE A 1 674 ? 7.423 -0.488 -30.063 1.00 97.62 674 PHE A N 1
ATOM 5569 C CA . PHE A 1 674 ? 6.163 -0.336 -29.361 1.00 97.62 674 PHE A CA 1
ATOM 5570 C C . PHE A 1 674 ? 6.373 -0.325 -27.853 1.00 97.62 674 PHE A C 1
ATOM 5572 O O . PHE A 1 674 ? 7.014 -1.208 -27.286 1.00 97.62 674 PHE A O 1
ATOM 5579 N N . HIS A 1 675 ? 5.766 0.653 -27.194 1.00 96.50 675 HIS A N 1
ATOM 5580 C CA . HIS A 1 675 ? 5.610 0.701 -25.749 1.00 96.50 675 HIS A CA 1
ATOM 5581 C C . HIS A 1 675 ? 4.248 0.142 -25.356 1.00 96.50 675 HIS A C 1
ATOM 5583 O O . HIS A 1 675 ? 3.222 0.673 -25.781 1.00 96.50 675 HIS A O 1
ATOM 5589 N N . ILE A 1 676 ? 4.232 -0.880 -24.501 1.00 94.88 676 ILE A N 1
ATOM 5590 C CA . ILE A 1 676 ? 2.996 -1.505 -24.020 1.00 94.88 676 ILE A CA 1
ATOM 5591 C C . ILE A 1 676 ? 3.003 -1.522 -22.495 1.00 94.88 676 ILE A C 1
ATOM 5593 O O . ILE A 1 676 ? 3.925 -2.039 -21.865 1.00 94.88 676 ILE A O 1
ATOM 5597 N N . GLY A 1 677 ? 1.975 -0.964 -21.860 1.00 93.75 677 GLY A N 1
ATOM 5598 C CA . GLY A 1 677 ? 1.910 -0.975 -20.403 1.00 93.75 677 GLY A CA 1
ATOM 5599 C C . GLY A 1 677 ? 0.797 -0.135 -19.802 1.00 93.75 677 GLY A C 1
ATOM 5600 O O . GLY A 1 677 ? -0.201 0.175 -20.443 1.00 93.75 677 GLY A O 1
ATOM 5601 N N . LYS A 1 678 ? 0.975 0.223 -18.524 1.00 94.56 678 LYS A N 1
ATOM 5602 C CA . LYS A 1 678 ? 0.029 1.012 -17.724 1.00 94.56 678 LYS A CA 1
ATOM 5603 C C . LYS A 1 678 ? 0.746 2.141 -17.004 1.00 94.56 678 LYS A C 1
ATOM 5605 O O . LYS A 1 678 ? 1.737 1.901 -16.317 1.00 94.56 678 LYS A O 1
ATOM 5610 N N . ALA A 1 679 ? 0.218 3.358 -17.093 1.00 95.25 679 ALA A N 1
ATOM 5611 C CA . ALA A 1 679 ? 0.772 4.532 -16.420 1.00 95.25 679 ALA A CA 1
ATOM 5612 C C . ALA A 1 679 ? 0.400 4.553 -14.923 1.00 95.25 679 ALA A C 1
ATOM 5614 O O . ALA A 1 679 ? -0.468 5.316 -14.485 1.00 95.25 679 ALA A O 1
ATOM 5615 N N . ARG A 1 680 ? 1.045 3.706 -14.110 1.00 91.81 680 ARG A N 1
ATOM 5616 C CA . ARG A 1 680 ? 0.785 3.605 -12.658 1.00 91.81 680 ARG A CA 1
ATOM 5617 C C . ARG A 1 680 ? 1.408 4.762 -11.886 1.00 91.81 680 ARG A C 1
ATOM 5619 O O . ARG A 1 680 ? 0.918 5.166 -10.827 1.00 91.81 680 ARG A O 1
ATOM 5626 N N . HIS A 1 681 ? 2.507 5.323 -12.374 1.00 90.00 681 HIS A N 1
ATOM 5627 C CA . HIS A 1 681 ? 3.162 6.458 -11.749 1.00 90.00 681 HIS A CA 1
ATOM 5628 C C . HIS A 1 681 ? 2.670 7.788 -12.314 1.00 90.00 681 HIS A C 1
ATOM 5630 O O . HIS A 1 681 ? 2.550 7.988 -13.518 1.00 90.00 681 HIS A O 1
ATOM 5636 N N . ARG A 1 682 ? 2.471 8.764 -11.416 1.00 90.25 682 ARG A N 1
ATOM 5637 C CA . ARG A 1 682 ? 2.061 10.129 -11.789 1.00 90.25 682 ARG A CA 1
ATOM 5638 C C . ARG A 1 682 ? 3.031 10.785 -12.779 1.00 90.25 682 ARG A C 1
ATOM 5640 O O . ARG A 1 682 ? 2.599 11.584 -13.595 1.00 90.25 682 ARG A O 1
ATOM 5647 N N . MET A 1 683 ? 4.321 10.464 -12.685 1.00 89.81 683 MET A N 1
ATOM 5648 C CA . MET A 1 683 ? 5.349 10.977 -13.595 1.00 89.81 683 MET A CA 1
ATOM 5649 C C . MET A 1 683 ? 5.178 10.412 -15.003 1.00 89.81 683 MET A C 1
ATOM 5651 O O . MET A 1 683 ? 5.108 11.187 -15.946 1.00 89.81 683 MET A O 1
ATOM 5655 N N . THR A 1 684 ? 5.007 9.094 -15.128 1.00 93.38 684 THR A N 1
ATOM 5656 C CA . THR A 1 684 ? 4.699 8.443 -16.406 1.00 93.38 684 THR A CA 1
ATOM 5657 C C . THR A 1 684 ? 3.434 9.022 -17.018 1.00 93.38 684 THR A C 1
ATOM 5659 O O . THR A 1 684 ? 3.466 9.436 -18.162 1.00 93.38 684 THR A O 1
ATOM 5662 N N . ALA A 1 685 ? 2.345 9.137 -16.248 1.00 95.06 685 ALA A N 1
ATOM 5663 C CA . ALA A 1 685 ? 1.084 9.704 -16.733 1.00 95.06 685 ALA A CA 1
ATOM 5664 C C . ALA A 1 685 ? 1.264 11.120 -17.319 1.00 95.06 685 ALA A C 1
ATOM 5666 O O . ALA A 1 685 ? 0.724 11.431 -18.375 1.00 95.06 685 ALA A O 1
ATOM 5667 N N . LYS A 1 686 ? 2.084 11.962 -16.672 1.00 93.06 686 LYS A N 1
ATOM 5668 C CA . LYS A 1 686 ? 2.398 13.317 -17.152 1.00 93.06 686 LYS A CA 1
ATOM 5669 C C . LYS A 1 686 ? 3.277 13.342 -18.403 1.00 93.06 686 LYS A C 1
ATOM 5671 O O . LYS A 1 686 ? 2.993 14.125 -19.296 1.00 93.06 686 LYS A O 1
ATOM 5676 N N . ILE A 1 687 ? 4.324 12.517 -18.455 1.00 93.00 687 ILE A N 1
ATOM 5677 C CA . ILE A 1 687 ? 5.199 12.377 -19.635 1.00 93.00 687 ILE A CA 1
ATOM 5678 C C . ILE A 1 687 ? 4.385 11.845 -20.820 1.00 93.00 687 ILE A C 1
ATOM 5680 O O . ILE A 1 687 ? 4.443 12.366 -21.931 1.00 93.00 687 ILE A O 1
ATOM 5684 N N . MET A 1 688 ? 3.545 10.847 -20.557 1.00 95.25 688 MET A N 1
ATOM 5685 C CA . MET A 1 688 ? 2.677 10.261 -21.564 1.00 95.25 688 MET A CA 1
ATOM 5686 C C . MET A 1 688 ? 1.561 11.212 -22.012 1.00 95.25 688 MET A C 1
ATOM 5688 O O . MET A 1 688 ? 1.115 11.115 -23.146 1.00 95.25 688 MET A O 1
ATOM 5692 N N . GLY A 1 689 ? 1.107 12.131 -21.155 1.00 95.81 689 GLY A N 1
ATOM 5693 C CA . GLY A 1 689 ? -0.052 12.984 -21.438 1.00 95.81 689 GLY A CA 1
ATOM 5694 C C . GLY A 1 689 ? -1.388 12.240 -21.336 1.00 95.81 689 GLY A C 1
ATOM 5695 O O . GLY A 1 689 ? -2.334 12.583 -22.036 1.00 95.81 689 GLY A O 1
ATOM 5696 N N . ILE A 1 690 ? -1.471 11.211 -20.483 1.00 96.75 690 ILE A N 1
ATOM 5697 C CA . ILE A 1 690 ? -2.671 10.375 -20.292 1.00 96.75 690 ILE A CA 1
ATOM 5698 C C . ILE A 1 690 ? -3.058 10.285 -18.806 1.00 96.75 690 ILE A C 1
ATOM 5700 O O . ILE A 1 690 ? -2.203 10.486 -17.936 1.00 96.75 690 ILE A O 1
ATOM 5704 N N . PRO A 1 691 ? -4.321 9.960 -18.461 1.00 96.50 691 PRO A N 1
ATOM 5705 C CA . PRO A 1 691 ? -4.722 9.794 -17.067 1.00 96.50 691 PRO A CA 1
ATOM 5706 C C . PRO A 1 691 ? -3.939 8.675 -16.367 1.00 96.50 691 PRO A C 1
ATOM 5708 O O . PRO A 1 691 ? -3.629 7.638 -16.959 1.00 96.50 691 PRO A O 1
ATOM 5711 N N . LYS A 1 692 ? -3.652 8.856 -15.074 1.00 95.50 692 LYS A N 1
ATOM 5712 C CA . LYS A 1 692 ? -3.042 7.809 -14.241 1.00 95.50 692 LYS A CA 1
ATOM 5713 C C . LYS A 1 692 ? -3.926 6.554 -14.253 1.00 95.50 692 LYS A C 1
ATOM 5715 O O . LYS A 1 692 ? -5.142 6.674 -14.201 1.00 95.50 692 LYS A O 1
ATOM 5720 N N . GLU A 1 693 ? -3.301 5.379 -14.252 1.00 94.94 693 GLU A N 1
ATOM 5721 C CA . GLU A 1 693 ? -3.936 4.056 -14.382 1.00 94.94 693 GLU A CA 1
ATOM 5722 C C . GLU A 1 693 ? -4.487 3.733 -15.783 1.00 94.94 693 GLU A C 1
ATOM 5724 O O . GLU A 1 693 ? -5.020 2.642 -15.976 1.00 94.94 693 GLU A O 1
ATOM 5729 N N . SER A 1 694 ? -4.301 4.607 -16.776 1.00 95.56 694 SER A N 1
ATOM 5730 C CA . SER A 1 694 ? -4.592 4.264 -18.174 1.00 95.56 694 SER A CA 1
ATOM 5731 C C . SER A 1 694 ? -3.523 3.328 -18.733 1.00 95.56 694 SER A C 1
ATOM 5733 O O . SER A 1 694 ? -2.336 3.450 -18.406 1.00 95.56 694 SER A O 1
ATOM 5735 N N . GLY A 1 695 ? -3.953 2.409 -19.589 1.00 95.81 695 GLY A N 1
ATOM 5736 C CA . GLY A 1 695 ? -3.077 1.608 -20.431 1.00 95.81 695 GLY A CA 1
ATOM 5737 C C . GLY A 1 695 ? -2.571 2.420 -21.621 1.00 95.81 695 GLY A C 1
ATOM 5738 O O . GLY A 1 695 ? -3.144 3.458 -21.967 1.00 95.81 695 GLY A O 1
ATOM 5739 N N . PHE A 1 696 ? -1.488 1.968 -22.233 1.00 96.81 696 PHE A N 1
ATOM 5740 C CA . PHE A 1 696 ? -0.956 2.533 -23.465 1.00 96.81 696 PHE A CA 1
ATOM 5741 C C . PHE A 1 696 ? -0.379 1.421 -24.337 1.00 96.81 696 PHE A C 1
ATOM 5743 O O . PHE A 1 696 ? 0.288 0.516 -23.833 1.00 96.81 696 PHE A O 1
ATOM 5750 N N . ILE A 1 697 ? -0.644 1.521 -25.635 1.00 96.94 697 ILE A N 1
ATOM 5751 C CA . ILE A 1 697 ? 0.022 0.784 -26.707 1.00 96.94 697 ILE A CA 1
ATOM 5752 C C . ILE A 1 697 ? 0.452 1.854 -27.699 1.00 96.94 697 ILE A C 1
ATOM 5754 O O . ILE A 1 697 ? -0.381 2.368 -28.441 1.00 96.94 697 ILE A O 1
ATOM 5758 N N . GLN A 1 698 ? 1.718 2.254 -27.624 1.00 97.44 698 GLN A N 1
ATOM 5759 C CA . GLN A 1 698 ? 2.261 3.390 -28.358 1.00 97.44 698 GLN A CA 1
ATOM 5760 C C . GLN A 1 698 ? 3.328 2.931 -29.348 1.00 97.44 698 GLN A C 1
ATOM 5762 O O . GLN A 1 698 ? 4.294 2.298 -28.936 1.00 97.44 698 GLN A O 1
ATOM 5767 N N . PHE A 1 699 ? 3.197 3.323 -30.612 1.00 97.56 699 PHE A N 1
ATOM 5768 C CA . PHE A 1 699 ? 4.268 3.239 -31.600 1.00 97.56 699 PHE A CA 1
ATOM 5769 C C . PHE A 1 699 ? 5.228 4.428 -31.469 1.00 97.56 699 PHE A C 1
ATOM 5771 O O . PHE A 1 699 ? 4.796 5.574 -31.303 1.00 97.56 699 PHE A O 1
ATOM 5778 N N . VAL A 1 700 ? 6.528 4.160 -31.565 1.00 96.81 700 VAL A N 1
ATOM 5779 C CA . VAL A 1 700 ? 7.589 5.165 -31.540 1.00 96.81 700 VAL A CA 1
ATOM 5780 C C . VAL A 1 700 ? 8.588 4.875 -32.669 1.00 96.81 700 VAL A C 1
ATOM 5782 O O . VAL A 1 700 ? 9.212 3.811 -32.660 1.00 96.81 700 VAL A O 1
ATOM 5785 N N . PRO A 1 701 ? 8.765 5.809 -33.620 1.00 95.50 701 PRO A N 1
ATOM 5786 C CA . PRO A 1 701 ? 9.781 5.692 -34.658 1.00 95.50 701 PRO A CA 1
ATOM 5787 C C . PRO A 1 701 ? 11.210 5.707 -34.101 1.00 95.50 701 PRO A C 1
ATOM 5789 O O . PRO A 1 701 ? 11.491 6.325 -33.064 1.00 95.50 701 PRO A O 1
ATOM 5792 N N . ALA A 1 702 ? 12.128 5.100 -34.847 1.00 95.88 702 ALA A N 1
ATOM 5793 C CA . ALA A 1 702 ? 13.551 5.056 -34.554 1.00 95.88 702 ALA A CA 1
ATOM 5794 C C . ALA A 1 702 ? 14.144 6.443 -34.232 1.00 95.88 702 ALA A C 1
ATOM 5796 O O . ALA A 1 702 ? 13.954 7.442 -34.925 1.00 95.88 702 ALA A O 1
ATOM 5797 N N . GLY A 1 703 ? 14.911 6.496 -33.147 1.00 93.00 703 GLY A N 1
ATOM 5798 C CA . GLY A 1 703 ? 15.665 7.652 -32.679 1.00 93.00 703 GLY A CA 1
ATOM 5799 C C . GLY A 1 703 ? 14.824 8.694 -31.941 1.00 93.00 703 GLY A C 1
ATOM 5800 O O . GLY A 1 703 ? 15.390 9.636 -31.382 1.00 93.00 703 GLY A O 1
ATOM 5801 N N . VAL A 1 704 ? 13.496 8.573 -31.906 1.00 90.81 704 VAL A N 1
ATOM 5802 C CA . VAL A 1 704 ? 12.627 9.640 -31.399 1.00 90.81 704 VAL A CA 1
ATOM 5803 C C . VAL A 1 704 ? 12.411 9.538 -29.890 1.00 90.81 704 VAL A C 1
ATOM 5805 O O . VAL A 1 704 ? 12.087 8.488 -29.344 1.00 90.81 704 VAL A O 1
ATOM 5808 N N . ARG A 1 705 ? 12.508 10.686 -29.212 1.00 90.44 705 ARG A N 1
ATOM 5809 C CA . ARG A 1 705 ? 11.936 10.880 -27.877 1.00 90.44 705 ARG A CA 1
ATOM 5810 C C . ARG A 1 705 ? 10.575 11.548 -28.019 1.00 90.44 705 ARG A C 1
ATOM 5812 O O . ARG A 1 705 ? 10.482 12.695 -28.444 1.00 90.44 705 ARG A O 1
ATOM 5819 N N . THR A 1 706 ? 9.519 10.856 -27.615 1.00 92.75 706 THR A N 1
ATOM 5820 C CA . THR A 1 706 ? 8.131 11.304 -27.826 1.00 92.75 706 THR A CA 1
ATOM 5821 C C . THR A 1 706 ? 7.724 12.502 -26.968 1.00 92.75 706 THR A C 1
ATOM 5823 O O . THR A 1 706 ? 6.784 13.215 -27.311 1.00 92.75 706 THR A O 1
ATOM 5826 N N . THR A 1 707 ? 8.419 12.742 -25.853 1.00 91.69 707 THR A N 1
ATOM 5827 C CA . THR A 1 707 ? 8.156 13.870 -24.949 1.00 91.69 707 THR A CA 1
ATOM 5828 C C . THR A 1 707 ? 9.294 14.879 -25.002 1.00 91.69 707 THR A C 1
ATOM 5830 O O . THR A 1 707 ? 10.432 14.544 -24.656 1.00 91.69 707 THR A O 1
ATOM 5833 N N . LEU A 1 708 ? 8.975 16.118 -25.380 1.00 88.50 708 LEU A N 1
ATOM 5834 C CA . LEU A 1 708 ? 9.933 17.214 -25.518 1.00 88.50 708 LEU A CA 1
ATOM 5835 C C . LEU A 1 708 ? 9.789 18.207 -24.369 1.00 88.50 708 LEU A C 1
ATOM 5837 O O . LEU A 1 708 ? 8.705 18.747 -24.145 1.00 88.50 708 LEU A O 1
ATOM 5841 N N . ALA A 1 709 ? 10.914 18.472 -23.701 1.00 83.38 709 ALA A N 1
ATOM 5842 C CA . ALA A 1 709 ? 11.014 19.225 -22.452 1.00 83.38 709 ALA A CA 1
ATOM 5843 C C . ALA A 1 709 ? 10.209 18.598 -21.293 1.00 83.38 709 ALA A C 1
ATOM 5845 O O . ALA A 1 709 ? 9.134 18.031 -21.447 1.00 83.38 709 ALA A O 1
ATOM 5846 N N . TYR A 1 710 ? 10.747 18.650 -20.081 1.00 84.38 710 TYR A N 1
ATOM 5847 C CA . TYR A 1 710 ? 10.043 18.229 -18.869 1.00 84.38 710 TYR A CA 1
ATOM 5848 C C . TYR A 1 710 ? 10.711 18.938 -17.681 1.00 84.38 710 TYR A C 1
ATOM 5850 O O . TYR A 1 710 ? 11.939 19.044 -17.694 1.00 84.38 710 TYR A O 1
ATOM 5858 N N . PRO A 1 711 ? 9.980 19.466 -16.672 1.00 84.94 711 PRO A N 1
ATOM 5859 C CA . PRO A 1 711 ? 8.583 19.207 -16.282 1.00 84.94 711 PRO A CA 1
ATOM 5860 C C . PRO A 1 711 ? 7.486 20.022 -16.977 1.00 84.94 711 PRO A C 1
ATOM 5862 O O . PRO A 1 711 ? 6.313 19.841 -16.646 1.00 84.94 711 PRO A O 1
ATOM 5865 N N . THR A 1 712 ? 7.841 20.905 -17.907 1.00 86.25 712 THR A N 1
ATOM 5866 C CA . THR A 1 712 ? 6.910 21.681 -18.741 1.00 86.25 712 THR A CA 1
ATOM 5867 C C . THR A 1 712 ? 6.972 21.159 -20.175 1.00 86.25 712 THR A C 1
ATOM 5869 O O . THR A 1 712 ? 7.722 21.712 -20.981 1.00 86.25 712 THR A O 1
ATOM 5872 N N . PRO A 1 713 ? 6.278 20.049 -20.480 1.00 86.25 713 PRO A N 1
ATOM 5873 C CA . PRO A 1 713 ? 6.344 19.460 -21.805 1.00 86.25 713 PRO A CA 1
ATOM 5874 C C . PRO A 1 713 ? 5.738 20.394 -22.843 1.00 86.25 713 PRO A C 1
ATOM 5876 O O . PRO A 1 713 ? 4.602 20.836 -22.694 1.00 86.25 713 PRO A O 1
ATOM 5879 N N . ILE A 1 714 ? 6.510 20.659 -23.895 1.00 90.75 714 ILE A N 1
ATOM 5880 C CA . ILE A 1 714 ? 6.017 21.285 -25.129 1.00 90.75 714 ILE A CA 1
ATOM 5881 C C . ILE A 1 714 ? 5.205 20.247 -25.913 1.00 90.75 714 ILE A C 1
ATOM 5883 O O . ILE A 1 714 ? 4.189 20.562 -26.520 1.00 90.75 714 ILE A O 1
ATOM 5887 N N . GLN A 1 715 ? 5.632 18.985 -25.838 1.00 94.44 715 GLN A N 1
ATOM 5888 C CA . GLN A 1 715 ? 4.975 17.839 -26.449 1.00 94.44 715 GLN A CA 1
ATOM 5889 C C . GLN A 1 715 ? 4.976 16.683 -25.453 1.00 94.44 715 GLN A C 1
ATOM 5891 O O . GLN A 1 715 ? 6.024 16.344 -24.904 1.00 94.44 715 GLN A O 1
ATOM 5896 N N . THR A 1 716 ? 3.815 16.068 -25.232 1.00 96.00 716 THR A N 1
ATOM 5897 C CA . THR A 1 716 ? 3.697 14.784 -24.522 1.00 96.00 716 THR A CA 1
ATOM 5898 C C . THR A 1 716 ? 3.671 13.616 -25.501 1.00 96.00 716 THR A C 1
ATOM 5900 O O . THR A 1 716 ? 3.440 13.798 -26.696 1.00 96.00 716 THR A O 1
ATOM 5903 N N . SER A 1 717 ? 3.816 12.395 -24.988 1.00 95.94 717 SER A N 1
ATOM 5904 C CA . SER A 1 717 ? 3.720 11.186 -25.823 1.00 95.94 717 SER A CA 1
ATOM 5905 C C . SER A 1 717 ? 2.368 11.063 -26.541 1.00 95.94 717 SER A C 1
ATOM 5907 O O . SER A 1 717 ? 2.319 10.603 -27.678 1.00 95.94 717 SER A O 1
ATOM 5909 N N . LYS A 1 718 ? 1.276 11.523 -25.917 1.00 97.31 718 LYS A N 1
ATOM 5910 C CA . LYS A 1 718 ? -0.051 11.571 -26.537 1.00 97.31 718 LYS A CA 1
ATOM 5911 C C . LYS A 1 718 ? -0.136 12.624 -27.637 1.00 97.31 718 LYS A C 1
ATOM 5913 O O . LYS A 1 718 ? -0.734 12.359 -28.673 1.00 97.31 718 LYS A O 1
ATOM 5918 N N . ASN A 1 719 ? 0.460 13.802 -27.432 1.00 96.81 719 ASN A N 1
ATOM 5919 C CA . ASN A 1 719 ? 0.519 14.816 -28.489 1.00 96.81 719 ASN A CA 1
ATOM 5920 C C . ASN A 1 719 ? 1.307 14.300 -29.694 1.00 96.81 719 ASN A C 1
ATOM 5922 O O . ASN A 1 719 ? 0.867 14.492 -30.820 1.00 96.81 719 ASN A O 1
ATOM 5926 N N . PHE A 1 720 ? 2.416 13.599 -29.445 1.00 96.06 720 PHE A N 1
ATOM 5927 C CA . PHE A 1 720 ? 3.204 12.942 -30.483 1.00 96.06 720 PHE A CA 1
ATOM 5928 C C . PHE A 1 720 ? 2.393 11.897 -31.262 1.00 96.06 720 PHE A C 1
ATOM 5930 O O . PHE A 1 720 ? 2.346 11.958 -32.484 1.00 96.06 720 PHE A O 1
ATOM 5937 N N . ASP A 1 721 ? 1.700 10.985 -30.568 1.00 96.62 721 ASP A N 1
ATOM 5938 C CA . ASP A 1 721 ? 0.831 9.983 -31.211 1.00 96.62 721 ASP A CA 1
ATOM 5939 C C . ASP A 1 721 ? -0.270 10.632 -32.064 1.00 96.62 721 ASP A C 1
ATOM 5941 O O . ASP A 1 721 ? -0.538 10.187 -33.174 1.00 96.62 721 ASP A O 1
ATOM 5945 N N . ASN A 1 722 ? -0.889 11.708 -31.570 1.00 96.44 722 ASN A N 1
ATOM 5946 C CA . ASN A 1 722 ? -1.893 12.441 -32.338 1.00 96.44 722 ASN A CA 1
ATOM 5947 C C . ASN A 1 722 ? -1.285 13.117 -33.578 1.00 96.44 722 ASN A C 1
ATOM 5949 O O . ASN A 1 722 ? -1.924 13.136 -34.624 1.00 96.44 722 ASN A O 1
ATOM 5953 N N . ALA A 1 723 ? -0.064 13.653 -33.475 1.00 94.50 723 ALA A N 1
ATOM 5954 C CA . ALA A 1 723 ? 0.630 14.273 -34.602 1.00 94.50 723 ALA A CA 1
ATOM 5955 C C . ALA A 1 723 ? 0.946 13.250 -35.703 1.00 94.50 723 ALA A C 1
ATOM 5957 O O . ALA A 1 723 ? 0.674 13.527 -36.866 1.00 94.50 723 ALA A O 1
ATOM 5958 N N . LEU A 1 724 ? 1.401 12.043 -35.340 1.00 92.94 724 LEU A N 1
ATOM 5959 C CA . LEU A 1 724 ? 1.625 10.939 -36.289 1.00 92.94 724 LEU A CA 1
ATOM 5960 C C . LEU A 1 724 ? 0.352 10.461 -37.007 1.00 92.94 724 LEU A C 1
ATOM 5962 O O . LEU A 1 724 ? 0.440 9.709 -37.967 1.00 92.94 724 LEU A O 1
ATOM 5966 N N . LYS A 1 725 ? -0.830 10.839 -36.512 1.00 93.44 725 LYS A N 1
ATOM 5967 C CA . LYS A 1 725 ? -2.135 10.499 -37.097 1.00 93.44 725 LYS A CA 1
ATOM 5968 C C . LYS A 1 725 ? -2.792 11.691 -37.797 1.00 93.44 725 LYS A C 1
ATOM 5970 O O . LYS A 1 725 ? -3.931 11.572 -38.240 1.00 93.44 725 LYS A O 1
ATOM 5975 N N . SER A 1 726 ? -2.130 12.846 -37.821 1.00 94.38 726 SER A N 1
ATOM 5976 C CA . SER A 1 726 ? -2.665 14.056 -38.445 1.00 94.38 726 SER A CA 1
ATOM 5977 C C . SER A 1 726 ? -2.561 13.984 -39.967 1.00 94.38 726 SER A C 1
ATOM 5979 O O . SER A 1 726 ? -1.634 13.370 -40.490 1.00 94.38 726 SER A O 1
ATOM 5981 N N . GLU A 1 727 ? -3.484 14.648 -40.665 1.00 93.00 727 GLU A N 1
ATOM 5982 C CA . GLU A 1 727 ? -3.469 14.760 -42.132 1.00 93.00 727 GLU A CA 1
ATOM 5983 C C . GLU A 1 727 ? -2.127 15.300 -42.630 1.00 93.00 727 GLU A C 1
ATOM 5985 O O . GLU A 1 727 ? -1.497 14.668 -43.466 1.00 93.00 727 GLU A O 1
ATOM 5990 N N . LEU A 1 728 ? -1.623 16.370 -42.006 1.00 92.44 728 LEU A N 1
ATOM 5991 C CA . LEU A 1 728 ? -0.327 16.962 -42.340 1.00 92.44 728 LEU A CA 1
ATOM 5992 C C . LEU A 1 728 ? 0.831 15.957 -42.264 1.00 92.44 728 LEU A C 1
ATOM 5994 O O . LEU A 1 728 ? 1.729 15.990 -43.096 1.00 92.44 728 LEU A O 1
ATOM 5998 N N . TYR A 1 729 ? 0.856 15.087 -41.251 1.00 91.38 729 TYR A N 1
ATOM 5999 C CA . TYR A 1 729 ? 1.915 14.082 -41.164 1.00 91.38 729 TYR A CA 1
ATOM 6000 C C . TYR A 1 729 ? 1.789 13.043 -42.279 1.00 91.38 729 TYR A C 1
ATOM 6002 O O . TYR A 1 729 ? 2.802 12.686 -42.869 1.00 91.38 729 TYR A O 1
ATOM 6010 N N . ASN A 1 730 ? 0.566 12.599 -42.582 1.00 88.75 730 ASN A N 1
ATOM 6011 C CA . ASN A 1 730 ? 0.323 11.647 -43.663 1.00 88.75 730 ASN A CA 1
ATOM 6012 C C . ASN A 1 730 ? 0.712 12.244 -45.030 1.00 88.75 730 ASN A C 1
ATOM 6014 O O . ASN A 1 730 ? 1.378 11.568 -45.801 1.00 88.75 730 ASN A O 1
ATOM 6018 N N . GLU A 1 731 ? 0.397 13.519 -45.286 1.00 89.94 731 GLU A N 1
ATOM 6019 C CA . GLU A 1 731 ? 0.802 14.245 -46.505 1.00 89.94 731 GLU A CA 1
ATOM 6020 C C . GLU A 1 731 ? 2.323 14.389 -46.646 1.00 89.94 731 GLU A C 1
ATOM 6022 O O . GLU A 1 731 ? 2.840 14.391 -47.755 1.00 89.94 731 GLU A O 1
ATOM 6027 N N . LEU A 1 732 ? 3.049 14.536 -45.532 1.00 89.62 732 LEU A N 1
ATOM 6028 C CA . LEU A 1 732 ? 4.516 14.625 -45.529 1.00 89.62 732 LEU A CA 1
ATOM 6029 C C . LEU A 1 732 ? 5.206 13.253 -45.575 1.00 89.62 732 LEU A C 1
ATOM 6031 O O . LEU A 1 732 ? 6.430 13.197 -45.716 1.00 89.62 732 LEU A O 1
ATOM 6035 N N . GLN A 1 733 ? 4.456 12.174 -45.342 1.00 79.38 733 GLN A N 1
ATOM 6036 C CA . GLN A 1 733 ? 4.957 10.803 -45.357 1.00 79.38 733 GLN A CA 1
ATOM 6037 C C . GLN A 1 733 ? 4.885 10.181 -46.763 1.00 79.38 733 GLN A C 1
ATOM 6039 O O . GLN A 1 733 ? 5.711 9.315 -47.061 1.00 79.38 733 GLN A O 1
ATOM 6044 N N . GLU A 1 734 ? 3.909 10.597 -47.578 1.00 57.88 734 GLU A N 1
ATOM 6045 C CA . GLU A 1 734 ? 3.818 10.304 -49.021 1.00 57.88 734 GLU A CA 1
ATOM 6046 C C . GLU A 1 734 ? 4.911 11.030 -49.821 1.00 57.88 734 GLU A C 1
ATOM 6048 O O . GLU A 1 734 ? 5.446 10.396 -50.763 1.00 57.88 734 GLU A O 1
#